Protein AF-A0A835GXU9-F1 (afdb_monomer_lite)

Foldseek 3Di:
DDPVVVVCVVCVVVVVVVVVVVVVVVVVVVVVVVVVVVVPDDQWADPDQFKIFGFQFPDDWDDDPLDIHTDGPLAIDTPPDDDDDDPPPPPDDDDQPPPDSVDPDTDDDDQNNVQRVLQSVLVVQPQKDKDPDDPDQCVQFVCVCCPVCVVSCVVAPRFGKIKIKGFPDRWRWDDDPPDIKIKTWIKIFIWTCDPNDTHGFWIWIDIDIPCPVVVVDDVVLCVVCVPDPDPVVSVVVCCVVPVCLQQLVVLLVLVCQLVVQDCVPHDPVVSVVSNVVSVVVNCSSVPDDPDPVSVVQVVQSVVVSVVLVPDDPVCVVVVVVQSPDSGRDGPVVSVVVVVVVVVVPDPDDPDPPPPPDPDDDDDDDDDDDDDDDDDDDDDDDDDDDDDDPTDIDDPD

Sequence (396 aa):
MTAASRLVDAFEGKIISAVESSINKKIKEGILKLDSLLQNLPEEVPVDDIASLNVTFVSNPFLGDSSIGFAINGLFTATDQPPVLNYGLKNSPPVVTCKDPSKMLGISLDEAVFHSGSVVYYNSGLMQWTVEKVPEQSLLNTAGWKYVVPQLYRKYPNDDMKLNISVSSPPVIRISSDKIDATVYSDMTINVLDANEIIPVACISVTIVMGWLWHSMEPHIATTVAFYDSSKKIWNSLSESFSHQSNVSRVYDLYEQIFATKKSGRTFSEYYGTLKNLWEQLLQHRPFTADLEQQKRHWEEFTIATLLRGLDQELKGFKDKILAIESLPTTANAYSRLLRSSLGQSSNPSLNLTESSAFVSSNAGRGGFRGGRSVRGGLLVEEVTESVIIVVEPII

Organism: NCBI:txid261450

Secondary structure (DSSP, 8-state):
--HHHHHHHHHHHHHHHHHHHHHHHHHHHHHHHHHHHHHTS-SEEE-SSSEEEE--B-SPPEE-SS-EE--B---EEETTSPPP-------PPP------TT-S------HHHHHHHHHHHHHTT--EEEE---SSGGGGBTTTTTTT-HHHHHHSTT-EEEEEEEESSPPEEEE-SS-EEEEEEEEEEEEEEETTEEEEEEEEEEEEETTHHHHTS-HHHHGGGTT-SSHHHHHHHHHHHH--TT-HHHHHHHHHHHHH---TTS-HHHHHHHHHHHHHHHHHHS---S-HHHHHHHHHHHHHHHHHHTS-GGGHHHHHHHHTSSSPPPHHHHHHHHHHHHHHH-SS---------S--------------------------------------

Structure (mmCIF, N/CA/C/O backbone):
data_AF-A0A835GXU9-F1
#
_entry.id   AF-A0A835GXU9-F1
#
loop_
_atom_site.group_PDB
_atom_site.id
_atom_site.type_symbol
_atom_site.label_atom_id
_atom_site.label_alt_id
_atom_site.label_comp_id
_atom_site.label_asym_id
_atom_site.label_entity_id
_atom_site.label_seq_id
_atom_site.pdbx_PDB_ins_code
_atom_site.Cartn_x
_atom_site.Cartn_y
_atom_site.Cartn_z
_atom_site.occupancy
_atom_site.B_iso_or_equiv
_atom_site.auth_seq_id
_atom_site.auth_comp_id
_atom_site.auth_asym_id
_atom_site.auth_atom_id
_atom_site.pdbx_PDB_model_num
ATOM 1 N N . MET A 1 1 ? -67.763 14.219 42.847 1.00 57.69 1 MET A N 1
ATOM 2 C CA . MET A 1 1 ? -66.745 13.145 42.873 1.00 57.69 1 MET A CA 1
ATOM 3 C C . MET A 1 1 ? -67.439 11.810 42.707 1.00 57.69 1 MET A C 1
ATOM 5 O O . MET A 1 1 ? -68.338 11.508 43.484 1.00 57.69 1 MET A O 1
ATOM 9 N N . THR A 1 2 ? -67.073 11.049 41.681 1.00 78.44 2 THR A N 1
ATOM 10 C CA . THR A 1 2 ? -67.545 9.674 41.469 1.00 78.44 2 THR A CA 1
ATOM 11 C C . THR A 1 2 ? -66.850 8.722 42.450 1.00 78.44 2 THR A C 1
ATOM 13 O O . THR A 1 2 ? -65.768 9.025 42.950 1.00 78.44 2 THR A O 1
ATOM 16 N N . ALA A 1 3 ? -67.445 7.559 42.737 1.00 76.38 3 ALA A N 1
ATOM 17 C CA . ALA A 1 3 ? -66.830 6.539 43.601 1.00 76.38 3 ALA A CA 1
ATOM 18 C C . ALA A 1 3 ? -65.423 6.128 43.120 1.00 76.38 3 ALA A C 1
ATOM 20 O O . ALA A 1 3 ? -64.541 5.868 43.933 1.00 76.38 3 ALA A O 1
ATOM 21 N N . ALA A 1 4 ? -65.205 6.167 41.803 1.00 72.19 4 ALA A N 1
ATOM 22 C CA . ALA A 1 4 ? -63.906 5.964 41.179 1.00 72.19 4 ALA A CA 1
ATOM 23 C C . ALA A 1 4 ? -62.857 7.006 41.611 1.00 72.19 4 ALA A C 1
ATOM 25 O O . ALA A 1 4 ? -61.735 6.620 41.916 1.00 72.19 4 ALA A O 1
ATOM 26 N N . SER A 1 5 ? -63.200 8.300 41.711 1.00 75.81 5 SER A N 1
ATOM 27 C CA . SER A 1 5 ? -62.210 9.328 42.077 1.00 75.81 5 SER A CA 1
ATOM 28 C C . SER A 1 5 ? -61.751 9.189 43.529 1.00 75.81 5 SER A C 1
ATOM 30 O O . SER A 1 5 ? -60.571 9.314 43.811 1.00 75.81 5 SER A O 1
ATOM 32 N N . ARG A 1 6 ? -62.658 8.824 44.445 1.00 79.12 6 ARG A N 1
ATOM 33 C CA . ARG A 1 6 ? -62.311 8.568 45.855 1.00 79.12 6 ARG A CA 1
ATOM 34 C C . ARG A 1 6 ? -61.388 7.363 46.031 1.00 79.12 6 ARG A C 1
ATOM 36 O O . ARG A 1 6 ? -60.570 7.350 46.942 1.00 79.12 6 ARG A O 1
ATOM 43 N N . LEU A 1 7 ? -61.552 6.346 45.186 1.00 79.19 7 LEU A N 1
ATOM 44 C CA . LEU A 1 7 ? -60.685 5.169 45.161 1.00 79.19 7 LEU A CA 1
ATOM 45 C C . LEU A 1 7 ? -59.291 5.516 44.636 1.00 79.19 7 LEU A C 1
ATOM 47 O O . LEU A 1 7 ? -58.309 5.047 45.198 1.00 79.19 7 LEU A O 1
ATOM 51 N N . VAL A 1 8 ? -59.204 6.358 43.606 1.00 81.19 8 VAL A N 1
ATOM 52 C CA . VAL A 1 8 ? -57.918 6.858 43.108 1.00 81.19 8 VAL A CA 1
ATOM 53 C C . VAL A 1 8 ? -57.217 7.671 44.197 1.00 81.19 8 VAL A C 1
ATOM 55 O O . VAL A 1 8 ? -56.133 7.270 44.599 1.00 81.19 8 VAL A O 1
ATOM 58 N N . ASP A 1 9 ? -57.861 8.686 44.778 1.00 84.25 9 ASP A N 1
ATOM 59 C CA . ASP A 1 9 ? -57.253 9.539 45.818 1.00 84.25 9 ASP A CA 1
ATOM 60 C C . ASP A 1 9 ? -56.793 8.738 47.057 1.00 84.25 9 ASP A C 1
ATOM 62 O O . ASP A 1 9 ? -55.770 9.037 47.671 1.00 84.25 9 ASP A O 1
ATOM 66 N N . ALA A 1 10 ? -57.527 7.682 47.434 1.00 86.38 10 ALA A N 1
ATOM 67 C CA . ALA A 1 10 ? -57.196 6.848 48.594 1.00 86.38 10 ALA A CA 1
ATOM 68 C C . ALA A 1 10 ? -55.969 5.940 48.383 1.00 86.38 10 ALA A C 1
ATOM 70 O O . ALA A 1 10 ? -55.323 5.540 49.357 1.00 86.38 10 ALA A O 1
ATOM 71 N N . PHE A 1 11 ? -55.662 5.580 47.135 1.00 89.44 11 PHE A N 1
ATOM 72 C CA . PHE A 1 11 ? -54.580 4.651 46.798 1.00 89.44 11 PHE A CA 1
ATOM 73 C C . PHE A 1 11 ? -53.461 5.279 45.967 1.00 89.44 11 PHE A C 1
ATOM 75 O O . PHE A 1 11 ? -52.413 4.650 45.844 1.00 89.44 11 PHE A O 1
ATOM 82 N N . GLU A 1 12 ? -53.631 6.500 45.460 1.00 89.25 12 GLU A N 1
ATOM 83 C CA . GLU A 1 12 ? -52.689 7.214 44.593 1.00 89.25 12 GLU A CA 1
ATOM 84 C C . GLU A 1 12 ? -51.262 7.168 45.144 1.00 89.25 12 GLU A C 1
ATOM 86 O O . GLU A 1 12 ? -50.372 6.632 44.489 1.00 89.25 12 GLU A O 1
ATOM 91 N N . GLY A 1 13 ? -51.052 7.594 46.394 1.00 90.75 13 GLY A N 1
ATOM 92 C CA . GLY A 1 13 ? -49.723 7.566 47.013 1.00 90.75 13 GLY A CA 1
ATOM 93 C C . GLY A 1 13 ? -49.124 6.157 47.119 1.00 90.75 13 GLY A C 1
ATOM 94 O O . GLY A 1 13 ? -47.938 5.965 46.862 1.00 90.75 13 GLY A O 1
ATOM 95 N N . LYS A 1 14 ? -49.942 5.138 47.429 1.00 90.75 14 LYS A N 1
ATOM 96 C CA . LYS A 1 14 ? -49.480 3.738 47.498 1.00 90.75 14 LYS A CA 1
ATOM 97 C C . LYS A 1 14 ? -49.127 3.187 46.119 1.00 90.75 14 LYS A C 1
ATOM 99 O O . LYS A 1 14 ? -48.159 2.439 46.003 1.00 90.75 14 LYS A O 1
ATOM 104 N N . ILE A 1 15 ? -49.903 3.543 45.097 1.00 88.50 15 ILE A N 1
ATOM 105 C CA . ILE A 1 15 ? -49.665 3.144 43.709 1.00 88.50 15 ILE A CA 1
ATOM 106 C C . ILE A 1 15 ? -48.379 3.800 43.205 1.00 88.50 15 ILE A C 1
ATOM 108 O O . ILE A 1 15 ? -47.515 3.088 42.701 1.00 88.50 15 ILE A O 1
ATOM 112 N N . ILE A 1 16 ? -48.208 5.111 43.411 1.00 91.88 16 ILE A N 1
ATOM 113 C CA . ILE A 1 16 ? -47.000 5.849 43.017 1.00 91.88 16 ILE A CA 1
ATOM 114 C C . ILE A 1 16 ? -45.761 5.226 43.665 1.00 91.88 16 ILE A C 1
ATOM 116 O O . ILE A 1 16 ? -44.858 4.799 42.950 1.00 91.88 16 ILE A O 1
ATOM 120 N N . SER A 1 17 ? -45.739 5.061 44.993 1.00 94.19 17 SER A N 1
ATOM 121 C CA . SER A 1 17 ? -44.575 4.481 45.677 1.00 94.19 17 SER A CA 1
ATOM 122 C C . SER A 1 17 ? -44.279 3.038 45.249 1.00 94.19 17 SER A C 1
ATOM 124 O O . SER A 1 17 ? -43.113 2.659 45.120 1.00 94.19 17 SER A O 1
ATOM 126 N N . ALA A 1 18 ? -45.308 2.215 45.008 1.00 92.50 18 ALA A N 1
ATOM 127 C CA . ALA A 1 18 ? -45.121 0.847 44.525 1.00 92.50 18 ALA A CA 1
ATOM 128 C C . ALA A 1 18 ? -44.538 0.814 43.100 1.00 92.50 18 ALA A C 1
ATOM 130 O O . ALA A 1 18 ? -43.632 0.022 42.825 1.00 92.50 18 ALA A O 1
ATOM 131 N N . VAL A 1 19 ? -45.018 1.692 42.213 1.00 92.88 19 VAL A N 1
ATOM 132 C CA . VAL A 1 19 ? -44.518 1.835 40.839 1.00 92.88 19 VAL A CA 1
ATOM 133 C C . VAL A 1 19 ? -43.078 2.344 40.843 1.00 92.88 19 VAL A C 1
ATOM 135 O O . VAL A 1 19 ? -42.220 1.708 40.234 1.00 92.88 19 VAL A O 1
ATOM 138 N N . GLU A 1 20 ? -42.775 3.413 41.581 1.00 94.31 20 GLU A N 1
ATOM 139 C CA . GLU A 1 20 ? -41.417 3.962 41.706 1.00 94.31 20 GLU A CA 1
ATOM 140 C C . GLU A 1 20 ? -40.425 2.927 42.244 1.00 94.31 20 GLU A C 1
ATOM 142 O O . GLU A 1 20 ? -39.330 2.762 41.702 1.00 94.31 20 GLU A O 1
ATOM 147 N N . SER A 1 21 ? -40.810 2.186 43.287 1.00 94.56 21 SER A N 1
ATOM 148 C CA . SER A 1 21 ? -39.975 1.130 43.864 1.00 94.56 21 SER A CA 1
ATOM 149 C C . SER A 1 21 ? -39.716 0.001 42.863 1.00 94.56 21 SER A C 1
ATOM 151 O O . SER A 1 21 ? -38.570 -0.421 42.674 1.00 94.56 21 SER A O 1
ATOM 153 N N . SER A 1 22 ? -40.765 -0.458 42.171 1.00 94.12 22 SER A N 1
ATOM 154 C CA . SER A 1 22 ? -40.662 -1.530 41.180 1.00 94.12 22 SER A CA 1
ATOM 155 C C . SER A 1 22 ? -39.820 -1.118 39.967 1.00 94.12 22 SER A C 1
ATOM 157 O O . SER A 1 22 ? -38.976 -1.897 39.518 1.00 94.12 22 SER A O 1
ATOM 159 N N . ILE A 1 23 ? -39.995 0.110 39.462 1.00 93.25 23 ILE A N 1
ATOM 160 C CA . ILE A 1 23 ? -39.201 0.665 38.356 1.00 93.25 23 ILE A CA 1
ATOM 161 C C . ILE A 1 23 ? -37.731 0.771 38.767 1.00 93.25 23 ILE A C 1
ATOM 163 O O . ILE A 1 23 ? -36.869 0.239 38.069 1.00 93.25 23 ILE A O 1
ATOM 167 N N . ASN A 1 24 ? -37.432 1.365 39.926 1.00 94.06 24 ASN A N 1
ATOM 168 C CA . ASN A 1 24 ? -36.056 1.493 40.416 1.00 94.06 24 ASN A CA 1
ATOM 169 C C . ASN A 1 24 ? -35.370 0.135 40.587 1.00 94.06 24 ASN A C 1
ATOM 171 O O . ASN A 1 24 ? -34.199 -0.019 40.238 1.00 94.06 24 ASN A O 1
ATOM 175 N N . LYS A 1 25 ? -36.095 -0.868 41.094 1.00 95.25 25 LYS A N 1
ATOM 176 C CA . LYS A 1 25 ? -35.578 -2.234 41.205 1.00 95.25 25 LYS A CA 1
ATOM 177 C C . LYS A 1 25 ? -35.234 -2.813 39.831 1.00 95.25 25 LYS A C 1
ATOM 179 O O . LYS A 1 25 ? -34.135 -3.331 39.656 1.00 95.25 25 LYS A O 1
ATOM 184 N N . LYS A 1 26 ? -36.133 -2.683 38.851 1.00 94.19 26 LYS A N 1
ATOM 185 C CA . LYS A 1 26 ? -35.918 -3.197 37.490 1.00 94.19 26 LYS A CA 1
ATOM 186 C C . LYS A 1 26 ? -34.786 -2.485 36.752 1.00 94.19 26 LYS A C 1
ATOM 188 O O . LYS A 1 26 ? -34.017 -3.151 36.068 1.00 94.19 26 LYS A O 1
ATOM 193 N N . ILE A 1 27 ? -34.635 -1.172 36.936 1.00 93.00 27 ILE A N 1
ATOM 194 C CA . ILE A 1 27 ? -33.507 -0.409 36.383 1.00 93.00 27 ILE A CA 1
ATOM 195 C C . ILE A 1 27 ? -32.186 -0.908 36.978 1.00 93.00 27 ILE A C 1
ATOM 197 O O . ILE A 1 27 ? -31.259 -1.194 36.227 1.00 93.00 27 ILE A O 1
ATOM 201 N N . LYS A 1 28 ? -32.106 -1.090 38.303 1.00 94.38 28 LYS A N 1
ATOM 202 C CA . LYS A 1 28 ? -30.900 -1.629 38.959 1.00 94.38 28 LYS A CA 1
ATOM 203 C C . LYS A 1 28 ? -30.551 -3.034 38.467 1.00 94.38 28 LYS A C 1
ATOM 205 O O . LYS A 1 28 ? -29.393 -3.289 38.156 1.00 94.38 28 LYS A O 1
ATOM 210 N N . GLU A 1 29 ? -31.540 -3.922 38.353 1.00 94.25 29 GLU A N 1
ATOM 211 C CA . GLU A 1 29 ? -31.355 -5.261 37.770 1.00 94.25 29 GLU A CA 1
ATOM 212 C C . GLU A 1 29 ? -30.829 -5.180 36.324 1.00 94.25 29 GLU A C 1
ATOM 214 O O . GLU A 1 29 ? -29.917 -5.918 35.954 1.00 94.25 29 GLU A O 1
ATOM 219 N N . GLY A 1 30 ? -31.366 -4.258 35.517 1.00 91.25 30 GLY A N 1
ATOM 220 C CA . GLY A 1 30 ? -30.917 -4.013 34.146 1.00 91.25 30 GLY A CA 1
ATOM 221 C C . GLY A 1 30 ? -29.476 -3.503 34.056 1.00 91.25 30 GLY A C 1
ATOM 222 O O . GLY A 1 30 ? -28.714 -4.009 33.237 1.00 91.25 30 GLY A O 1
ATOM 223 N N . ILE A 1 31 ? -29.085 -2.559 34.920 1.00 90.81 31 ILE A N 1
ATOM 224 C CA . ILE A 1 31 ? -27.715 -2.019 34.983 1.00 90.81 31 ILE A CA 1
ATOM 225 C C . ILE A 1 31 ? -26.719 -3.119 35.358 1.00 90.81 31 ILE A C 1
ATOM 227 O O . ILE A 1 31 ? -25.699 -3.250 34.694 1.00 90.81 31 ILE A O 1
ATOM 231 N N . LEU A 1 32 ? -27.032 -3.951 36.357 1.00 93.12 32 LEU A N 1
ATOM 232 C CA . LEU A 1 32 ? -26.170 -5.077 36.745 1.00 93.12 32 LEU A CA 1
ATOM 233 C C . LEU A 1 32 ? -26.001 -6.091 35.606 1.00 93.12 32 LEU A C 1
ATOM 235 O O . LEU A 1 32 ? -24.914 -6.624 35.395 1.00 93.12 32 LEU A O 1
ATOM 239 N N . LYS A 1 33 ? -27.070 -6.347 34.842 1.00 92.81 33 LYS A N 1
ATOM 240 C CA . LYS A 1 33 ? -26.999 -7.225 33.670 1.00 92.81 33 LYS A CA 1
ATOM 241 C C . LYS A 1 33 ? -26.139 -6.620 32.558 1.00 92.81 33 LYS A C 1
ATOM 243 O O . LYS A 1 33 ? -25.389 -7.352 31.921 1.00 92.81 33 LYS A O 1
ATOM 248 N N . LEU A 1 34 ? -26.254 -5.313 32.318 1.00 87.19 34 LEU A N 1
ATOM 249 C CA . LEU A 1 34 ? -25.433 -4.608 31.334 1.00 87.19 34 LEU A CA 1
ATOM 250 C C . LEU A 1 34 ? -23.954 -4.605 31.738 1.00 87.19 34 LEU A C 1
ATOM 252 O O . LEU A 1 34 ? -23.108 -4.904 30.906 1.00 87.19 34 LEU A O 1
ATOM 256 N N . ASP A 1 35 ? -23.655 -4.336 33.008 1.00 86.75 35 ASP A N 1
ATOM 257 C CA . ASP A 1 35 ? -22.297 -4.367 33.560 1.00 86.75 35 ASP A CA 1
ATOM 258 C C . ASP A 1 35 ? -21.649 -5.749 33.383 1.00 86.75 35 ASP A C 1
ATOM 260 O O . ASP A 1 35 ? -20.550 -5.857 32.847 1.00 86.75 35 ASP A O 1
ATOM 264 N N . SER A 1 36 ? -22.384 -6.824 33.687 1.00 91.31 36 SER A N 1
ATOM 265 C CA . SER A 1 36 ? -21.913 -8.191 33.436 1.00 91.31 36 SER A CA 1
ATOM 266 C C . SER A 1 36 ? -21.620 -8.467 31.955 1.00 91.31 36 SER A C 1
ATOM 268 O O . SER A 1 36 ? -20.681 -9.198 31.652 1.00 91.31 36 SER A O 1
ATOM 270 N N . LEU A 1 37 ? -22.391 -7.898 31.021 1.00 88.06 37 LEU A N 1
ATOM 271 C CA . LEU A 1 37 ? -22.114 -8.040 29.588 1.00 88.06 37 LEU A CA 1
ATOM 272 C C . LEU A 1 37 ? -20.859 -7.270 29.168 1.00 88.06 37 LEU A C 1
ATOM 274 O O . LEU A 1 37 ? -20.089 -7.784 28.363 1.00 88.06 37 LEU A O 1
ATOM 278 N N . LEU A 1 38 ? -20.648 -6.071 29.715 1.00 84.06 38 LEU A N 1
ATOM 279 C CA . LEU A 1 38 ? -19.467 -5.257 29.423 1.00 84.06 38 LEU A CA 1
ATOM 280 C C . LEU A 1 38 ? -18.187 -5.880 29.995 1.00 84.06 38 LEU A C 1
ATOM 282 O O . LEU A 1 38 ? -17.161 -5.848 29.328 1.00 84.06 38 LEU A O 1
ATOM 286 N N . GLN A 1 39 ? -18.256 -6.503 31.173 1.00 85.44 39 GLN A N 1
ATOM 287 C CA . GLN A 1 39 ? -17.127 -7.219 31.786 1.00 85.44 39 GLN A CA 1
ATOM 288 C C . GLN A 1 39 ? -16.741 -8.506 31.047 1.00 85.44 39 GLN A C 1
ATOM 290 O O . GLN A 1 39 ? -15.615 -8.969 31.178 1.00 85.44 39 GLN A O 1
ATOM 295 N N . ASN A 1 40 ? -17.659 -9.085 30.270 1.00 88.19 40 ASN A N 1
ATOM 296 C CA . ASN A 1 40 ? -17.382 -10.266 29.451 1.00 88.19 40 ASN A CA 1
ATOM 297 C C . ASN A 1 40 ? -16.757 -9.921 28.089 1.00 88.19 40 ASN A C 1
ATOM 299 O O . ASN A 1 40 ? -16.486 -10.832 27.304 1.00 88.19 40 ASN A O 1
ATOM 303 N N . LEU A 1 41 ? -16.583 -8.635 27.763 1.00 87.25 41 LEU A N 1
ATOM 304 C CA . LEU A 1 41 ? -15.893 -8.246 26.539 1.00 87.25 41 LEU A CA 1
ATOM 305 C C . LEU A 1 41 ? -14.404 -8.605 26.646 1.00 87.25 41 LEU A C 1
ATOM 307 O O . LEU A 1 41 ? -13.820 -8.461 27.720 1.00 87.25 41 LEU A O 1
ATOM 311 N N . PRO A 1 42 ? -13.787 -9.083 25.553 1.00 88.56 42 PRO A N 1
ATOM 312 C CA . PRO A 1 42 ? -12.366 -9.395 25.559 1.00 88.56 42 PRO A CA 1
ATOM 313 C C . PRO A 1 42 ? -11.547 -8.126 25.814 1.00 88.56 42 PRO A C 1
ATOM 315 O O . PRO A 1 42 ? -11.934 -7.047 25.375 1.00 88.56 42 PRO A O 1
ATOM 318 N N . GLU A 1 43 ? -10.410 -8.267 26.493 1.00 88.38 43 GLU A N 1
ATOM 319 C CA . GLU A 1 43 ? -9.424 -7.187 26.661 1.00 88.38 43 GLU A CA 1
ATOM 320 C C . GLU A 1 43 ? -8.464 -7.100 25.467 1.00 88.38 43 GLU A C 1
ATOM 322 O O . GLU A 1 43 ? -7.973 -6.022 25.129 1.00 88.38 43 GLU A O 1
ATOM 327 N N . GLU A 1 44 ? -8.254 -8.226 24.783 1.00 89.44 44 GLU A N 1
ATOM 328 C CA . GLU A 1 44 ? -7.427 -8.341 23.587 1.00 89.44 44 GLU A CA 1
ATOM 329 C C . GLU A 1 44 ? -8.125 -9.199 22.530 1.00 89.44 44 GLU A C 1
ATOM 331 O O . GLU A 1 44 ? -8.792 -10.190 22.839 1.00 89.44 44 GLU A O 1
ATOM 336 N N . VAL A 1 45 ? -7.975 -8.811 21.265 1.00 90.88 45 VAL A N 1
ATOM 337 C CA . VAL A 1 45 ? -8.488 -9.552 20.111 1.00 90.88 45 VAL A CA 1
ATOM 338 C C . VAL A 1 45 ? -7.297 -9.986 19.257 1.00 90.88 45 VAL A C 1
ATOM 340 O O . VAL A 1 45 ? -6.631 -9.111 18.700 1.00 90.88 45 VAL A O 1
ATOM 343 N N . PRO A 1 46 ? -7.010 -11.292 19.123 1.00 90.88 46 PRO A N 1
ATOM 344 C CA . PRO A 1 46 ? -5.918 -11.752 18.275 1.00 90.88 46 PRO A CA 1
ATOM 345 C C . PRO A 1 46 ? -6.221 -11.418 16.814 1.00 90.88 46 PRO A C 1
ATOM 347 O O . PRO A 1 46 ? -7.338 -11.635 16.333 1.00 90.88 46 PRO A O 1
ATOM 350 N N . VAL A 1 47 ? -5.227 -10.870 16.120 1.00 90.12 47 VAL A N 1
ATOM 351 C CA . VAL A 1 47 ? -5.315 -10.538 14.693 1.00 90.12 47 VAL A CA 1
ATOM 352 C C . VAL A 1 47 ? -4.681 -11.661 13.882 1.00 90.12 47 VAL A C 1
ATOM 354 O O . VAL A 1 47 ? -5.290 -12.145 12.928 1.00 90.12 47 VAL A O 1
ATOM 357 N N . ASP A 1 48 ? -3.499 -12.105 14.304 1.00 88.38 48 ASP A N 1
ATOM 358 C CA . ASP A 1 48 ? -2.781 -13.260 13.774 1.00 88.38 48 ASP A CA 1
ATOM 359 C C . ASP A 1 48 ? -1.825 -13.845 14.834 1.00 88.38 48 ASP A C 1
ATOM 361 O O . ASP A 1 48 ? -1.922 -13.530 16.022 1.00 88.38 48 ASP A O 1
ATOM 365 N N . ASP A 1 49 ? -0.905 -14.713 14.409 1.00 87.56 49 ASP A N 1
ATOM 366 C CA . ASP A 1 49 ? 0.068 -15.361 15.295 1.00 87.56 49 ASP A CA 1
ATOM 367 C C . ASP A 1 49 ? 1.107 -14.382 15.884 1.00 87.56 49 ASP A C 1
ATOM 369 O O . ASP A 1 49 ? 1.866 -14.752 16.777 1.00 87.56 49 ASP A O 1
ATOM 373 N N . ILE A 1 50 ? 1.166 -13.139 15.399 1.00 85.94 50 ILE A N 1
ATOM 374 C CA . ILE A 1 50 ? 2.202 -12.155 15.740 1.00 85.94 50 ILE A CA 1
ATOM 375 C C . ILE A 1 50 ? 1.611 -11.030 16.586 1.00 85.94 50 ILE A C 1
ATOM 377 O O . ILE A 1 50 ? 2.255 -10.566 17.530 1.00 85.94 50 ILE A O 1
ATOM 381 N N . ALA A 1 51 ? 0.410 -10.573 16.232 1.00 90.69 51 ALA A N 1
ATOM 382 C CA . ALA A 1 51 ? -0.180 -9.357 16.754 1.00 90.69 51 ALA A CA 1
ATOM 383 C C . ALA A 1 51 ? -1.583 -9.577 17.338 1.00 90.69 51 ALA A C 1
ATOM 385 O O . ALA A 1 51 ? -2.441 -10.259 16.773 1.00 90.69 51 ALA A O 1
ATOM 386 N N . SER A 1 52 ? -1.844 -8.885 18.443 1.00 92.56 52 SER A N 1
ATOM 387 C CA . SER A 1 52 ? -3.153 -8.773 19.084 1.00 92.56 52 SER A CA 1
ATOM 388 C C . SER A 1 52 ? -3.545 -7.303 19.222 1.00 92.56 52 SER A C 1
ATOM 390 O O . SER A 1 52 ? -2.696 -6.431 19.389 1.00 92.56 52 SER A O 1
ATOM 392 N N . LEU A 1 53 ? -4.837 -7.002 19.115 1.00 92.12 53 LEU A N 1
ATOM 393 C CA . LEU A 1 53 ? -5.379 -5.658 19.287 1.00 92.12 53 LEU A CA 1
ATOM 394 C C . LEU A 1 53 ? -5.878 -5.482 20.719 1.00 92.12 53 LEU A C 1
ATOM 396 O O . LEU A 1 53 ? -6.806 -6.177 21.138 1.00 92.12 53 LEU A O 1
ATOM 400 N N . ASN A 1 54 ? -5.325 -4.513 21.446 1.00 91.06 54 ASN A N 1
ATOM 401 C CA . ASN A 1 54 ? -5.803 -4.173 22.777 1.00 91.06 54 ASN A CA 1
ATOM 402 C C . ASN A 1 54 ? -7.113 -3.374 22.685 1.00 91.06 54 ASN A C 1
ATOM 404 O O . ASN A 1 54 ? -7.144 -2.248 22.184 1.00 91.06 54 ASN A O 1
ATOM 408 N N . VAL A 1 55 ? -8.204 -3.945 23.186 1.00 90.56 55 VAL A N 1
ATOM 409 C CA . VAL A 1 55 ? -9.555 -3.363 23.130 1.00 90.56 55 VAL A CA 1
ATOM 410 C C . VAL A 1 55 ? -10.073 -2.952 24.514 1.00 90.56 55 VAL A C 1
ATOM 412 O O . VAL A 1 55 ? -11.262 -2.685 24.679 1.00 90.56 55 VAL A O 1
ATOM 415 N N . THR A 1 56 ? -9.185 -2.852 25.509 1.00 89.62 56 THR A N 1
ATOM 416 C CA . THR A 1 56 ? -9.539 -2.400 26.863 1.00 89.62 56 THR A CA 1
ATOM 417 C C . THR A 1 56 ? -10.111 -0.985 26.856 1.00 89.62 56 THR A C 1
ATOM 419 O O . THR A 1 56 ? -9.609 -0.097 26.162 1.00 89.62 56 THR A O 1
ATOM 422 N N . PHE A 1 57 ? -11.160 -0.754 27.650 1.00 87.31 57 PHE A N 1
ATOM 423 C CA . PHE A 1 57 ? -11.727 0.580 27.823 1.00 87.31 57 PHE A CA 1
ATOM 424 C C . PHE A 1 57 ? -10.764 1.476 28.605 1.00 87.31 57 PHE A C 1
ATOM 426 O O . PHE A 1 57 ? -10.368 1.153 29.723 1.00 87.31 57 PHE A O 1
ATOM 433 N N . VAL A 1 58 ? -10.423 2.632 28.036 1.00 86.44 58 VAL A N 1
ATOM 434 C CA . VAL A 1 58 ? -9.485 3.592 28.653 1.00 86.44 58 VAL A CA 1
ATOM 435 C C . VAL A 1 58 ? -10.190 4.733 29.383 1.00 86.44 58 VAL A C 1
ATOM 437 O O . VAL A 1 58 ? -9.570 5.465 30.154 1.00 86.44 58 VAL A O 1
ATOM 440 N N . SER A 1 59 ? -11.491 4.902 29.154 1.00 83.19 59 SER A N 1
ATOM 441 C CA . SER A 1 59 ? -12.297 5.927 29.807 1.00 83.19 59 SER A CA 1
ATOM 442 C C . SER A 1 59 ? -13.743 5.484 29.980 1.00 83.19 59 SER A C 1
ATOM 444 O O . SER A 1 59 ? -14.215 4.543 29.343 1.00 83.19 59 SER A O 1
ATOM 446 N N . ASN A 1 60 ? -14.475 6.235 30.804 1.00 82.81 60 ASN A N 1
ATOM 447 C CA . ASN A 1 60 ? -15.929 6.134 30.867 1.00 82.81 60 ASN A CA 1
ATOM 448 C C . ASN A 1 60 ? -16.555 6.406 29.484 1.00 82.81 60 ASN A C 1
ATOM 450 O O . ASN A 1 60 ? -15.973 7.159 28.692 1.00 82.81 60 ASN A O 1
ATOM 454 N N . PRO A 1 61 ? -17.739 5.834 29.198 1.00 83.75 61 PRO A N 1
ATOM 455 C CA . PRO A 1 61 ? -18.449 6.100 27.958 1.00 83.75 61 PRO A CA 1
ATOM 456 C C . PRO A 1 61 ? -18.838 7.574 27.836 1.00 83.75 61 PRO A C 1
ATOM 458 O O . PRO A 1 61 ? -19.222 8.228 28.808 1.00 83.75 61 PRO A O 1
ATOM 461 N N . PHE A 1 62 ? -18.780 8.080 26.612 1.00 82.06 62 PHE A N 1
ATOM 462 C CA . PHE A 1 62 ? -19.206 9.421 26.243 1.00 82.06 62 PHE A CA 1
ATOM 463 C C . PHE A 1 62 ? -20.670 9.373 25.814 1.00 82.06 62 PHE A C 1
ATOM 465 O O . PHE A 1 62 ? -21.022 8.629 24.902 1.00 82.06 62 PHE A O 1
ATOM 472 N N . LEU A 1 63 ? -21.527 10.164 26.454 1.00 81.75 63 LEU A N 1
ATOM 473 C CA . LEU A 1 63 ? -22.931 10.295 26.066 1.00 81.75 63 LEU A CA 1
ATOM 474 C C . LEU A 1 63 ? -23.092 11.555 25.216 1.00 81.75 63 LEU A C 1
ATOM 476 O O . LEU A 1 63 ? -22.847 12.661 25.695 1.00 81.75 63 LEU A O 1
ATOM 480 N N . GLY A 1 64 ? -23.470 11.376 23.955 1.00 78.25 64 GLY A N 1
ATOM 481 C CA . GLY A 1 64 ? -23.904 12.447 23.067 1.00 78.25 64 GLY A CA 1
ATOM 482 C C . GLY A 1 64 ? -25.428 12.531 23.003 1.00 78.25 64 GLY A C 1
ATOM 483 O O . GLY A 1 64 ? -26.136 11.646 23.480 1.00 78.25 64 GLY A O 1
ATOM 484 N N . ASP A 1 65 ? -25.940 13.568 22.343 1.00 81.38 65 ASP A N 1
ATOM 485 C CA . ASP A 1 65 ? -27.387 13.816 22.220 1.00 81.38 65 ASP A CA 1
ATOM 486 C C . ASP A 1 65 ? -28.155 12.663 21.540 1.00 81.38 65 ASP A C 1
ATOM 488 O O . ASP A 1 65 ? -29.361 12.514 21.721 1.00 81.38 65 ASP A O 1
ATOM 492 N N . SER A 1 66 ? -27.461 11.849 20.738 1.00 80.50 66 SER A N 1
ATOM 493 C CA . SER A 1 66 ? -28.027 10.709 19.999 1.00 80.50 66 SER A CA 1
ATOM 494 C C . SER A 1 66 ? -27.075 9.512 19.887 1.00 80.50 66 SER A C 1
ATOM 496 O O . SER A 1 66 ? -27.312 8.602 19.094 1.00 80.50 66 SER A O 1
ATOM 498 N N . SER A 1 67 ? -25.989 9.494 20.662 1.00 81.44 67 SER A N 1
ATOM 499 C CA . SER A 1 67 ? -24.956 8.463 20.560 1.00 81.44 67 SER A CA 1
ATOM 500 C C . SER A 1 67 ? -24.343 8.123 21.914 1.00 81.44 67 SER A C 1
ATOM 502 O O . SER A 1 67 ? -24.324 8.935 22.837 1.00 81.44 67 SER A O 1
ATOM 504 N N . ILE A 1 68 ? -23.822 6.903 22.022 1.00 83.69 68 ILE A N 1
ATOM 505 C CA . ILE A 1 68 ? -22.938 6.482 23.106 1.00 83.69 68 ILE A CA 1
ATOM 506 C C . ILE A 1 68 ? -21.600 6.082 22.488 1.00 83.69 68 ILE A C 1
ATOM 508 O O . ILE A 1 68 ? -21.555 5.288 21.550 1.00 83.69 68 ILE A O 1
ATOM 512 N N . GLY A 1 69 ? -20.517 6.682 22.968 1.00 83.69 69 GLY A N 1
ATOM 513 C CA . GLY A 1 69 ? -19.157 6.429 22.513 1.00 83.69 69 GLY A CA 1
ATOM 514 C C . GLY A 1 69 ? -18.346 5.722 23.586 1.00 83.69 69 GLY A C 1
ATOM 515 O O . GLY A 1 69 ? -18.496 6.006 24.771 1.00 83.69 69 GLY A O 1
ATOM 516 N N . PHE A 1 70 ? -17.446 4.840 23.171 1.00 86.00 70 PHE A N 1
ATOM 517 C CA . PHE A 1 70 ? -16.488 4.180 24.051 1.00 86.00 70 PHE A CA 1
ATOM 518 C C . PHE A 1 70 ? -15.086 4.436 23.507 1.00 86.00 70 PHE A C 1
ATOM 520 O O . PHE A 1 70 ? -14.863 4.275 22.307 1.00 86.00 70 PHE A O 1
ATOM 527 N N . ALA A 1 71 ? -14.154 4.841 24.370 1.00 85.69 71 ALA A N 1
ATOM 528 C CA . ALA A 1 71 ? -12.743 4.868 24.011 1.00 85.69 71 ALA A CA 1
ATOM 529 C C . ALA A 1 71 ? -12.091 3.564 24.455 1.00 85.69 71 ALA A C 1
ATOM 531 O O . ALA A 1 71 ? -12.210 3.158 25.614 1.00 85.69 71 ALA A O 1
ATOM 532 N N . ILE A 1 72 ? -11.384 2.943 23.521 1.00 87.88 72 ILE A N 1
ATOM 533 C CA . ILE A 1 72 ? -10.552 1.770 23.758 1.00 87.88 72 ILE A CA 1
ATOM 534 C C . ILE A 1 72 ? -9.086 2.131 23.526 1.00 87.88 72 ILE A C 1
ATOM 536 O O . ILE A 1 72 ? -8.801 3.124 22.856 1.00 87.88 72 ILE A O 1
ATOM 540 N N . ASN A 1 73 ? -8.170 1.330 24.066 1.00 88.75 73 ASN A N 1
ATOM 541 C CA . ASN A 1 73 ? -6.729 1.503 23.872 1.00 88.75 73 ASN A CA 1
ATOM 542 C C . ASN A 1 73 ? -6.367 1.495 22.373 1.00 88.75 73 ASN A C 1
ATOM 544 O O . ASN A 1 73 ? -5.769 2.442 21.868 1.00 88.75 73 ASN A O 1
ATOM 548 N N . GLY A 1 74 ? -6.808 0.465 21.648 1.00 89.69 74 GLY A N 1
ATOM 549 C CA . GLY A 1 74 ? -6.707 0.371 20.193 1.00 89.69 74 GLY A CA 1
ATOM 550 C C . GLY A 1 74 ? -5.294 0.134 19.654 1.00 89.69 74 GLY A C 1
ATOM 551 O O . GLY A 1 74 ? -5.125 0.119 18.438 1.00 89.69 74 GLY A O 1
ATOM 552 N N . LEU A 1 75 ? -4.283 -0.040 20.509 1.00 92.25 75 LEU A N 1
ATOM 553 C CA . LEU A 1 75 ? -2.912 -0.319 20.082 1.00 92.25 75 LEU A CA 1
ATOM 554 C C . LEU A 1 75 ? -2.687 -1.818 19.859 1.00 92.25 75 LEU A C 1
ATOM 556 O O . LEU A 1 75 ? -3.242 -2.659 20.569 1.00 92.25 75 LEU A O 1
ATOM 560 N N . PHE A 1 76 ? -1.844 -2.142 18.882 1.00 91.94 76 PHE A N 1
ATOM 561 C CA . PHE A 1 76 ? -1.386 -3.505 18.644 1.00 91.94 76 PHE A CA 1
ATOM 562 C C . PHE A 1 76 ? -0.267 -3.872 19.623 1.00 91.94 76 PHE A C 1
ATOM 564 O O . PHE A 1 76 ? 0.660 -3.092 19.850 1.00 91.94 76 PHE A O 1
ATOM 571 N N . THR A 1 77 ? -0.337 -5.083 20.160 1.00 88.25 77 THR A N 1
ATOM 572 C CA . THR A 1 77 ? 0.670 -5.712 21.015 1.00 88.25 77 THR A CA 1
ATOM 573 C C . THR A 1 77 ? 1.170 -6.993 20.355 1.00 88.25 77 THR A C 1
ATOM 575 O O . THR A 1 77 ? 0.457 -7.619 19.572 1.00 88.25 77 THR A O 1
ATOM 578 N N . ALA A 1 78 ? 2.419 -7.371 20.626 1.00 86.19 78 ALA A N 1
ATOM 579 C CA . ALA A 1 78 ? 2.929 -8.666 20.192 1.00 86.19 78 ALA A CA 1
ATOM 580 C C . ALA A 1 78 ? 2.355 -9.762 21.099 1.00 86.19 78 ALA A C 1
ATOM 582 O O . ALA A 1 78 ? 2.365 -9.598 22.318 1.00 86.19 78 ALA A O 1
ATOM 583 N N . THR A 1 79 ? 1.908 -10.878 20.524 1.00 73.19 79 THR A N 1
ATOM 584 C CA . THR A 1 79 ? 1.242 -11.971 21.262 1.00 73.19 79 THR A CA 1
ATOM 585 C C . THR A 1 79 ? 2.123 -12.572 22.378 1.00 73.19 79 THR A C 1
ATOM 587 O O . THR A 1 79 ? 1.600 -13.058 23.377 1.00 73.19 79 THR A O 1
ATOM 590 N N . ASP A 1 80 ? 3.455 -12.443 22.265 1.00 66.19 80 ASP A N 1
ATOM 591 C CA . ASP A 1 80 ? 4.444 -13.053 23.170 1.00 66.19 80 ASP A CA 1
ATOM 592 C C . ASP A 1 80 ? 5.282 -12.058 24.008 1.00 66.19 80 ASP A C 1
ATOM 594 O O . ASP A 1 80 ? 6.209 -12.474 24.713 1.00 66.19 80 ASP A O 1
ATOM 598 N N . GLN A 1 81 ? 5.021 -10.743 23.954 1.00 53.84 81 GLN A N 1
ATOM 599 C CA . GLN A 1 81 ? 5.803 -9.751 24.713 1.00 53.84 81 GLN A CA 1
ATOM 600 C C . GLN A 1 81 ? 4.928 -8.790 25.526 1.00 53.84 81 GLN A C 1
ATOM 602 O O . GLN A 1 81 ? 3.873 -8.367 25.058 1.00 53.84 81 GLN A O 1
ATOM 607 N N . PRO A 1 82 ? 5.377 -8.382 26.734 1.00 51.69 82 PRO A N 1
ATOM 608 C CA . PRO A 1 82 ? 4.683 -7.355 27.494 1.00 51.69 82 PRO A CA 1
ATOM 609 C C . PRO A 1 82 ? 4.639 -6.051 26.681 1.00 51.69 82 PRO A C 1
ATOM 611 O O . PRO A 1 82 ? 5.611 -5.735 25.990 1.00 51.69 82 PRO A O 1
ATOM 614 N N . PRO A 1 83 ? 3.542 -5.281 26.763 1.00 50.72 83 PRO A N 1
ATOM 615 C CA . PRO A 1 83 ? 3.349 -4.088 25.950 1.00 50.72 83 PRO A CA 1
ATOM 616 C C . PRO A 1 83 ? 4.504 -3.102 26.151 1.00 50.72 83 PRO A C 1
ATOM 618 O O . PRO A 1 83 ? 4.723 -2.585 27.249 1.00 50.72 83 PRO A O 1
ATOM 621 N N . VAL A 1 84 ? 5.259 -2.841 25.082 1.00 44.25 84 VAL A N 1
ATOM 622 C CA . VAL A 1 84 ? 6.296 -1.808 25.062 1.00 44.25 84 VAL A CA 1
ATOM 623 C C . VAL A 1 84 ? 5.696 -0.524 24.490 1.00 44.25 84 VAL A C 1
ATOM 625 O O . VAL A 1 84 ? 5.123 -0.534 23.407 1.00 44.25 84 VAL A O 1
ATOM 628 N N . LEU A 1 85 ? 5.930 0.568 25.228 1.00 43.72 85 LEU A N 1
ATOM 629 C CA . LEU A 1 85 ? 5.661 1.991 24.960 1.00 43.72 85 LEU A CA 1
ATOM 630 C C . LEU A 1 85 ? 4.314 2.577 25.422 1.00 43.72 85 LEU A C 1
ATOM 632 O O . LEU A 1 85 ? 3.268 2.437 24.798 1.00 43.72 85 LEU A O 1
ATOM 636 N N . ASN A 1 86 ? 4.438 3.414 26.464 1.00 42.19 86 ASN A N 1
ATOM 637 C CA . ASN A 1 86 ? 3.584 4.568 26.744 1.00 42.19 86 ASN A CA 1
ATOM 638 C C . ASN A 1 86 ? 3.653 5.548 25.560 1.00 42.19 86 ASN A C 1
ATOM 640 O O . ASN A 1 86 ? 4.434 6.504 25.574 1.00 42.19 86 ASN A O 1
ATOM 644 N N . TYR A 1 87 ? 2.832 5.340 24.535 1.00 44.19 87 TYR A N 1
ATOM 645 C CA . TYR A 1 87 ? 2.475 6.441 23.653 1.00 44.19 87 TYR A CA 1
ATOM 646 C C . TYR A 1 87 ? 1.598 7.392 24.457 1.00 44.19 87 TYR A C 1
ATOM 648 O O . TYR A 1 87 ? 0.523 7.025 24.926 1.00 44.19 87 TYR A O 1
ATOM 656 N N . GLY A 1 88 ? 2.091 8.612 24.667 1.00 41.06 88 GLY A N 1
ATOM 657 C CA . GLY A 1 88 ? 1.285 9.692 25.211 1.00 41.06 88 GLY A CA 1
ATOM 658 C C . GLY A 1 88 ? 0.140 9.976 24.249 1.00 41.06 88 GLY A C 1
ATOM 659 O O . GLY A 1 88 ? 0.299 10.773 23.326 1.00 41.06 88 GLY A O 1
ATOM 660 N N . LEU A 1 89 ? -0.993 9.302 24.453 1.00 45.16 89 LEU A N 1
ATOM 661 C CA . LEU A 1 89 ? -2.256 9.632 23.816 1.00 45.16 89 LEU A CA 1
ATOM 662 C C . LEU A 1 89 ? -2.501 11.118 24.075 1.00 45.16 89 LEU A C 1
ATOM 664 O O . LEU A 1 89 ? -2.634 11.563 25.219 1.00 45.16 89 LEU A O 1
ATOM 668 N N . LYS A 1 90 ? -2.529 11.917 23.005 1.00 46.88 90 LYS A N 1
ATOM 669 C CA . LYS A 1 90 ? -3.154 13.230 23.098 1.00 46.88 90 LYS A CA 1
ATOM 670 C C . LYS A 1 90 ? -4.614 12.945 23.424 1.00 46.88 90 LYS A C 1
ATOM 672 O O . LYS A 1 90 ? -5.337 12.427 22.584 1.00 46.88 90 LYS A O 1
ATOM 677 N N . ASN A 1 91 ? -5.018 13.264 24.652 1.00 44.16 91 ASN A N 1
ATOM 678 C CA . ASN A 1 91 ? -6.392 13.161 25.147 1.00 44.16 91 ASN A CA 1
ATOM 679 C C . ASN A 1 91 ? -7.312 14.178 24.442 1.00 44.16 91 ASN A C 1
ATOM 681 O O . ASN A 1 91 ? -7.951 15.008 25.088 1.00 44.16 91 ASN A O 1
ATOM 685 N N . SER A 1 92 ? -7.348 14.179 23.112 1.00 48.25 92 SER A N 1
ATOM 686 C CA . SER A 1 92 ? -8.396 14.839 22.351 1.00 48.25 92 SER A CA 1
ATOM 687 C C . SER A 1 92 ? -9.554 13.853 22.211 1.00 48.25 92 SER A C 1
ATOM 689 O O . SER A 1 92 ? -9.326 12.740 21.733 1.00 48.25 92 SER A O 1
ATOM 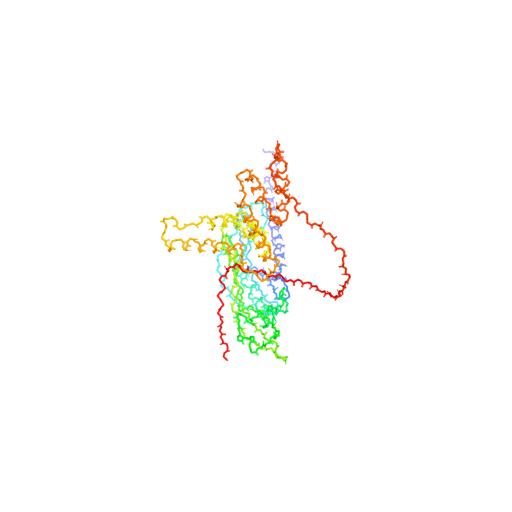691 N N . PRO A 1 93 ? -10.782 14.220 22.616 1.00 51.19 93 PRO A N 1
ATOM 692 C CA . PRO A 1 93 ? -11.934 13.360 22.401 1.00 51.19 93 PRO A CA 1
ATOM 693 C C . PRO A 1 93 ? -12.068 13.073 20.896 1.00 51.19 93 PRO A C 1
ATOM 695 O O . PRO A 1 93 ? -12.040 14.018 20.099 1.00 51.19 93 PRO A O 1
ATOM 698 N N . PRO A 1 94 ? -12.178 11.799 20.486 1.00 53.19 94 PRO A N 1
ATOM 699 C CA . PRO A 1 94 ? -12.295 11.449 19.080 1.00 53.19 94 PRO A CA 1
ATOM 700 C C . PRO A 1 94 ? -13.591 12.035 18.513 1.00 53.19 94 PRO A C 1
ATOM 702 O O . PRO A 1 94 ? -14.681 11.813 19.042 1.00 53.19 94 PRO A O 1
ATOM 705 N N . VAL A 1 95 ? -13.480 12.801 17.428 1.00 53.78 95 VAL A N 1
ATOM 706 C CA . VAL A 1 95 ? -14.633 13.401 16.750 1.00 53.78 95 VAL A CA 1
ATOM 707 C C . VAL A 1 95 ? -15.088 12.456 15.643 1.00 53.78 95 VAL A C 1
ATOM 709 O O . VAL A 1 95 ? -14.629 12.537 14.505 1.00 53.78 95 VAL A O 1
ATOM 712 N N . VAL A 1 96 ? -16.025 11.563 15.960 1.00 59.97 96 VAL A N 1
ATOM 713 C CA . VAL A 1 96 ? -16.723 10.779 14.932 1.00 59.97 96 VAL A CA 1
ATOM 714 C C . VAL A 1 96 ? -17.670 11.720 14.184 1.00 59.97 96 VAL A C 1
ATOM 716 O O . VAL A 1 96 ? -18.705 12.130 14.700 1.00 59.97 96 VAL A O 1
ATOM 719 N N . THR A 1 97 ? -17.312 12.093 12.956 1.00 57.84 97 THR A N 1
ATOM 720 C CA . THR A 1 97 ? -18.056 13.058 12.122 1.00 57.84 97 THR A CA 1
ATOM 721 C C . THR A 1 97 ? -19.135 12.405 11.251 1.00 57.84 97 THR A C 1
ATOM 723 O O . THR A 1 97 ? -19.596 13.006 10.280 1.00 57.84 97 THR A O 1
ATOM 726 N N . CYS A 1 98 ? -19.569 11.183 11.572 1.00 61.12 98 CYS A N 1
ATOM 727 C CA . CYS A 1 98 ? -20.653 10.507 10.860 1.00 61.12 98 CYS A CA 1
ATOM 728 C C . CYS A 1 98 ? -21.982 11.249 11.093 1.00 61.12 98 CYS A C 1
ATOM 730 O O . CYS A 1 98 ? -22.683 11.003 12.066 1.00 61.12 98 CYS A O 1
ATOM 732 N N . LYS A 1 99 ? -22.320 12.180 10.192 1.00 58.53 99 LYS A N 1
ATOM 733 C CA . LYS A 1 99 ? -23.540 13.009 10.249 1.00 58.53 99 LYS A CA 1
ATOM 734 C C . LYS A 1 99 ? -24.807 12.288 9.780 1.00 58.53 99 LYS A C 1
ATOM 736 O O . LYS A 1 99 ? -25.873 12.892 9.785 1.00 58.53 99 LYS A O 1
ATOM 741 N N . ASP A 1 100 ? -24.688 11.044 9.325 1.00 65.00 100 ASP A N 1
ATOM 742 C CA . ASP A 1 100 ? -25.813 10.261 8.823 1.00 65.00 100 ASP A CA 1
ATOM 743 C C . ASP A 1 100 ? -26.503 9.523 9.987 1.00 65.00 100 ASP A C 1
ATOM 745 O O . ASP A 1 100 ? -25.931 8.565 10.518 1.00 65.00 100 ASP A O 1
ATOM 749 N N . PRO A 1 101 ? -27.726 9.927 10.384 1.00 60.72 101 PRO A N 1
ATOM 750 C CA . PRO A 1 101 ? -28.441 9.334 11.512 1.00 60.72 101 PRO A CA 1
ATOM 751 C C . PRO A 1 101 ? -28.904 7.890 11.251 1.00 60.72 101 PRO A C 1
ATOM 753 O O . PRO A 1 101 ? -29.422 7.246 12.159 1.00 60.72 101 PRO A O 1
ATOM 756 N N . SER A 1 102 ? -28.738 7.359 10.032 1.00 67.81 102 SER A N 1
ATOM 757 C CA . SER A 1 102 ? -29.088 5.972 9.699 1.00 67.81 102 SER A CA 1
ATOM 758 C C . SER A 1 102 ? -28.011 4.943 10.072 1.00 67.81 102 SER A C 1
ATOM 760 O O . SER A 1 102 ? -28.248 3.736 9.969 1.00 67.81 102 SER A O 1
ATOM 762 N N . LYS A 1 103 ? -26.819 5.380 10.498 1.00 72.69 103 LYS A N 1
ATOM 763 C CA . LYS A 1 103 ? -25.705 4.481 10.826 1.00 72.69 103 LYS A CA 1
ATOM 764 C C . LYS A 1 103 ? -25.771 4.039 12.287 1.00 72.69 103 LYS A C 1
ATOM 766 O O . LYS A 1 103 ? -25.753 4.859 13.194 1.00 72.69 103 LYS A O 1
ATOM 771 N N . MET A 1 104 ? -25.792 2.723 12.505 1.00 79.56 104 MET A N 1
ATOM 772 C CA . MET A 1 104 ? -25.821 2.124 13.848 1.00 79.56 104 MET A CA 1
ATOM 773 C C . MET A 1 104 ? -24.471 2.188 14.583 1.00 79.56 104 MET A C 1
ATOM 775 O O . MET A 1 104 ? -24.444 2.044 15.801 1.00 79.56 104 MET A O 1
ATOM 779 N N . LEU A 1 105 ? -23.357 2.374 13.864 1.00 83.50 105 LEU A N 1
ATOM 780 C CA . LEU A 1 105 ? -22.003 2.345 14.420 1.00 83.50 105 LEU A CA 1
ATOM 781 C C . LEU A 1 105 ? -21.095 3.345 13.697 1.00 83.50 105 LEU A C 1
ATOM 783 O O . LEU A 1 105 ? -21.117 3.429 12.468 1.00 83.50 105 LEU A O 1
ATOM 787 N N . GLY A 1 106 ? -20.271 4.057 14.466 1.00 81.25 106 GLY A N 1
ATOM 788 C CA . GLY A 1 106 ? -19.184 4.893 13.967 1.00 81.25 106 GLY A CA 1
ATOM 789 C C . GLY A 1 106 ? -17.878 4.529 14.667 1.00 81.25 106 GLY A C 1
ATOM 790 O O . GLY A 1 106 ? -17.859 4.348 15.882 1.00 81.25 106 GLY A O 1
ATOM 791 N N . ILE A 1 107 ? -16.798 4.407 13.897 1.00 84.56 107 ILE A N 1
ATOM 792 C CA . ILE A 1 107 ? -15.459 4.070 14.391 1.00 84.56 107 ILE A CA 1
ATOM 793 C C . ILE A 1 107 ? -14.511 5.181 13.940 1.00 84.56 107 ILE A C 1
ATOM 795 O O . ILE A 1 107 ? -14.533 5.575 12.775 1.00 84.56 107 ILE A O 1
ATOM 799 N N . SER A 1 108 ? -13.694 5.684 14.863 1.00 83.31 108 SER A N 1
ATOM 800 C CA . SER A 1 108 ? -12.601 6.617 14.581 1.00 83.31 108 SER A CA 1
ATOM 801 C C . SER A 1 108 ? -11.287 5.946 14.952 1.00 83.31 108 SER A C 1
ATOM 803 O O . SER A 1 108 ? -11.197 5.342 16.018 1.00 83.31 108 SER A O 1
ATOM 805 N N . LEU A 1 109 ? -10.281 6.066 14.089 1.00 84.62 109 LEU A N 1
ATOM 806 C CA . LEU A 1 109 ? -8.952 5.492 14.291 1.00 84.62 109 LEU A CA 1
ATOM 807 C C . LEU A 1 109 ? -7.912 6.611 14.303 1.00 84.62 109 LEU A C 1
ATOM 809 O O . LEU A 1 109 ? -7.970 7.512 13.468 1.00 84.62 109 LEU A O 1
ATOM 813 N N . ASP A 1 110 ? -6.980 6.541 15.248 1.00 87.00 110 ASP A N 1
ATOM 814 C CA . ASP A 1 110 ? -5.829 7.443 15.326 1.00 87.00 110 ASP A CA 1
ATOM 815 C C . ASP A 1 110 ? -4.636 6.864 14.544 1.00 87.00 110 ASP A C 1
ATOM 817 O O . ASP A 1 110 ? -4.508 5.644 14.412 1.00 87.00 110 ASP A O 1
ATOM 821 N N . GLU A 1 111 ? -3.733 7.717 14.052 1.00 87.12 111 GLU A N 1
ATOM 822 C CA . GLU A 1 111 ? -2.488 7.284 13.396 1.00 87.12 111 GLU A CA 1
ATOM 823 C C . GLU A 1 111 ? -1.650 6.355 14.295 1.00 87.12 111 GLU A C 1
ATOM 825 O O . GLU A 1 111 ? -0.990 5.439 13.797 1.00 87.12 111 GLU A O 1
ATOM 830 N N . ALA A 1 112 ? -1.719 6.534 15.620 1.00 87.69 112 ALA A N 1
ATOM 831 C CA . ALA A 1 112 ? -1.039 5.692 16.602 1.00 87.69 112 ALA A CA 1
ATOM 832 C C . ALA A 1 112 ? -1.436 4.209 16.504 1.00 87.69 112 ALA A C 1
ATOM 834 O O . ALA A 1 112 ? -0.595 3.339 16.739 1.00 87.69 112 ALA A O 1
ATOM 835 N N . VAL A 1 113 ? -2.676 3.908 16.099 1.00 90.00 113 VAL A N 1
ATOM 836 C CA . VAL A 1 113 ? -3.142 2.529 15.875 1.00 90.00 113 VAL A CA 1
ATOM 837 C C . VAL A 1 113 ? -2.306 1.877 14.776 1.00 90.00 113 VAL A C 1
ATOM 839 O O . VAL A 1 113 ? -1.705 0.823 14.980 1.00 90.00 113 VAL A O 1
ATOM 842 N N . PHE A 1 114 ? -2.176 2.553 13.637 1.00 90.50 114 PHE A N 1
ATOM 843 C CA . PHE A 1 114 ? -1.393 2.076 12.499 1.00 90.50 114 PHE A CA 1
ATOM 844 C C . PHE A 1 114 ? 0.104 2.015 12.808 1.00 90.50 114 PHE A C 1
ATOM 846 O O . PHE A 1 114 ? 0.774 1.051 12.436 1.00 90.50 114 PHE A O 1
ATOM 853 N N . HIS A 1 115 ? 0.621 3.009 13.535 1.00 90.56 115 HIS A N 1
ATOM 854 C CA . HIS A 1 115 ? 2.010 3.025 13.982 1.00 90.56 115 HIS A CA 1
ATOM 855 C C . HIS A 1 115 ? 2.325 1.833 14.898 1.00 90.56 115 HIS A C 1
ATOM 857 O O . HIS A 1 115 ? 3.339 1.167 14.706 1.00 90.56 115 HIS A O 1
ATOM 863 N N . SER A 1 116 ? 1.461 1.528 15.872 1.00 91.38 116 SER A N 1
ATOM 864 C CA . SER A 1 116 ? 1.669 0.388 16.776 1.00 91.38 116 SER A CA 1
ATOM 865 C C . SER A 1 116 ? 1.691 -0.949 16.030 1.00 91.38 116 SER A C 1
ATOM 867 O O . SER A 1 116 ? 2.614 -1.734 16.234 1.00 91.38 116 SER A O 1
ATOM 869 N N . GLY A 1 117 ? 0.762 -1.170 15.090 1.00 90.62 117 GLY A N 1
ATOM 870 C CA . GLY A 1 117 ? 0.756 -2.373 14.252 1.00 90.62 117 GLY A CA 1
ATOM 871 C C . GLY A 1 117 ? 2.030 -2.494 13.418 1.00 90.62 117 GLY A C 1
ATOM 872 O O . GLY A 1 117 ? 2.690 -3.530 13.431 1.00 90.62 117 GLY A O 1
ATOM 873 N N . SER A 1 118 ? 2.430 -1.404 12.761 1.00 90.56 118 SER A N 1
ATOM 874 C CA . SER A 1 118 ? 3.671 -1.329 11.986 1.00 90.56 118 SER A CA 1
ATOM 875 C C . SER A 1 118 ? 4.907 -1.729 12.802 1.00 90.56 118 SER A C 1
ATOM 877 O O . SER A 1 118 ? 5.713 -2.542 12.347 1.00 90.56 118 SER A O 1
ATOM 879 N N . VAL A 1 119 ? 5.024 -1.231 14.037 1.00 91.25 119 VAL A N 1
ATOM 880 C CA . VAL A 1 119 ? 6.124 -1.573 14.951 1.00 91.25 119 VAL A CA 1
ATOM 881 C C . VAL A 1 119 ? 6.102 -3.052 15.339 1.00 91.25 119 VAL A C 1
ATOM 883 O O . VAL A 1 119 ? 7.158 -3.683 15.319 1.00 91.25 119 VAL A O 1
ATOM 886 N N . VAL A 1 120 ? 4.934 -3.621 15.660 1.00 91.25 120 VAL A N 1
ATOM 887 C CA . VAL A 1 120 ? 4.809 -5.048 16.019 1.00 91.25 120 VAL A CA 1
ATOM 888 C C . VAL A 1 120 ? 5.287 -5.938 14.870 1.00 91.25 120 VAL A C 1
ATOM 890 O O . VAL A 1 120 ? 6.159 -6.787 15.069 1.00 91.25 120 VAL A O 1
ATOM 893 N N . TYR A 1 121 ? 4.801 -5.700 13.650 1.00 89.62 121 TYR A N 1
ATOM 894 C CA . TYR A 1 121 ? 5.220 -6.486 12.488 1.00 89.62 121 TYR A CA 1
ATOM 895 C C . TYR A 1 121 ? 6.688 -6.255 12.118 1.00 89.62 121 TYR A C 1
ATOM 897 O O . TYR A 1 121 ? 7.373 -7.206 11.746 1.00 89.62 121 TYR A O 1
ATOM 905 N N . TYR A 1 122 ? 7.206 -5.032 12.244 1.00 90.12 122 TYR A N 1
ATOM 906 C CA . TYR A 1 122 ? 8.622 -4.757 11.994 1.00 90.12 122 TYR A CA 1
ATOM 907 C C . TYR A 1 122 ? 9.518 -5.513 12.987 1.00 90.12 122 TYR A C 1
ATOM 909 O O . TYR A 1 122 ? 10.447 -6.213 12.583 1.00 90.12 122 TYR A O 1
ATOM 917 N N . ASN A 1 123 ? 9.186 -5.453 14.280 1.00 89.00 123 ASN A N 1
ATOM 918 C CA . ASN A 1 123 ? 9.942 -6.117 15.342 1.00 89.00 123 ASN A CA 1
ATOM 919 C C . ASN A 1 123 ? 9.868 -7.651 15.269 1.00 89.00 123 ASN A C 1
ATOM 921 O O . ASN A 1 123 ? 10.757 -8.317 15.795 1.00 89.00 123 ASN A O 1
ATOM 925 N N . SER A 1 124 ? 8.857 -8.215 14.598 1.00 87.50 124 SER A N 1
ATOM 926 C CA . SER A 1 124 ? 8.772 -9.662 14.344 1.00 87.50 124 SER A CA 1
ATOM 927 C C . SER A 1 124 ? 9.858 -10.185 13.390 1.00 87.50 124 SER A C 1
ATOM 929 O O . SER A 1 124 ? 10.069 -11.392 13.297 1.00 87.50 124 SER A O 1
ATOM 931 N N . GLY A 1 125 ? 10.543 -9.296 12.657 1.00 83.94 125 GLY A N 1
ATOM 932 C CA . GLY A 1 125 ? 11.580 -9.661 11.689 1.00 83.94 125 GLY A CA 1
ATOM 933 C C . GLY A 1 125 ? 11.050 -10.232 10.368 1.00 83.94 125 GLY A C 1
ATOM 934 O O . GLY A 1 125 ? 11.844 -10.572 9.496 1.00 83.94 125 GLY A O 1
ATOM 935 N N . LEU A 1 126 ? 9.728 -10.304 10.178 1.00 79.31 126 LEU A N 1
ATOM 936 C CA . LEU A 1 126 ? 9.112 -10.863 8.967 1.00 79.31 126 LEU A CA 1
ATOM 937 C C . LEU A 1 126 ? 9.108 -9.912 7.761 1.00 79.31 126 LEU A C 1
ATOM 939 O O . LEU A 1 126 ? 8.741 -10.315 6.660 1.00 79.31 126 LEU A O 1
ATOM 943 N N . MET A 1 127 ? 9.527 -8.656 7.936 1.00 85.31 127 MET A N 1
ATOM 944 C CA . MET A 1 127 ? 9.623 -7.669 6.853 1.00 85.31 127 MET A CA 1
ATOM 945 C C . MET A 1 127 ? 10.944 -7.786 6.065 1.00 85.31 127 MET A C 1
ATOM 947 O O . MET A 1 127 ? 11.647 -6.795 5.844 1.00 85.31 127 MET A O 1
ATOM 951 N N . GLN A 1 128 ? 11.304 -9.013 5.680 1.00 85.12 128 GLN A N 1
ATOM 952 C CA . GLN A 1 128 ? 12.494 -9.337 4.892 1.00 85.12 128 GLN A CA 1
ATOM 953 C C . GLN A 1 128 ? 12.141 -10.354 3.804 1.00 85.12 128 GLN A C 1
ATOM 955 O O . GLN A 1 128 ? 11.504 -11.374 4.067 1.00 85.12 128 GLN A O 1
ATOM 960 N N . TRP A 1 129 ? 12.573 -10.092 2.575 1.00 85.12 129 TRP A N 1
ATOM 961 C CA . TRP A 1 129 ? 12.276 -10.911 1.407 1.00 85.12 129 TRP A CA 1
ATOM 962 C C . TRP A 1 129 ? 13.535 -11.141 0.587 1.00 85.12 129 TRP A C 1
ATOM 964 O O . TRP A 1 129 ? 14.169 -10.206 0.104 1.00 85.12 129 TRP A O 1
ATOM 974 N N . THR A 1 130 ? 13.861 -12.407 0.348 1.00 81.56 130 THR A N 1
ATOM 975 C CA . THR A 1 130 ? 14.873 -12.771 -0.646 1.00 81.56 130 THR A CA 1
ATOM 976 C C . THR A 1 130 ? 14.194 -13.001 -1.992 1.00 81.56 130 THR A C 1
ATOM 978 O O . THR A 1 130 ? 13.382 -13.914 -2.150 1.00 81.56 130 THR A O 1
ATOM 981 N N . VAL A 1 131 ? 14.522 -12.168 -2.978 1.00 80.75 131 VAL A N 1
ATOM 982 C CA . VAL A 1 131 ? 14.019 -12.288 -4.346 1.00 80.75 131 VAL A CA 1
ATOM 983 C C . VAL A 1 131 ? 14.963 -13.184 -5.136 1.00 80.75 131 VAL A C 1
ATOM 985 O O . VAL A 1 131 ? 16.038 -12.772 -5.565 1.00 80.75 131 VAL A O 1
ATOM 988 N N . GLU A 1 132 ? 14.535 -14.428 -5.333 1.00 75.44 132 GLU A N 1
ATOM 989 C CA . GLU A 1 132 ? 15.272 -15.420 -6.128 1.00 75.44 132 GLU A CA 1
ATOM 990 C C . GLU A 1 132 ? 14.728 -15.572 -7.552 1.00 75.44 132 GLU A C 1
ATOM 992 O O . GLU A 1 132 ? 15.355 -16.203 -8.398 1.00 75.44 132 GLU A O 1
ATOM 997 N N . LYS A 1 133 ? 13.528 -15.046 -7.826 1.00 74.94 133 LYS A N 1
ATOM 998 C CA . LYS A 1 133 ? 12.884 -15.149 -9.136 1.00 74.94 133 LYS A CA 1
ATOM 999 C C . LYS A 1 133 ? 12.258 -13.823 -9.522 1.00 74.94 133 LYS A C 1
ATOM 1001 O O . LYS A 1 133 ? 11.384 -13.321 -8.821 1.00 74.94 133 LYS A O 1
ATOM 1006 N N . VAL A 1 134 ? 12.645 -13.323 -10.688 1.00 77.75 134 VAL A N 1
ATOM 1007 C CA . VAL A 1 134 ? 12.054 -12.140 -11.322 1.00 77.75 134 VAL A CA 1
ATOM 1008 C C . VAL A 1 134 ? 11.516 -12.497 -12.716 1.00 77.75 134 VAL A C 1
ATOM 1010 O O . VAL A 1 134 ? 11.930 -13.510 -13.288 1.00 77.75 134 VAL A O 1
ATOM 1013 N N . PRO A 1 135 ? 10.586 -11.703 -13.285 1.00 71.19 135 PRO A N 1
ATOM 1014 C CA . PRO A 1 135 ? 10.065 -11.939 -14.633 1.00 71.19 135 PRO A CA 1
ATOM 1015 C C . PRO A 1 135 ? 11.161 -12.039 -15.701 1.00 71.19 135 PRO A C 1
ATOM 1017 O O . PRO A 1 135 ? 11.053 -12.862 -16.608 1.00 71.19 135 PRO A O 1
ATOM 1020 N N . GLU A 1 136 ? 12.226 -11.247 -15.557 1.00 77.69 136 GLU A N 1
ATOM 1021 C CA . GLU A 1 136 ? 13.380 -11.248 -16.449 1.00 77.69 136 GLU A CA 1
ATOM 1022 C C . GLU A 1 136 ? 14.639 -11.718 -15.709 1.00 77.69 136 GLU A C 1
ATOM 1024 O O . GLU A 1 136 ? 15.340 -10.947 -15.059 1.00 77.69 136 GLU A O 1
ATOM 1029 N N . GLN A 1 137 ? 14.904 -13.025 -15.755 1.00 81.75 137 GLN A N 1
ATOM 1030 C CA . GLN A 1 137 ? 15.956 -13.656 -14.939 1.00 81.75 137 GLN A CA 1
ATOM 1031 C C . GLN A 1 137 ? 17.375 -13.161 -15.265 1.00 81.75 137 GLN A C 1
ATOM 1033 O O . GLN A 1 137 ? 18.272 -13.294 -14.439 1.00 81.75 137 GLN A O 1
ATOM 1038 N N . SER A 1 138 ? 17.575 -12.543 -16.432 1.00 80.19 138 SER A N 1
ATOM 1039 C CA . SER A 1 138 ? 18.809 -11.840 -16.813 1.00 80.19 138 SER A CA 1
ATOM 1040 C C . SER A 1 138 ? 19.222 -10.764 -15.799 1.00 80.19 138 SER A C 1
ATOM 1042 O O . SER A 1 138 ? 20.415 -10.516 -15.636 1.00 80.19 138 SER A O 1
ATOM 1044 N N . LEU A 1 139 ? 18.262 -10.157 -15.090 1.00 80.50 139 LEU A N 1
ATOM 1045 C CA . LEU A 1 139 ? 18.512 -9.139 -14.065 1.00 80.50 139 LEU A CA 1
ATOM 1046 C C . LEU A 1 139 ? 19.147 -9.711 -12.791 1.00 80.50 139 LEU A C 1
ATOM 1048 O O . LEU A 1 139 ? 19.789 -8.967 -12.050 1.00 80.50 139 LEU A O 1
ATOM 1052 N N . LEU A 1 140 ? 19.000 -11.017 -12.548 1.00 86.94 140 LEU A N 1
ATOM 1053 C CA . LEU A 1 140 ? 19.632 -11.739 -11.440 1.00 86.94 140 LEU A CA 1
ATOM 1054 C C . LEU A 1 140 ? 20.939 -12.420 -11.862 1.00 86.94 140 LEU A C 1
ATOM 1056 O O . LEU A 1 140 ? 21.380 -13.361 -11.215 1.00 86.94 140 LEU A O 1
ATOM 1060 N N . ASN A 1 141 ? 21.580 -11.944 -12.928 1.00 91.00 141 ASN A N 1
ATOM 1061 C CA . ASN A 1 141 ? 22.913 -12.384 -13.318 1.00 91.00 141 ASN A CA 1
ATOM 1062 C C . ASN A 1 141 ? 23.808 -11.169 -13.590 1.00 91.00 141 ASN A C 1
ATOM 1064 O O . ASN A 1 141 ? 23.372 -10.174 -14.182 1.00 91.00 141 ASN A O 1
ATOM 1068 N N . THR A 1 142 ? 25.074 -11.230 -13.181 1.00 89.94 142 THR A N 1
ATOM 1069 C CA . THR A 1 142 ? 26.013 -10.110 -13.348 1.00 89.94 142 THR A CA 1
ATOM 1070 C C . THR A 1 142 ? 26.234 -9.730 -14.817 1.00 89.94 142 THR A C 1
ATOM 1072 O O . THR A 1 142 ? 26.594 -8.586 -15.106 1.00 89.94 142 THR A O 1
ATOM 1075 N N . ALA A 1 143 ? 25.974 -10.637 -15.769 1.00 89.00 143 ALA A N 1
ATOM 1076 C CA . ALA A 1 143 ? 26.023 -10.354 -17.203 1.00 89.00 143 ALA A CA 1
ATOM 1077 C C . ALA A 1 143 ? 25.023 -9.270 -17.628 1.00 89.00 143 ALA A C 1
ATOM 1079 O O . ALA A 1 143 ? 25.373 -8.411 -18.442 1.00 89.00 143 ALA A O 1
ATOM 1080 N N . GLY A 1 144 ? 23.818 -9.259 -17.042 1.00 84.69 144 GLY A N 1
ATOM 1081 C CA . GLY A 1 144 ? 22.804 -8.228 -17.294 1.00 84.69 144 GLY A CA 1
ATOM 1082 C C . GLY A 1 144 ? 23.250 -6.835 -16.837 1.00 84.69 144 GLY A C 1
ATOM 1083 O O . GLY A 1 144 ? 22.870 -5.825 -17.421 1.00 84.69 144 GLY A O 1
ATOM 1084 N N . TRP A 1 145 ? 24.149 -6.775 -15.853 1.00 84.75 145 TRP A N 1
ATOM 1085 C CA . TRP A 1 145 ? 24.636 -5.537 -15.244 1.00 84.75 145 TRP A CA 1
ATOM 1086 C C . TRP A 1 145 ? 25.924 -5.008 -15.871 1.00 84.75 145 TRP A C 1
ATOM 1088 O O . TRP A 1 145 ? 26.421 -3.959 -15.466 1.00 84.75 145 TRP A O 1
ATOM 1098 N N . LYS A 1 146 ? 26.462 -5.681 -16.893 1.00 82.88 146 LYS A N 1
ATOM 1099 C CA . LYS A 1 146 ? 27.728 -5.323 -17.548 1.00 82.88 146 LYS A CA 1
ATOM 1100 C C . LYS A 1 146 ? 27.799 -3.864 -18.016 1.00 82.88 146 LYS A C 1
ATOM 1102 O O . LYS A 1 146 ? 28.883 -3.284 -18.009 1.00 82.88 146 LYS A O 1
ATOM 1107 N N . TYR A 1 147 ? 26.672 -3.290 -18.434 1.00 79.69 147 TYR A N 1
ATOM 1108 C CA . TYR A 1 147 ? 26.590 -1.908 -18.917 1.00 79.69 147 TYR A CA 1
ATOM 1109 C C . TYR A 1 147 ? 26.248 -0.896 -17.818 1.00 79.69 147 TYR A C 1
ATOM 1111 O O . TYR A 1 147 ? 26.596 0.272 -17.953 1.00 79.69 147 TYR A O 1
ATOM 1119 N N . VAL A 1 148 ? 25.623 -1.350 -16.728 1.00 75.69 148 VAL A N 1
ATOM 1120 C CA . VAL A 1 148 ? 25.213 -0.507 -15.593 1.00 75.69 148 VAL A CA 1
ATOM 1121 C C . VAL A 1 148 ? 26.354 -0.387 -14.582 1.00 75.69 148 VAL A C 1
ATOM 1123 O O . VAL A 1 148 ? 26.763 0.710 -14.216 1.00 75.69 148 VAL A O 1
ATOM 1126 N N . VAL A 1 149 ? 26.929 -1.525 -14.180 1.00 80.69 149 VAL A N 1
ATOM 1127 C CA . VAL A 1 149 ? 28.040 -1.621 -13.226 1.00 80.69 149 VAL A CA 1
ATOM 1128 C C . VAL A 1 149 ? 29.144 -2.508 -13.820 1.00 80.69 149 VAL A C 1
ATOM 1130 O O . VAL A 1 149 ? 29.287 -3.679 -13.460 1.00 80.69 149 VAL A O 1
ATOM 1133 N N . PRO A 1 150 ? 29.987 -1.974 -14.726 1.00 82.88 150 PRO A N 1
ATOM 1134 C CA . PRO A 1 150 ? 30.996 -2.773 -15.425 1.00 82.88 150 PRO A CA 1
ATOM 1135 C C . PRO A 1 150 ? 32.005 -3.469 -14.501 1.00 82.88 150 PRO A C 1
ATOM 1137 O O . PRO A 1 150 ? 32.522 -4.532 -14.840 1.00 82.88 150 PRO A O 1
ATOM 1140 N N . GLN A 1 151 ? 32.307 -2.879 -13.339 1.00 84.31 151 GLN A N 1
ATOM 1141 C CA . GLN A 1 151 ? 33.246 -3.454 -12.369 1.00 84.31 151 GLN A CA 1
ATOM 1142 C C . GLN A 1 151 ? 32.692 -4.709 -11.687 1.00 84.31 151 GLN A C 1
ATOM 1144 O O . GLN A 1 151 ? 33.460 -5.631 -11.418 1.00 84.31 151 GLN A O 1
ATOM 1149 N N . LEU A 1 152 ? 31.373 -4.774 -11.477 1.00 86.25 152 LEU A N 1
ATOM 1150 C CA . LEU A 1 152 ? 30.707 -5.944 -10.911 1.00 86.25 152 LEU A CA 1
ATOM 1151 C C . LEU A 1 152 ? 30.898 -7.151 -11.834 1.00 86.25 152 LEU A C 1
ATOM 1153 O O . LEU A 1 152 ? 31.437 -8.168 -11.412 1.00 86.25 152 LEU A O 1
ATOM 1157 N N . TYR A 1 153 ? 30.575 -6.988 -13.121 1.00 87.88 153 TYR A N 1
ATOM 1158 C CA . TYR A 1 153 ? 30.762 -8.037 -14.127 1.00 87.88 153 TYR A CA 1
ATOM 1159 C C . TYR A 1 153 ? 32.233 -8.442 -14.310 1.00 87.88 153 TYR A C 1
ATOM 1161 O O . TYR A 1 153 ? 32.533 -9.606 -14.552 1.00 87.88 153 TYR A O 1
ATOM 1169 N N . ARG A 1 154 ? 33.177 -7.495 -14.214 1.00 89.50 154 ARG A N 1
ATOM 1170 C CA . ARG A 1 154 ? 34.613 -7.810 -14.331 1.00 89.50 154 ARG A CA 1
ATOM 1171 C C . ARG A 1 154 ? 35.124 -8.673 -13.182 1.00 89.50 154 ARG A C 1
ATOM 1173 O O . ARG A 1 154 ? 36.005 -9.493 -13.416 1.00 89.50 154 ARG A O 1
ATOM 1180 N N . LYS A 1 155 ? 34.621 -8.444 -11.968 1.00 90.56 155 LYS A N 1
ATOM 1181 C CA . LYS A 1 155 ? 35.030 -9.179 -10.768 1.00 90.56 155 LYS A CA 1
ATOM 1182 C C . LYS A 1 155 ? 34.304 -10.524 -10.645 1.00 90.56 155 LYS A C 1
ATOM 1184 O O . LYS A 1 155 ? 34.933 -11.484 -10.226 1.00 90.56 155 LYS A O 1
ATOM 1189 N N . TYR A 1 156 ? 33.044 -10.579 -11.076 1.00 91.38 156 TYR A N 1
ATOM 1190 C CA . TYR A 1 156 ? 32.148 -11.735 -10.971 1.00 91.38 156 TYR A CA 1
ATOM 1191 C C . TYR A 1 156 ? 31.473 -12.016 -12.324 1.00 91.38 156 TYR A C 1
ATOM 1193 O O . TYR A 1 156 ? 30.350 -11.564 -12.561 1.00 91.38 156 TYR A O 1
ATOM 1201 N N . PRO A 1 157 ? 32.161 -12.634 -13.297 1.00 91.62 157 PRO A N 1
ATOM 1202 C CA . PRO A 1 157 ? 31.665 -12.739 -14.668 1.00 91.62 157 PRO A CA 1
ATOM 1203 C C . PRO A 1 157 ? 30.630 -13.860 -14.858 1.00 91.62 157 PRO A C 1
ATOM 1205 O O . PRO A 1 157 ? 30.977 -15.036 -14.881 1.00 91.62 157 PRO A O 1
ATOM 1208 N N . ASN A 1 158 ? 29.390 -13.477 -15.182 1.00 91.44 158 ASN A N 1
ATOM 1209 C CA . ASN A 1 158 ? 28.233 -14.368 -15.386 1.00 91.44 158 ASN A CA 1
ATOM 1210 C C . ASN A 1 158 ? 27.767 -15.119 -14.128 1.00 91.44 158 ASN A C 1
ATOM 1212 O O . ASN A 1 158 ? 27.080 -16.133 -14.256 1.00 91.44 158 ASN A O 1
ATOM 1216 N N . ASP A 1 159 ? 28.099 -14.616 -12.943 1.00 92.00 159 ASP A N 1
ATOM 1217 C CA . ASP A 1 159 ? 27.623 -15.185 -11.688 1.00 92.00 159 ASP A CA 1
ATOM 1218 C C . ASP A 1 159 ? 26.163 -14.808 -11.426 1.00 92.00 159 ASP A C 1
ATOM 1220 O O . ASP A 1 159 ? 25.685 -13.725 -11.791 1.00 92.00 159 ASP A O 1
ATOM 1224 N N . ASP A 1 160 ? 25.454 -15.723 -10.773 1.00 91.44 160 ASP A N 1
ATOM 1225 C CA . ASP A 1 160 ? 24.079 -15.504 -10.349 1.00 91.44 160 ASP A CA 1
ATOM 1226 C C . ASP A 1 160 ? 24.031 -14.576 -9.132 1.00 91.44 160 ASP A C 1
ATOM 1228 O O . ASP A 1 160 ? 24.958 -14.500 -8.323 1.00 91.44 160 ASP A O 1
ATOM 1232 N N . MET A 1 161 ? 22.922 -13.858 -8.991 1.00 89.56 161 MET A N 1
ATOM 1233 C CA . MET A 1 161 ? 22.706 -12.891 -7.926 1.00 89.56 161 MET A CA 1
ATOM 1234 C C . MET A 1 161 ? 21.412 -13.169 -7.168 1.00 89.56 161 MET A C 1
ATOM 1236 O O . MET A 1 161 ? 20.412 -13.615 -7.730 1.00 89.56 161 MET A O 1
ATOM 1240 N N . LYS A 1 162 ? 21.415 -12.836 -5.876 1.00 88.81 162 LYS A N 1
ATOM 1241 C CA . LYS A 1 162 ? 20.224 -12.790 -5.023 1.00 88.81 162 LYS A CA 1
ATOM 1242 C C . LYS A 1 162 ? 20.036 -11.388 -4.475 1.00 88.81 162 LYS A C 1
ATOM 1244 O O . LYS A 1 162 ? 20.963 -10.808 -3.909 1.00 88.81 162 LYS A O 1
ATOM 1249 N N . LEU A 1 163 ? 18.819 -10.871 -4.589 1.00 88.12 163 LEU A N 1
ATOM 1250 C CA . LEU A 1 163 ? 18.454 -9.588 -4.000 1.00 88.12 163 LEU A CA 1
ATOM 1251 C C . LEU A 1 163 ? 17.792 -9.857 -2.652 1.00 88.12 163 LEU A C 1
ATOM 1253 O O . LEU A 1 163 ? 16.774 -10.545 -2.591 1.00 88.12 163 LEU A O 1
ATOM 1257 N N . ASN A 1 164 ? 18.370 -9.336 -1.577 1.00 88.38 164 ASN A N 1
ATOM 1258 C CA . ASN A 1 164 ? 17.744 -9.361 -0.263 1.00 88.38 164 ASN A CA 1
ATOM 1259 C C . ASN A 1 164 ? 17.133 -7.989 0.013 1.00 88.38 164 ASN A C 1
ATOM 1261 O O . ASN A 1 164 ? 17.860 -7.003 0.052 1.00 88.38 164 ASN A O 1
ATOM 1265 N N . ILE A 1 165 ? 15.817 -7.928 0.167 1.00 89.31 165 ILE A N 1
ATOM 1266 C CA . ILE A 1 165 ? 15.070 -6.704 0.445 1.00 89.31 165 ILE A CA 1
ATOM 1267 C C . ILE A 1 165 ? 14.616 -6.774 1.895 1.00 89.31 165 ILE A C 1
ATOM 1269 O O . ILE A 1 165 ? 13.851 -7.661 2.261 1.00 89.31 165 ILE A O 1
ATOM 1273 N N . SER A 1 166 ? 15.048 -5.832 2.718 1.00 90.19 166 SER A N 1
ATOM 1274 C CA . SER A 1 166 ? 14.625 -5.725 4.113 1.00 90.19 166 SER A CA 1
ATOM 1275 C C . SER A 1 166 ? 14.071 -4.342 4.390 1.00 90.19 166 SER A C 1
ATOM 1277 O O . SER A 1 166 ? 14.590 -3.352 3.880 1.00 90.19 166 SER A O 1
ATOM 1279 N N . VAL A 1 167 ? 13.028 -4.246 5.203 1.00 91.38 167 VAL A N 1
ATOM 1280 C CA . VAL A 1 167 ? 12.576 -2.957 5.738 1.00 91.38 167 VAL A CA 1
ATOM 1281 C C . VAL A 1 167 ? 13.583 -2.484 6.792 1.00 91.38 167 VAL A C 1
ATOM 1283 O O . VAL A 1 167 ? 13.980 -3.269 7.650 1.00 91.38 167 VAL A O 1
ATOM 1286 N N . SER A 1 168 ? 14.016 -1.223 6.719 1.00 90.44 168 SER A N 1
ATOM 1287 C CA . SER A 1 168 ? 15.066 -0.657 7.584 1.00 90.44 168 SER A CA 1
ATOM 1288 C C . SER A 1 168 ? 14.523 0.078 8.812 1.00 90.44 168 SER A C 1
ATOM 1290 O O . SER A 1 168 ? 15.256 0.333 9.766 1.00 90.44 168 SER A O 1
ATOM 1292 N N . SER A 1 169 ? 13.232 0.419 8.811 1.00 91.62 169 SER A N 1
ATOM 1293 C CA . SER A 1 169 ? 12.517 0.987 9.961 1.00 91.62 169 SER A CA 1
ATOM 1294 C C . SER A 1 169 ? 11.005 0.747 9.850 1.00 91.62 169 SER A C 1
ATOM 1296 O O . SER A 1 169 ? 10.520 0.527 8.738 1.00 91.62 169 SER A O 1
ATOM 1298 N N . PRO A 1 170 ? 10.237 0.799 10.959 1.00 90.69 170 PRO A N 1
ATOM 1299 C CA . PRO A 1 170 ? 8.791 0.600 10.918 1.00 90.69 170 PRO A CA 1
ATOM 1300 C C . PRO A 1 170 ? 8.111 1.502 9.872 1.00 90.69 170 PRO A C 1
ATOM 1302 O O . PRO A 1 170 ? 8.320 2.720 9.901 1.00 90.69 170 PRO A O 1
ATOM 1305 N N . PRO A 1 171 ? 7.285 0.945 8.965 1.00 91.12 171 PRO A N 1
ATOM 1306 C CA . PRO A 1 171 ? 6.473 1.728 8.039 1.00 91.12 171 PRO A CA 1
ATOM 1307 C C . PRO A 1 171 ? 5.698 2.858 8.728 1.00 91.12 171 PRO A C 1
ATOM 1309 O O . PRO A 1 171 ? 5.055 2.653 9.761 1.00 91.12 171 PRO A O 1
ATOM 1312 N N . VAL A 1 172 ? 5.714 4.051 8.138 1.00 89.12 172 VAL A N 1
ATOM 1313 C CA . VAL A 1 172 ? 5.022 5.225 8.682 1.00 89.12 172 VAL A CA 1
ATOM 1314 C C . VAL A 1 172 ? 3.736 5.453 7.902 1.00 89.12 172 VAL A C 1
ATOM 1316 O O . VAL A 1 172 ? 3.780 5.691 6.698 1.00 89.12 172 VAL A O 1
ATOM 1319 N N . ILE A 1 173 ? 2.598 5.412 8.593 1.00 87.56 173 ILE A N 1
ATOM 1320 C CA . ILE A 1 173 ? 1.274 5.668 8.015 1.00 87.56 173 ILE A CA 1
ATOM 1321 C C . ILE A 1 173 ? 0.780 7.025 8.511 1.00 87.56 173 ILE A C 1
ATOM 1323 O O . ILE A 1 173 ? 0.827 7.303 9.709 1.00 87.56 173 ILE A O 1
ATOM 1327 N N . ARG A 1 174 ? 0.315 7.870 7.589 1.00 84.50 174 ARG A N 1
ATOM 1328 C CA . ARG A 1 174 ? -0.243 9.195 7.882 1.00 84.50 174 ARG A CA 1
ATOM 1329 C C . ARG A 1 174 ? -1.656 9.309 7.338 1.00 84.50 174 ARG A C 1
ATOM 1331 O O . ARG A 1 174 ? -1.917 8.923 6.199 1.00 84.50 174 ARG A O 1
ATOM 1338 N N . ILE A 1 175 ? -2.551 9.874 8.137 1.00 80.69 175 ILE A N 1
ATOM 1339 C CA . ILE A 1 175 ? -3.952 10.106 7.803 1.00 80.69 175 ILE A CA 1
ATOM 1340 C C . ILE A 1 175 ? -4.168 11.613 7.722 1.00 80.69 175 ILE A C 1
ATOM 1342 O O . ILE A 1 175 ? -3.899 12.374 8.647 1.00 80.69 175 ILE A O 1
ATOM 1346 N N . SER A 1 176 ? -4.697 12.054 6.593 1.00 77.69 176 SER A N 1
ATOM 1347 C CA . SER A 1 176 ? -5.097 13.439 6.361 1.00 77.69 176 SER A CA 1
ATOM 1348 C C . SER A 1 176 ? -6.541 13.477 5.868 1.00 77.69 176 SER A C 1
ATOM 1350 O O . SER A 1 176 ? -7.149 12.436 5.627 1.00 77.69 176 SER A O 1
ATOM 1352 N N . SER A 1 177 ? -7.123 14.672 5.760 1.00 70.19 177 SER A N 1
ATOM 1353 C CA . SER A 1 177 ? -8.551 14.850 5.452 1.00 70.19 177 SER A CA 1
ATOM 1354 C C . SER A 1 177 ? -9.010 14.201 4.143 1.00 70.19 177 SER A C 1
ATOM 1356 O O . SER A 1 177 ? -10.197 13.938 3.980 1.00 70.19 177 SER A O 1
ATOM 1358 N N . ASP A 1 178 ? -8.090 13.975 3.211 1.00 66.31 178 ASP A N 1
ATOM 1359 C CA . ASP A 1 178 ? -8.347 13.502 1.856 1.00 66.31 178 ASP A CA 1
ATOM 1360 C C . ASP A 1 178 ? -7.616 12.197 1.505 1.00 66.31 178 ASP A C 1
ATOM 1362 O O . ASP A 1 178 ? -7.908 11.613 0.462 1.00 66.31 178 ASP A O 1
ATOM 1366 N N . LYS A 1 179 ? -6.683 11.713 2.342 1.00 70.19 179 LYS A N 1
ATOM 1367 C CA . LYS A 1 179 ? -5.838 10.558 1.995 1.00 70.19 179 LYS A CA 1
ATOM 1368 C C . LYS A 1 179 ? -5.197 9.856 3.190 1.00 70.19 179 LYS A C 1
ATOM 1370 O O . LYS A 1 179 ? -4.948 10.456 4.238 1.00 70.19 179 LYS A O 1
ATOM 1375 N N . ILE A 1 180 ? -4.860 8.590 2.952 1.00 76.50 180 ILE A N 1
ATOM 1376 C CA . ILE A 1 180 ? -3.977 7.771 3.783 1.00 76.50 180 ILE A CA 1
ATOM 1377 C C . ILE A 1 180 ? -2.702 7.542 2.970 1.00 76.50 180 ILE A C 1
ATOM 1379 O O . ILE A 1 180 ? -2.774 7.008 1.863 1.00 76.50 180 ILE A O 1
ATOM 1383 N N . ASP A 1 181 ? -1.559 7.972 3.495 1.00 78.62 181 ASP A N 1
ATOM 1384 C CA . ASP A 1 181 ? -0.251 7.777 2.864 1.00 78.62 181 ASP A CA 1
ATOM 1385 C C . ASP A 1 181 ? 0.607 6.835 3.708 1.00 78.62 181 ASP A C 1
ATOM 1387 O O . ASP A 1 181 ? 0.501 6.811 4.937 1.00 78.62 181 ASP A O 1
ATOM 1391 N N . ALA A 1 182 ? 1.451 6.058 3.040 1.00 83.00 182 ALA A N 1
ATOM 1392 C CA . ALA A 1 182 ? 2.343 5.099 3.670 1.00 83.00 182 ALA A CA 1
ATOM 1393 C C . ALA A 1 182 ? 3.753 5.253 3.100 1.00 83.00 182 ALA A C 1
ATOM 1395 O O . ALA A 1 182 ? 3.957 5.158 1.885 1.00 83.00 182 ALA A O 1
ATOM 1396 N N . THR A 1 183 ? 4.714 5.445 3.999 1.00 83.62 183 THR A N 1
ATOM 1397 C CA . THR A 1 183 ? 6.140 5.526 3.688 1.00 83.62 183 THR A CA 1
ATOM 1398 C C . THR A 1 183 ? 6.849 4.305 4.253 1.00 83.62 183 THR A C 1
ATOM 1400 O O . THR A 1 183 ? 6.804 4.056 5.459 1.00 83.62 183 THR A O 1
ATOM 1403 N N . VAL A 1 184 ? 7.529 3.559 3.386 1.00 86.19 184 VAL A N 1
ATOM 1404 C CA . VAL A 1 184 ? 8.336 2.392 3.749 1.00 86.19 184 VAL A CA 1
ATOM 1405 C C . VAL A 1 184 ? 9.786 2.674 3.388 1.00 86.19 184 VAL A C 1
ATOM 1407 O O . VAL A 1 184 ? 10.101 2.958 2.233 1.00 86.19 184 VAL A O 1
ATOM 1410 N N . TYR A 1 185 ? 10.669 2.575 4.376 1.00 89.50 185 TYR A N 1
ATOM 1411 C CA . TYR A 1 185 ? 12.111 2.622 4.167 1.00 89.50 185 TYR A CA 1
ATOM 1412 C C . TYR A 1 185 ? 12.629 1.191 4.082 1.00 89.50 185 TYR A C 1
ATOM 1414 O O . TYR A 1 185 ? 12.390 0.387 4.983 1.00 89.50 185 TYR A O 1
ATOM 1422 N N . SER A 1 186 ? 13.296 0.852 2.988 1.00 89.81 186 SER A N 1
ATOM 1423 C CA . SER A 1 186 ? 13.811 -0.488 2.744 1.00 89.81 186 SER A CA 1
ATOM 1424 C C . SER A 1 186 ? 15.225 -0.422 2.203 1.00 89.81 186 SER A C 1
ATOM 1426 O O . SER A 1 186 ? 15.549 0.466 1.428 1.00 89.81 186 SER A O 1
ATOM 1428 N N . ASP A 1 187 ? 16.049 -1.386 2.580 1.00 90.38 187 ASP A N 1
ATOM 1429 C CA . ASP A 1 187 ? 17.367 -1.595 2.010 1.00 90.38 187 ASP A CA 1
ATOM 1430 C C . ASP A 1 187 ? 17.350 -2.860 1.154 1.00 90.38 187 ASP A C 1
ATOM 1432 O O . ASP A 1 187 ? 16.870 -3.918 1.569 1.00 90.38 187 ASP A O 1
ATOM 1436 N N . MET A 1 188 ? 17.880 -2.747 -0.059 1.00 88.75 188 MET A N 1
ATOM 1437 C CA . MET A 1 188 ? 18.111 -3.856 -0.967 1.00 88.75 188 MET A CA 1
ATOM 1438 C C . MET A 1 188 ? 19.605 -4.152 -1.019 1.00 88.75 188 MET A C 1
ATOM 1440 O O . MET A 1 188 ? 20.389 -3.356 -1.527 1.00 88.75 188 MET A O 1
ATOM 1444 N N . THR A 1 189 ? 19.997 -5.329 -0.548 1.00 89.38 189 THR A N 1
ATOM 1445 C CA . THR A 1 189 ? 21.360 -5.839 -0.699 1.00 89.38 189 THR A CA 1
ATOM 1446 C C . THR A 1 189 ? 21.442 -6.749 -1.918 1.00 89.38 189 THR A C 1
ATOM 1448 O O . THR A 1 189 ? 20.711 -7.738 -2.020 1.00 89.38 189 THR A O 1
ATOM 1451 N N . ILE A 1 190 ? 22.354 -6.434 -2.834 1.00 89.00 190 ILE A N 1
ATOM 1452 C CA . ILE A 1 190 ? 22.692 -7.279 -3.978 1.00 89.00 190 ILE A CA 1
ATOM 1453 C C . ILE A 1 190 ? 23.793 -8.234 -3.535 1.00 89.00 190 ILE A C 1
ATOM 1455 O O . ILE A 1 190 ? 24.881 -7.794 -3.161 1.00 89.00 190 ILE A O 1
ATOM 1459 N N . ASN A 1 191 ? 23.517 -9.533 -3.591 1.00 90.56 191 ASN A N 1
ATOM 1460 C CA . ASN A 1 191 ? 24.485 -10.575 -3.282 1.00 90.56 191 ASN A CA 1
ATOM 1461 C C . ASN A 1 191 ? 24.853 -11.345 -4.547 1.00 90.56 191 ASN A C 1
ATOM 1463 O O . ASN A 1 191 ? 23.960 -11.782 -5.269 1.00 90.56 191 ASN A O 1
ATOM 1467 N N . VAL A 1 192 ? 26.144 -11.555 -4.781 1.00 92.19 192 VAL A N 1
ATOM 1468 C CA . VAL A 1 192 ? 26.659 -12.448 -5.824 1.00 92.19 192 VAL A CA 1
ATOM 1469 C C . VAL A 1 192 ? 26.885 -13.838 -5.234 1.00 92.19 192 VAL A C 1
ATOM 1471 O O . VAL A 1 192 ? 27.339 -13.964 -4.097 1.00 92.19 192 VAL A O 1
ATOM 1474 N N . LEU A 1 193 ? 26.555 -14.870 -6.006 1.00 91.19 193 LEU A N 1
ATOM 1475 C CA . LEU A 1 193 ? 26.794 -16.271 -5.681 1.00 91.19 193 LEU A CA 1
ATOM 1476 C C . LEU A 1 193 ? 28.067 -16.748 -6.398 1.00 91.19 193 LEU A C 1
ATOM 1478 O O . LEU A 1 193 ? 27.993 -17.216 -7.531 1.00 91.19 193 LEU A O 1
ATOM 1482 N N . ASP A 1 194 ? 29.221 -16.640 -5.740 1.00 87.88 194 ASP A N 1
ATOM 1483 C CA . ASP A 1 194 ? 30.517 -17.070 -6.289 1.00 87.88 194 ASP A CA 1
ATOM 1484 C C . ASP A 1 194 ? 31.006 -18.323 -5.554 1.00 87.88 194 ASP A C 1
ATOM 1486 O O . ASP A 1 194 ? 31.168 -18.312 -4.338 1.00 87.88 194 ASP A O 1
ATOM 1490 N N . ALA A 1 195 ? 31.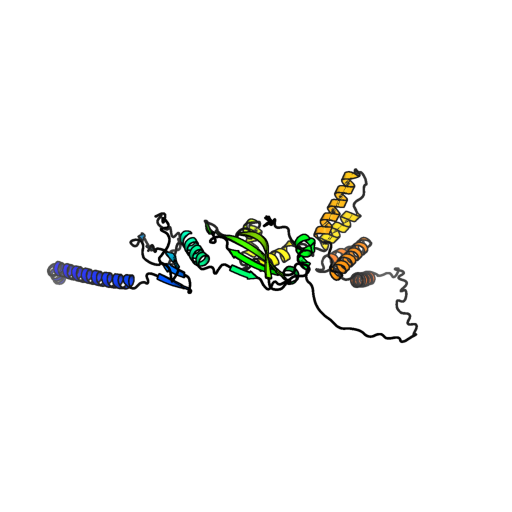203 -19.430 -6.274 1.00 79.56 195 ALA A N 1
ATOM 1491 C CA . ALA A 1 195 ? 31.792 -20.674 -5.756 1.00 79.56 195 ALA A CA 1
ATOM 1492 C C . ALA A 1 195 ? 31.255 -21.170 -4.382 1.00 79.56 195 ALA A C 1
ATOM 1494 O O . ALA A 1 195 ? 32.008 -21.733 -3.587 1.00 79.56 195 ALA A O 1
ATOM 1495 N N . ASN A 1 196 ? 29.941 -21.033 -4.144 1.00 78.31 196 ASN A N 1
ATOM 1496 C CA . ASN A 1 196 ? 29.199 -21.331 -2.897 1.00 78.31 196 ASN A CA 1
ATOM 1497 C C . ASN A 1 196 ? 29.330 -20.310 -1.751 1.00 78.31 196 ASN A C 1
ATOM 1499 O O . ASN A 1 196 ? 28.782 -20.544 -0.671 1.00 78.31 196 ASN A O 1
ATOM 1503 N N . GLU A 1 197 ? 29.979 -19.173 -1.972 1.00 87.75 197 GLU A N 1
ATOM 1504 C CA . GLU A 1 197 ? 29.953 -18.026 -1.067 1.00 87.75 197 GLU A CA 1
ATOM 1505 C C . GLU A 1 197 ? 28.908 -16.998 -1.526 1.00 87.75 197 GLU A C 1
ATOM 1507 O O . GLU A 1 197 ? 28.707 -16.758 -2.718 1.00 87.75 197 GLU A O 1
ATOM 1512 N N . ILE A 1 198 ? 28.210 -16.398 -0.558 1.00 88.56 198 ILE A N 1
ATOM 1513 C CA . ILE A 1 198 ? 27.262 -15.304 -0.794 1.00 88.56 198 ILE A CA 1
ATOM 1514 C C . ILE A 1 198 ? 27.990 -14.005 -0.462 1.00 88.56 198 ILE A C 1
ATOM 1516 O O . ILE A 1 198 ? 28.256 -13.727 0.708 1.00 88.56 198 ILE A O 1
ATOM 1520 N N . ILE A 1 199 ? 28.316 -13.220 -1.487 1.00 90.12 199 ILE A N 1
ATOM 1521 C CA . ILE A 1 199 ? 29.119 -12.004 -1.346 1.00 90.12 199 ILE A CA 1
ATOM 1522 C C . ILE A 1 199 ? 28.218 -10.777 -1.543 1.00 90.12 199 ILE A C 1
ATOM 1524 O O . ILE A 1 199 ? 27.740 -10.563 -2.661 1.00 90.12 199 ILE A O 1
ATOM 1528 N N . PRO A 1 200 ? 27.985 -9.942 -0.514 1.00 89.31 200 PRO A N 1
ATOM 1529 C CA . PRO A 1 200 ? 27.266 -8.684 -0.681 1.00 89.31 200 PRO A CA 1
ATOM 1530 C C . PRO A 1 200 ? 28.136 -7.699 -1.469 1.00 89.31 200 PRO A C 1
ATOM 1532 O O . PRO A 1 200 ? 29.259 -7.390 -1.074 1.00 89.31 200 PRO A O 1
ATOM 1535 N N . VAL A 1 201 ? 27.628 -7.208 -2.598 1.00 88.81 201 VAL A N 1
ATOM 1536 C CA . VAL A 1 201 ? 28.382 -6.341 -3.524 1.00 88.81 201 VAL A CA 1
ATOM 1537 C C . VAL A 1 201 ? 27.845 -4.915 -3.601 1.00 88.81 201 VAL A C 1
ATOM 1539 O O . VAL A 1 201 ? 28.567 -4.019 -4.032 1.00 88.81 201 VAL A O 1
ATOM 1542 N N . ALA A 1 202 ? 26.591 -4.696 -3.206 1.00 85.00 202 ALA A N 1
ATOM 1543 C CA . ALA A 1 202 ? 25.972 -3.378 -3.167 1.00 85.00 202 ALA A CA 1
ATOM 1544 C C . ALA A 1 202 ? 24.807 -3.358 -2.175 1.00 85.00 202 ALA A C 1
ATOM 1546 O O . ALA A 1 202 ? 24.122 -4.366 -1.997 1.00 85.00 202 ALA A O 1
ATOM 1547 N N . CYS A 1 203 ? 24.558 -2.191 -1.587 1.00 84.75 203 CYS A N 1
ATOM 1548 C CA . CYS A 1 203 ? 23.352 -1.893 -0.826 1.00 84.75 203 CYS A CA 1
ATOM 1549 C C . CYS A 1 203 ? 22.675 -0.669 -1.451 1.00 84.75 203 CYS A C 1
ATOM 1551 O O . CYS A 1 203 ? 23.349 0.304 -1.789 1.00 84.75 203 CYS A O 1
ATOM 1553 N N . ILE A 1 204 ? 21.362 -0.738 -1.644 1.00 84.81 204 ILE A N 1
ATOM 1554 C CA . ILE A 1 204 ? 20.542 0.332 -2.205 1.00 84.81 204 ILE A CA 1
ATOM 1555 C C . ILE A 1 204 ? 19.443 0.641 -1.198 1.00 84.81 204 ILE A C 1
ATOM 1557 O O . ILE A 1 204 ? 18.575 -0.197 -0.959 1.00 84.81 204 ILE A O 1
ATOM 1561 N N . SER A 1 205 ? 19.445 1.853 -0.653 1.00 85.31 205 SER A N 1
ATOM 1562 C CA . SER A 1 205 ? 18.335 2.331 0.170 1.00 85.31 205 SER A CA 1
ATOM 1563 C C . SER A 1 205 ? 17.202 2.844 -0.719 1.00 85.31 205 SER A C 1
ATOM 1565 O O . SER A 1 205 ? 17.374 3.749 -1.536 1.00 85.31 205 SER A O 1
ATOM 1567 N N . VAL A 1 206 ? 16.026 2.253 -0.550 1.00 82.81 206 VAL A N 1
ATOM 1568 C CA . VAL A 1 206 ? 14.795 2.515 -1.291 1.00 82.81 206 VAL A CA 1
ATOM 1569 C C . VAL A 1 206 ? 13.770 3.120 -0.338 1.00 82.81 206 VAL A C 1
ATOM 1571 O O . VAL A 1 206 ? 13.412 2.536 0.682 1.00 82.81 206 VAL A O 1
ATOM 1574 N N . THR A 1 207 ? 13.258 4.297 -0.690 1.00 81.50 207 THR A N 1
ATOM 1575 C CA . THR A 1 207 ? 12.094 4.880 -0.012 1.00 81.50 207 THR A CA 1
ATOM 1576 C C . THR A 1 207 ? 10.872 4.689 -0.895 1.00 81.50 207 THR A C 1
ATOM 1578 O O . THR A 1 207 ? 10.797 5.253 -1.984 1.00 81.50 207 THR A O 1
ATOM 1581 N N . ILE A 1 208 ? 9.919 3.887 -0.431 1.00 77.19 208 ILE A N 1
ATOM 1582 C CA . ILE A 1 208 ? 8.656 3.637 -1.122 1.00 77.19 208 ILE A CA 1
ATOM 1583 C C . ILE A 1 208 ? 7.606 4.547 -0.497 1.00 77.19 208 ILE A C 1
ATOM 1585 O O . ILE A 1 208 ? 7.317 4.438 0.694 1.00 77.19 208 ILE A O 1
ATOM 1589 N N . VAL A 1 209 ? 7.023 5.431 -1.302 1.00 72.00 209 VAL A N 1
ATOM 1590 C CA . VAL A 1 209 ? 5.909 6.283 -0.882 1.00 72.00 209 VAL A CA 1
ATOM 1591 C C . VAL A 1 209 ? 4.704 5.936 -1.739 1.00 72.00 209 VAL A C 1
ATOM 1593 O O . VAL A 1 209 ? 4.676 6.220 -2.937 1.00 72.00 209 VAL A O 1
ATOM 1596 N N . MET A 1 210 ? 3.700 5.308 -1.129 1.00 65.06 210 MET A N 1
ATOM 1597 C CA . MET A 1 210 ? 2.521 4.819 -1.854 1.00 65.06 210 MET A CA 1
ATOM 1598 C C . MET A 1 210 ? 1.724 5.962 -2.497 1.00 65.06 210 MET A C 1
ATOM 1600 O O . MET A 1 210 ? 1.116 5.780 -3.552 1.00 65.06 210 MET A O 1
ATOM 1604 N N . GLY A 1 211 ? 1.774 7.164 -1.920 1.00 62.53 211 GLY A N 1
ATOM 1605 C CA . GLY A 1 211 ? 1.152 8.346 -2.493 1.00 62.53 211 GLY A CA 1
ATOM 1606 C C . GLY A 1 211 ? 1.803 8.871 -3.778 1.00 62.53 211 GLY A C 1
ATOM 1607 O O . GLY A 1 211 ? 1.138 9.610 -4.495 1.00 62.53 211 GLY A O 1
ATOM 1608 N N . TRP A 1 212 ? 3.060 8.568 -4.114 1.00 63.72 212 TRP A N 1
ATOM 1609 C CA . TRP A 1 212 ? 3.771 9.317 -5.170 1.00 63.72 212 TRP A CA 1
ATOM 1610 C C . TRP A 1 212 ? 3.135 9.227 -6.552 1.00 63.72 212 TRP A C 1
ATOM 1612 O O . TRP A 1 212 ? 2.994 10.252 -7.214 1.00 63.72 212 TRP A O 1
ATOM 1622 N N . LEU A 1 213 ? 2.674 8.038 -6.940 1.00 61.50 213 LEU A N 1
ATOM 1623 C CA . LEU A 1 213 ? 1.981 7.844 -8.211 1.00 61.50 213 LEU A CA 1
ATOM 1624 C C . LEU A 1 213 ? 0.716 8.719 -8.296 1.00 61.50 213 LEU A C 1
ATOM 1626 O O . LEU A 1 213 ? 0.397 9.263 -9.343 1.00 61.50 213 LEU A O 1
ATOM 1630 N N . TRP A 1 214 ? 0.015 8.908 -7.177 1.00 63.53 214 TRP A N 1
ATOM 1631 C CA . TRP A 1 214 ? -1.155 9.784 -7.106 1.00 63.53 214 TRP A CA 1
ATOM 1632 C C . TRP A 1 214 ? -0.789 11.265 -7.145 1.00 63.53 214 TRP A C 1
ATOM 1634 O O . TRP A 1 214 ? -1.502 12.054 -7.758 1.00 63.53 214 TRP A O 1
ATOM 1644 N N . HIS A 1 215 ? 0.321 11.643 -6.504 1.00 58.88 215 HIS A N 1
ATOM 1645 C CA . HIS A 1 215 ? 0.793 13.028 -6.459 1.00 58.88 215 HIS A CA 1
ATOM 1646 C C . HIS A 1 215 ? 1.433 13.488 -7.777 1.00 58.88 215 HIS A C 1
ATOM 1648 O O . HIS A 1 215 ? 1.518 14.694 -8.003 1.00 58.88 215 HIS A O 1
ATOM 1654 N N . SER A 1 216 ? 1.881 12.571 -8.641 1.00 61.31 216 SER A N 1
ATOM 1655 C CA . SER A 1 216 ? 2.431 12.909 -9.960 1.00 61.31 216 SER A CA 1
ATOM 1656 C C . SER A 1 216 ? 1.358 13.095 -11.040 1.00 61.31 216 SER A C 1
ATOM 1658 O O . SER A 1 216 ? 1.654 13.642 -12.103 1.00 61.31 216 SER A O 1
ATOM 1660 N N . MET A 1 217 ? 0.110 12.689 -10.778 1.00 69.69 217 MET A N 1
ATOM 1661 C CA . MET A 1 217 ? -0.992 12.796 -11.733 1.00 69.69 217 MET A CA 1
ATOM 1662 C C . MET A 1 217 ? -1.786 14.087 -11.576 1.00 69.69 217 MET A C 1
ATOM 1664 O O . MET A 1 217 ? -2.061 14.561 -10.474 1.00 69.69 217 MET A O 1
ATOM 1668 N N . GLU A 1 218 ? -2.257 14.616 -12.703 1.00 73.06 218 GLU A N 1
ATOM 1669 C CA . GLU A 1 218 ? -3.275 15.656 -12.669 1.00 73.06 218 GLU A CA 1
ATOM 1670 C C . GLU A 1 218 ? -4.585 15.081 -12.086 1.00 73.06 218 GLU A C 1
ATOM 1672 O O . GLU A 1 218 ? -4.947 13.945 -12.419 1.00 73.06 218 GLU A O 1
ATOM 1677 N N . PRO A 1 219 ? -5.336 15.820 -11.240 1.00 73.75 219 PRO A N 1
ATOM 1678 C CA . PRO A 1 219 ? -6.492 15.269 -10.525 1.00 73.75 219 PRO A CA 1
ATOM 1679 C C . PRO A 1 219 ? -7.540 14.597 -11.419 1.00 73.75 219 PRO A C 1
ATOM 1681 O O . PRO A 1 219 ? -8.154 13.611 -11.023 1.00 73.75 219 PRO A O 1
ATOM 1684 N N . HIS A 1 220 ? -7.730 15.099 -12.641 1.00 76.31 220 HIS A N 1
ATOM 1685 C CA . HIS A 1 220 ? -8.684 14.537 -13.596 1.00 76.31 220 HIS A CA 1
ATOM 1686 C C . HIS A 1 220 ? -8.211 13.220 -14.239 1.00 76.31 220 HIS A C 1
ATOM 1688 O O . HIS A 1 220 ? -9.035 12.476 -14.761 1.00 76.31 220 HIS A O 1
ATOM 1694 N N . ILE A 1 221 ? -6.906 12.930 -14.210 1.00 77.44 221 ILE A N 1
ATOM 1695 C CA . ILE A 1 221 ? -6.317 11.658 -14.652 1.00 77.44 221 ILE A CA 1
ATOM 1696 C C . ILE A 1 221 ? -6.379 10.657 -13.498 1.00 77.44 221 ILE A C 1
ATOM 1698 O O . ILE A 1 221 ? -6.819 9.525 -13.693 1.00 77.44 221 ILE A O 1
ATOM 1702 N N . ALA A 1 222 ? -6.034 11.095 -12.283 1.00 72.50 222 ALA A N 1
ATOM 1703 C CA . ALA A 1 222 ? -6.082 10.271 -11.077 1.00 72.50 222 ALA A CA 1
ATOM 1704 C C . ALA A 1 222 ? -7.469 9.639 -10.849 1.00 72.50 222 ALA A C 1
ATOM 1706 O O . ALA A 1 222 ? -7.567 8.458 -10.520 1.00 72.50 222 ALA A O 1
ATOM 1707 N N . THR A 1 223 ? -8.558 10.377 -11.096 1.00 79.44 223 THR A N 1
ATOM 1708 C CA . THR A 1 223 ? -9.930 9.850 -10.968 1.00 79.44 223 THR A CA 1
ATOM 1709 C C . THR A 1 223 ? -10.236 8.699 -11.928 1.00 79.44 223 THR A C 1
ATOM 1711 O O . THR A 1 223 ? -11.027 7.823 -11.581 1.00 79.44 223 THR A O 1
ATOM 1714 N N . THR A 1 224 ? -9.608 8.654 -13.108 1.00 78.38 224 THR A N 1
ATOM 1715 C CA . THR A 1 224 ? -9.841 7.588 -14.103 1.00 78.38 224 THR A CA 1
ATOM 1716 C C . THR A 1 224 ? -9.249 6.248 -13.682 1.00 78.38 224 THR A C 1
ATOM 1718 O O . THR A 1 224 ? -9.766 5.196 -14.052 1.00 78.38 224 THR A O 1
ATOM 1721 N N . VAL A 1 225 ? -8.194 6.282 -12.866 1.00 75.12 225 VAL A N 1
ATOM 1722 C CA . VAL A 1 225 ? -7.479 5.093 -12.395 1.00 75.12 225 VAL A CA 1
ATOM 1723 C C . VAL A 1 225 ? -7.790 4.754 -10.943 1.00 75.12 225 VAL A C 1
ATOM 1725 O O . VAL A 1 225 ? -7.215 3.816 -10.390 1.00 75.12 225 VAL A O 1
ATOM 1728 N N . ALA A 1 226 ? -8.725 5.481 -10.326 1.00 74.50 226 ALA A N 1
ATOM 1729 C CA . ALA A 1 226 ? -8.858 5.458 -8.882 1.00 74.50 226 ALA A CA 1
ATOM 1730 C C . ALA A 1 226 ? -9.370 4.141 -8.291 1.00 74.50 226 ALA A C 1
ATOM 1732 O O . ALA A 1 226 ? -9.208 3.879 -7.102 1.00 74.50 226 ALA A O 1
ATOM 1733 N N . PHE A 1 227 ? -9.977 3.309 -9.133 1.00 76.44 227 PHE A N 1
ATOM 1734 C CA . PHE A 1 227 ? -10.565 2.030 -8.749 1.00 76.44 227 PHE A CA 1
ATOM 1735 C C . PHE A 1 227 ? -9.666 0.827 -9.060 1.00 76.44 227 PHE A C 1
ATOM 1737 O O . PHE A 1 227 ? -10.097 -0.314 -8.894 1.00 76.44 227 PHE A O 1
ATOM 1744 N N . TYR A 1 228 ? -8.432 1.050 -9.520 1.00 69.00 228 TYR A N 1
ATOM 1745 C CA . TYR A 1 228 ? -7.480 -0.037 -9.719 1.00 69.00 228 TYR A CA 1
ATOM 1746 C C . TYR A 1 228 ? -6.799 -0.429 -8.402 1.00 69.00 228 TYR A C 1
ATOM 1748 O O . TYR A 1 228 ? -6.359 0.404 -7.620 1.00 69.00 228 TYR A O 1
ATOM 1756 N N . ASP A 1 229 ? -6.672 -1.736 -8.195 1.00 64.06 229 ASP A N 1
ATOM 1757 C CA . ASP A 1 229 ? -6.113 -2.391 -7.003 1.00 64.06 229 ASP A CA 1
ATOM 1758 C C . ASP A 1 229 ? -4.593 -2.644 -7.092 1.00 64.06 229 ASP A C 1
ATOM 1760 O O . ASP A 1 229 ? -4.001 -3.238 -6.194 1.00 64.06 229 ASP A O 1
ATOM 1764 N N . SER A 1 230 ? -3.946 -2.244 -8.190 1.00 54.75 230 SER A N 1
ATOM 1765 C CA . SER A 1 230 ? -2.527 -2.502 -8.434 1.00 54.75 230 SER A CA 1
ATOM 1766 C C . SER A 1 230 ? -1.892 -1.397 -9.265 1.00 54.75 230 SER A C 1
ATOM 1768 O O . SER A 1 230 ? -2.397 -1.058 -10.339 1.00 54.75 230 SER A O 1
ATOM 1770 N N . SER A 1 231 ? -0.711 -0.934 -8.844 1.00 62.34 231 SER A N 1
ATOM 1771 C CA . SER A 1 231 ? 0.111 0.024 -9.594 1.00 62.34 231 SER A CA 1
ATOM 1772 C C . SER A 1 231 ? 0.401 -0.447 -11.020 1.00 62.34 231 SER A C 1
ATOM 1774 O O . SER A 1 231 ? 0.438 0.363 -11.937 1.00 62.34 231 SER A O 1
ATOM 1776 N N . LYS A 1 232 ? 0.511 -1.765 -11.249 1.00 61.97 232 LYS A N 1
ATOM 1777 C CA . LYS A 1 232 ? 0.673 -2.328 -12.597 1.00 61.97 232 LYS A CA 1
ATOM 1778 C C . LYS A 1 232 ? -0.565 -2.112 -13.471 1.00 61.97 232 LYS A C 1
ATOM 1780 O O . LYS A 1 232 ? -0.428 -1.827 -14.655 1.00 61.97 232 LYS A O 1
ATOM 1785 N N . LYS A 1 233 ? -1.773 -2.259 -12.913 1.00 68.94 233 LYS A N 1
ATOM 1786 C CA . LYS A 1 233 ? -3.021 -2.011 -13.655 1.00 68.94 233 LYS A CA 1
ATOM 1787 C C . LYS A 1 233 ? -3.194 -0.523 -13.948 1.00 68.94 233 LYS A C 1
ATOM 1789 O O . LYS A 1 233 ? -3.542 -0.185 -15.074 1.00 68.94 233 LYS A O 1
ATOM 1794 N N . ILE A 1 234 ? -2.871 0.334 -12.974 1.00 69.62 234 ILE A N 1
ATOM 1795 C CA . ILE A 1 234 ? -2.823 1.790 -13.158 1.00 69.62 234 ILE A CA 1
ATOM 1796 C C . ILE A 1 234 ? -1.872 2.128 -14.311 1.00 69.62 234 ILE A C 1
ATOM 1798 O O . ILE A 1 234 ? -2.290 2.751 -15.282 1.00 69.62 234 ILE A O 1
ATOM 1802 N N . TRP A 1 235 ? -0.630 1.637 -14.255 1.00 71.25 235 TRP A N 1
ATOM 1803 C CA . TRP A 1 235 ? 0.376 1.860 -15.292 1.00 71.25 235 TRP A CA 1
ATOM 1804 C C . TRP A 1 235 ? -0.084 1.399 -16.674 1.00 71.25 235 TRP A C 1
ATOM 1806 O O . TRP A 1 235 ? -0.000 2.156 -17.634 1.00 71.25 235 TRP A O 1
ATOM 1816 N N . ASN A 1 236 ? -0.606 0.177 -16.782 1.00 68.62 236 ASN A N 1
ATOM 1817 C CA . ASN A 1 236 ? -1.084 -0.357 -18.054 1.00 68.62 236 ASN A CA 1
ATOM 1818 C C . ASN A 1 236 ? -2.230 0.485 -18.629 1.00 68.62 236 ASN A C 1
ATOM 1820 O O . ASN A 1 236 ? -2.193 0.812 -19.809 1.00 68.62 236 ASN A O 1
ATOM 1824 N N . SER A 1 237 ? -3.205 0.873 -17.800 1.00 74.56 237 SER A N 1
ATOM 1825 C CA . SER A 1 237 ? -4.341 1.700 -18.226 1.00 74.56 237 SER A CA 1
ATOM 1826 C C . SER A 1 237 ? -3.892 3.087 -18.692 1.00 74.56 237 SER A C 1
ATOM 1828 O O . SER A 1 237 ? -4.390 3.589 -19.701 1.00 74.56 237 SER A O 1
ATOM 1830 N N . LEU A 1 238 ? -2.952 3.709 -17.972 1.00 74.00 238 LEU A N 1
ATOM 1831 C CA . LEU A 1 238 ? -2.384 5.002 -18.354 1.00 74.00 238 LEU A CA 1
ATOM 1832 C C . LEU A 1 238 ? -1.545 4.887 -19.623 1.00 74.00 238 LEU A C 1
ATOM 1834 O O . LEU A 1 238 ? -1.667 5.720 -20.510 1.00 74.00 238 LEU A O 1
ATOM 1838 N N . SER A 1 239 ? -0.730 3.842 -19.740 1.00 68.94 239 SER A N 1
ATOM 1839 C CA . SER A 1 239 ? 0.067 3.577 -20.934 1.00 68.94 239 SER A CA 1
ATOM 1840 C C . SER A 1 239 ? -0.829 3.348 -22.154 1.00 68.94 239 SER A C 1
ATOM 1842 O O . SER A 1 239 ? -0.621 3.951 -23.201 1.00 68.94 239 SER A O 1
ATOM 1844 N N . GLU A 1 240 ? -1.895 2.565 -22.029 1.00 69.31 240 GLU A N 1
ATOM 1845 C CA . GLU A 1 240 ? -2.845 2.351 -23.123 1.00 69.31 240 GLU A CA 1
ATOM 1846 C C . GLU A 1 240 ? -3.548 3.652 -23.542 1.00 69.31 240 GLU A C 1
ATOM 1848 O O . GLU A 1 240 ? -3.677 3.936 -24.731 1.00 69.31 240 GLU A O 1
ATOM 1853 N N . SER A 1 241 ? -3.934 4.483 -22.572 1.00 69.75 241 SER A N 1
ATOM 1854 C CA . SER A 1 241 ? -4.686 5.718 -22.833 1.00 69.75 241 SER A CA 1
ATOM 1855 C C . SER A 1 241 ? -3.806 6.893 -23.286 1.00 69.75 241 SER A C 1
ATOM 1857 O O . SER A 1 241 ? -4.265 7.741 -24.051 1.00 69.75 241 SER A O 1
ATOM 1859 N N . PHE A 1 242 ? -2.548 6.959 -22.831 1.00 68.50 242 PHE A N 1
ATOM 1860 C CA . PHE A 1 242 ? -1.686 8.145 -22.949 1.00 68.50 242 PHE A CA 1
ATOM 1861 C C . PHE A 1 242 ? -0.279 7.881 -23.504 1.00 68.50 242 PHE A C 1
ATOM 1863 O O . PHE A 1 242 ? 0.429 8.846 -23.781 1.00 68.50 242 PHE A O 1
ATOM 1870 N N . SER A 1 243 ? 0.172 6.632 -23.700 1.00 61.53 243 SER A N 1
ATOM 1871 C CA . SER A 1 243 ? 1.570 6.384 -24.115 1.00 61.53 243 SER A CA 1
ATOM 1872 C C . SER A 1 243 ? 1.911 6.971 -25.483 1.00 61.53 243 SER A C 1
ATOM 1874 O O . SER A 1 243 ? 3.085 7.171 -25.772 1.00 61.53 243 SER A O 1
ATOM 1876 N N . HIS A 1 244 ? 0.923 7.262 -26.339 1.00 59.72 244 HIS A N 1
ATOM 1877 C CA . HIS A 1 244 ? 1.096 7.813 -27.693 1.00 59.72 244 HIS A CA 1
ATOM 1878 C C . HIS A 1 244 ? 2.131 7.071 -28.580 1.00 59.72 244 HIS A C 1
ATOM 1880 O O . HIS A 1 244 ? 2.449 7.540 -29.678 1.00 59.72 244 HIS A O 1
ATOM 1886 N N . GLN A 1 245 ? 2.637 5.904 -28.160 1.00 54.25 245 GLN A N 1
ATOM 1887 C CA . GLN A 1 245 ? 3.706 5.155 -28.832 1.00 54.25 245 GLN A CA 1
ATOM 1888 C C . GLN A 1 245 ? 3.234 4.603 -30.188 1.00 54.25 245 GLN A C 1
ATOM 1890 O O . GLN A 1 245 ? 4.005 4.511 -31.144 1.00 54.25 245 GLN A O 1
ATOM 1895 N N . SER A 1 246 ? 1.938 4.321 -30.320 1.00 57.94 246 SER A N 1
ATOM 1896 C CA . SER A 1 246 ? 1.302 3.816 -31.540 1.00 57.94 246 SER A CA 1
ATOM 1897 C C . SER A 1 246 ? 0.649 4.896 -32.411 1.00 57.94 246 SER A C 1
ATOM 1899 O O . SER A 1 246 ? -0.017 4.550 -33.384 1.00 57.94 246 SER A O 1
ATOM 1901 N N . ASN A 1 247 ? 0.820 6.197 -32.124 1.00 68.31 247 ASN A N 1
ATOM 1902 C CA . ASN A 1 247 ? 0.143 7.248 -32.896 1.00 68.31 247 ASN A CA 1
ATOM 1903 C C . ASN A 1 247 ? 0.783 7.448 -34.286 1.00 68.31 247 ASN A C 1
ATOM 1905 O O . ASN A 1 247 ? 1.586 8.354 -34.519 1.00 68.31 247 ASN A O 1
ATOM 1909 N N . VAL A 1 248 ? 0.381 6.588 -35.222 1.00 69.38 248 VAL A N 1
ATOM 1910 C CA . VAL A 1 248 ? 0.753 6.585 -36.642 1.00 69.38 248 VAL A CA 1
ATOM 1911 C C . VAL A 1 248 ? 0.559 7.958 -37.292 1.00 69.38 248 VAL A C 1
ATOM 1913 O O . VAL A 1 248 ? 1.409 8.394 -38.069 1.00 69.38 248 VAL A O 1
ATOM 1916 N N . SER A 1 249 ? -0.527 8.663 -36.958 1.00 72.06 249 SER A N 1
ATOM 1917 C CA . SER A 1 249 ? -0.818 9.982 -37.529 1.00 72.06 249 SER A CA 1
ATOM 1918 C C . SER A 1 249 ? 0.215 11.017 -37.090 1.00 72.06 249 SER A C 1
ATOM 1920 O O . SER A 1 249 ? 0.725 11.770 -37.916 1.00 72.06 249 SER A O 1
ATOM 1922 N N . ARG A 1 250 ? 0.600 11.007 -35.807 1.00 77.88 250 ARG A N 1
ATOM 1923 C CA . ARG A 1 250 ? 1.628 11.912 -35.277 1.00 77.88 250 ARG A CA 1
ATOM 1924 C C . ARG A 1 250 ? 2.998 11.650 -35.902 1.00 77.88 250 ARG A C 1
ATOM 1926 O O . ARG A 1 250 ? 3.700 12.597 -36.248 1.00 77.88 250 ARG A O 1
ATOM 1933 N N . VAL A 1 251 ? 3.359 10.380 -36.077 1.00 79.62 251 VAL A N 1
ATOM 1934 C CA . VAL A 1 251 ? 4.601 9.971 -36.752 1.00 79.62 251 VAL A CA 1
ATOM 1935 C C . VAL A 1 251 ? 4.619 10.460 -38.202 1.00 79.62 251 VAL A C 1
ATOM 1937 O O . VAL A 1 251 ? 5.613 11.028 -38.654 1.00 79.62 251 VAL A O 1
ATOM 1940 N N . TYR A 1 252 ? 3.504 10.316 -38.918 1.00 76.38 252 TYR A N 1
ATOM 1941 C CA . TYR A 1 252 ? 3.379 10.804 -40.287 1.00 76.38 252 TYR A CA 1
ATOM 1942 C C . TYR A 1 252 ? 3.474 12.340 -40.378 1.00 76.38 252 TYR A C 1
ATOM 1944 O O . TYR A 1 252 ? 4.199 12.864 -41.226 1.00 76.38 252 TYR A O 1
ATOM 1952 N N . ASP A 1 253 ? 2.813 13.071 -39.477 1.00 81.62 253 ASP A N 1
ATOM 1953 C CA . ASP A 1 253 ? 2.894 14.536 -39.411 1.00 81.62 253 ASP A CA 1
ATOM 1954 C C . ASP A 1 253 ? 4.319 15.028 -39.131 1.00 81.62 253 ASP A C 1
ATOM 1956 O O . ASP A 1 253 ? 4.743 16.057 -39.666 1.00 81.62 253 ASP A O 1
ATOM 1960 N N . LEU A 1 254 ? 5.069 14.305 -38.293 1.00 84.38 254 LEU A N 1
ATOM 1961 C CA . LEU A 1 254 ? 6.481 14.583 -38.035 1.00 84.38 254 LEU A CA 1
ATOM 1962 C C . LEU A 1 254 ? 7.325 14.344 -39.291 1.00 84.38 254 LEU A C 1
ATOM 1964 O O . LEU A 1 254 ? 8.139 15.202 -39.630 1.00 84.38 254 LEU A O 1
ATOM 1968 N N . TYR A 1 255 ? 7.095 13.254 -40.032 1.00 82.94 255 TYR A N 1
ATOM 1969 C CA . TYR A 1 255 ? 7.770 13.025 -41.313 1.00 82.94 255 TYR A CA 1
ATOM 1970 C C . TYR A 1 255 ? 7.496 14.142 -42.325 1.00 82.94 255 TYR A C 1
ATOM 1972 O O . TYR A 1 255 ? 8.438 14.670 -42.916 1.00 82.94 255 TYR A O 1
ATOM 1980 N N . GLU A 1 256 ? 6.241 14.564 -42.502 1.00 82.19 256 GLU A N 1
ATOM 1981 C CA . GLU A 1 256 ? 5.901 15.685 -43.392 1.00 82.19 256 GLU A CA 1
ATOM 1982 C C . GLU A 1 256 ? 6.615 16.977 -42.980 1.00 82.19 256 GLU A C 1
ATOM 1984 O O . GLU A 1 256 ? 7.190 17.657 -43.831 1.00 82.19 256 GLU A O 1
ATOM 1989 N N . GLN A 1 257 ? 6.643 17.299 -41.683 1.00 87.12 257 GLN A N 1
ATOM 1990 C CA . GLN A 1 257 ? 7.339 18.482 -41.171 1.00 87.12 257 GLN A CA 1
ATOM 1991 C C . GLN A 1 257 ? 8.852 18.404 -41.389 1.00 87.12 257 GLN A C 1
ATOM 1993 O O . GLN A 1 257 ? 9.448 19.373 -41.868 1.00 87.12 257 GLN A O 1
ATOM 1998 N N . ILE A 1 258 ? 9.475 17.256 -41.099 1.00 87.50 258 ILE A N 1
ATOM 1999 C CA . ILE A 1 258 ? 10.903 17.012 -41.349 1.00 87.50 258 ILE A CA 1
ATOM 2000 C C .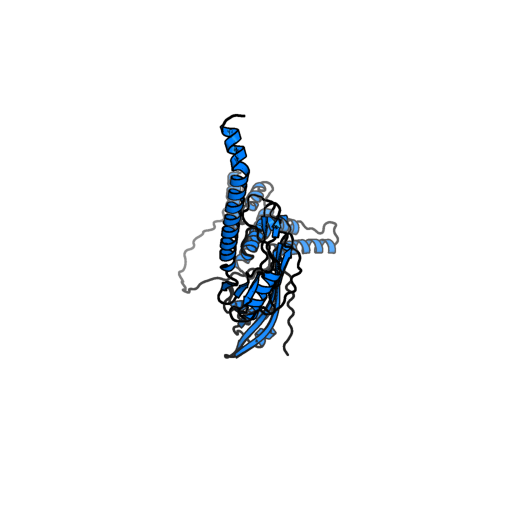 ILE A 1 258 ? 11.202 17.238 -42.827 1.00 87.50 258 ILE A C 1
ATOM 2002 O O . ILE A 1 258 ? 12.104 18.000 -43.176 1.00 87.50 258 ILE A O 1
ATOM 2006 N N . PHE A 1 259 ? 10.413 16.634 -43.711 1.00 83.31 259 PHE A N 1
ATOM 2007 C CA . PHE A 1 259 ? 10.674 16.719 -45.135 1.00 83.31 259 PHE A CA 1
ATOM 2008 C C . PHE A 1 259 ? 10.274 18.053 -45.788 1.00 83.31 259 PHE A C 1
ATOM 2010 O O . PHE A 1 259 ? 10.750 18.366 -46.886 1.00 83.31 259 PHE A O 1
ATOM 2017 N N . ALA A 1 260 ? 9.366 18.815 -45.178 1.00 85.25 260 ALA A N 1
ATOM 2018 C CA . ALA A 1 260 ? 8.985 20.156 -45.616 1.00 85.25 260 ALA A CA 1
ATOM 2019 C C . ALA A 1 260 ? 9.962 21.232 -45.113 1.00 85.25 260 ALA A C 1
ATOM 2021 O O . ALA A 1 260 ? 10.005 22.331 -45.674 1.00 85.25 260 ALA A O 1
ATOM 2022 N N . THR A 1 261 ? 10.761 20.927 -44.085 1.00 86.62 261 THR A N 1
ATOM 2023 C CA . THR A 1 261 ? 11.721 21.864 -43.498 1.00 86.62 261 THR A CA 1
ATOM 2024 C C . THR A 1 261 ? 12.812 22.214 -44.510 1.00 86.62 261 THR A C 1
ATOM 2026 O O . THR A 1 261 ? 13.642 21.394 -44.893 1.00 86.62 261 THR A O 1
ATOM 2029 N N . LYS A 1 262 ? 12.826 23.479 -44.942 1.00 83.50 262 LYS A N 1
ATOM 2030 C CA . LYS A 1 262 ? 13.825 24.054 -45.850 1.00 83.50 262 LYS A CA 1
ATOM 2031 C C . LYS A 1 262 ? 14.485 25.260 -45.189 1.00 83.50 262 LYS A C 1
ATOM 2033 O O . LYS A 1 262 ? 13.873 25.962 -44.391 1.00 83.50 262 LYS A O 1
ATOM 2038 N N . LYS A 1 263 ? 15.729 25.552 -45.574 1.00 81.88 263 LYS A N 1
ATOM 2039 C CA . LYS A 1 263 ? 16.483 26.719 -45.081 1.00 81.88 263 LYS A CA 1
ATOM 2040 C C . LYS A 1 263 ? 15.875 28.074 -45.499 1.00 81.88 263 LYS A C 1
ATOM 2042 O O . LYS A 1 263 ? 16.275 29.097 -44.960 1.00 81.88 263 LYS A O 1
ATOM 2047 N N . SER A 1 264 ? 14.953 28.108 -46.466 1.00 71.44 264 SER A N 1
ATOM 2048 C CA . SER A 1 264 ? 14.418 29.320 -47.115 1.00 71.44 264 SER A CA 1
ATOM 2049 C C . SER A 1 264 ? 14.119 30.465 -46.132 1.00 71.44 264 SER A C 1
ATOM 2051 O O . SER A 1 264 ? 13.129 30.418 -45.409 1.00 71.44 264 SER A O 1
ATOM 2053 N N . GLY A 1 265 ? 14.990 31.482 -46.113 1.00 73.50 265 GLY A N 1
ATOM 2054 C CA . GLY A 1 265 ? 14.859 32.694 -45.292 1.00 73.50 265 GLY A CA 1
ATOM 2055 C C . GLY A 1 265 ? 15.356 32.615 -43.838 1.00 73.50 265 GLY A C 1
ATOM 2056 O O . GLY A 1 265 ? 15.412 33.653 -43.192 1.00 73.50 265 GLY A O 1
ATOM 2057 N N . ARG A 1 266 ? 15.745 31.437 -43.323 1.00 82.00 266 ARG A N 1
ATOM 2058 C CA . ARG A 1 266 ? 16.204 31.234 -41.930 1.00 82.00 266 ARG A CA 1
ATOM 2059 C C . ARG A 1 266 ? 17.731 31.207 -41.816 1.00 82.00 266 ARG A C 1
ATOM 2061 O O . ARG A 1 266 ? 18.436 30.870 -42.780 1.00 82.00 266 ARG A O 1
ATOM 2068 N N . THR A 1 267 ? 18.255 31.503 -40.625 1.00 87.50 267 THR A N 1
ATOM 2069 C CA . THR A 1 267 ? 19.677 31.276 -40.327 1.00 87.50 267 THR A CA 1
ATOM 2070 C C . THR A 1 267 ? 19.984 29.773 -40.271 1.00 87.50 267 THR A C 1
ATOM 2072 O O . THR A 1 267 ? 19.097 28.936 -40.092 1.00 87.50 267 THR A O 1
ATOM 2075 N N . PHE A 1 268 ? 21.255 29.397 -40.440 1.00 85.50 268 PHE A N 1
ATOM 2076 C CA . PHE A 1 268 ? 21.658 27.986 -40.379 1.00 85.50 268 PHE A CA 1
ATOM 2077 C C . PHE A 1 268 ? 21.393 27.360 -38.999 1.00 85.50 268 PHE A C 1
ATOM 2079 O O . PHE A 1 268 ? 20.942 26.220 -38.927 1.00 85.50 268 PHE A O 1
ATOM 2086 N N . SER A 1 269 ? 21.616 28.125 -37.923 1.00 83.31 269 SER A N 1
ATOM 2087 C CA . SER A 1 269 ? 21.386 27.682 -36.541 1.00 83.31 269 SER A CA 1
ATOM 2088 C C . SER A 1 269 ? 19.909 27.373 -36.280 1.00 83.31 269 SER A C 1
ATOM 2090 O O . SER A 1 269 ? 19.576 26.299 -35.784 1.00 83.31 269 SER A O 1
ATOM 2092 N N . GLU A 1 270 ? 19.004 28.258 -36.709 1.00 78.94 270 GLU A N 1
ATOM 2093 C CA . GLU A 1 270 ? 17.554 28.055 -36.570 1.00 78.94 270 GLU A CA 1
ATOM 2094 C C . GLU A 1 270 ? 17.055 26.863 -37.393 1.00 78.94 270 GLU A C 1
ATOM 2096 O O . GLU A 1 270 ? 16.217 26.088 -36.928 1.00 78.94 270 GLU A O 1
ATOM 2101 N N . TYR A 1 271 ? 17.579 26.689 -38.610 1.00 86.81 271 TYR A N 1
ATOM 2102 C CA . TYR A 1 271 ? 17.265 25.535 -39.451 1.00 86.81 271 TYR A CA 1
ATOM 2103 C C . TYR A 1 271 ? 17.706 24.222 -38.792 1.00 86.81 271 TYR A C 1
ATOM 2105 O O . TYR A 1 271 ? 16.888 23.315 -38.643 1.00 86.81 271 TYR A O 1
ATOM 2113 N N . TYR A 1 272 ? 18.969 24.132 -38.364 1.00 84.69 272 TYR A N 1
ATOM 2114 C CA . TYR A 1 272 ? 19.504 22.935 -37.716 1.00 84.69 272 TYR A CA 1
ATOM 2115 C C . TYR A 1 272 ? 18.775 22.629 -36.405 1.00 84.69 272 TYR A C 1
ATOM 2117 O O . TYR A 1 272 ? 18.398 21.483 -36.180 1.00 84.69 272 TYR A O 1
ATOM 2125 N N . GLY A 1 273 ? 18.512 23.643 -35.575 1.00 84.81 273 GLY A N 1
ATOM 2126 C CA . GLY A 1 273 ? 17.775 23.480 -34.321 1.00 84.81 273 GLY A CA 1
ATOM 2127 C C . GLY A 1 273 ? 16.350 22.969 -34.538 1.00 84.81 273 GLY A C 1
ATOM 2128 O O . GLY A 1 273 ? 15.926 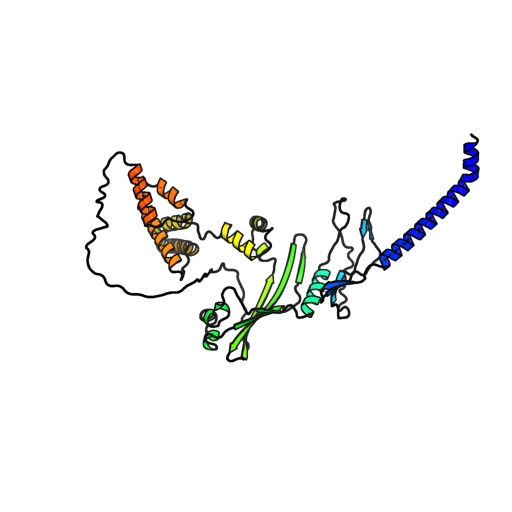22.036 -33.860 1.00 84.81 273 GLY A O 1
ATOM 2129 N N . THR A 1 274 ? 15.637 23.513 -35.532 1.00 86.12 274 THR A N 1
ATOM 2130 C CA . THR A 1 274 ? 14.286 23.044 -35.894 1.00 86.12 274 THR A CA 1
ATOM 2131 C C . THR A 1 274 ? 14.321 21.597 -36.379 1.00 86.12 274 THR A C 1
ATOM 2133 O O . THR A 1 274 ? 13.531 20.775 -35.924 1.00 86.12 274 THR A O 1
ATOM 2136 N N . LEU A 1 275 ? 15.253 21.275 -37.280 1.00 85.50 275 LEU A N 1
ATOM 2137 C CA . LEU A 1 275 ? 15.388 19.933 -37.834 1.00 85.50 275 LEU A CA 1
ATOM 2138 C C . LEU A 1 275 ? 15.746 18.917 -36.744 1.00 85.50 275 LEU A C 1
ATOM 2140 O O . LEU A 1 275 ? 15.107 17.874 -36.660 1.00 85.50 275 LEU A O 1
ATOM 2144 N N . LYS A 1 276 ? 16.721 19.235 -35.884 1.00 84.00 276 LYS A N 1
ATOM 2145 C CA . LYS A 1 276 ? 17.114 18.386 -34.756 1.00 84.00 276 LYS A CA 1
ATOM 2146 C C . LYS A 1 276 ? 15.930 18.133 -33.826 1.00 84.00 276 LYS A C 1
ATOM 2148 O O . LYS A 1 276 ? 15.642 16.984 -33.538 1.00 84.00 276 LYS A O 1
ATOM 2153 N N . ASN A 1 277 ? 15.201 19.176 -33.429 1.00 86.44 277 ASN A N 1
ATOM 2154 C CA . ASN A 1 277 ? 14.029 19.039 -32.563 1.00 86.44 277 ASN A CA 1
ATOM 2155 C C . ASN A 1 277 ? 12.949 18.118 -33.168 1.00 86.44 277 ASN A C 1
ATOM 2157 O O . ASN A 1 277 ? 12.400 17.270 -32.474 1.00 86.44 277 ASN A O 1
ATOM 2161 N N . LEU A 1 278 ? 12.670 18.242 -34.469 1.00 86.81 278 LEU A N 1
ATOM 2162 C CA . LEU A 1 278 ? 11.711 17.362 -35.145 1.00 86.81 278 LEU A CA 1
ATOM 2163 C C . LEU A 1 278 ? 12.171 15.893 -35.159 1.00 86.81 278 LEU A C 1
ATOM 2165 O O . LEU A 1 278 ? 11.344 15.001 -34.982 1.00 86.81 278 LEU A O 1
ATOM 2169 N N . TRP A 1 279 ? 13.472 15.639 -35.332 1.00 84.50 279 TRP A N 1
ATOM 2170 C CA . TRP A 1 279 ? 14.037 14.289 -35.241 1.00 84.50 279 TRP A CA 1
ATOM 2171 C C . TRP A 1 279 ? 13.992 13.721 -33.818 1.00 84.50 279 TRP A C 1
ATOM 2173 O O . TRP A 1 279 ? 13.639 12.558 -33.661 1.00 84.50 279 TRP A O 1
ATOM 2183 N N . GLU A 1 280 ? 14.277 14.523 -32.790 1.00 84.44 280 GLU A N 1
ATOM 2184 C CA . GLU A 1 280 ? 14.158 14.105 -31.381 1.00 84.44 280 GLU A CA 1
ATOM 2185 C C . GLU A 1 280 ? 12.701 13.760 -31.020 1.00 84.44 280 GLU A C 1
ATOM 2187 O O . GLU A 1 280 ? 12.430 12.733 -30.402 1.00 84.44 280 GLU A O 1
ATOM 2192 N N . GLN A 1 281 ? 11.732 14.556 -31.485 1.00 82.12 281 GLN A N 1
ATOM 2193 C CA . GLN A 1 281 ? 10.306 14.243 -31.311 1.00 82.12 281 GLN A CA 1
ATOM 2194 C C . GLN A 1 281 ? 9.900 12.951 -32.027 1.00 82.12 281 GLN A C 1
ATOM 2196 O O . GLN A 1 281 ? 9.089 12.188 -31.511 1.00 82.12 281 GLN A O 1
ATOM 2201 N N . LEU A 1 282 ? 10.457 12.680 -33.210 1.00 82.19 282 LEU A N 1
ATOM 2202 C CA . LEU A 1 282 ? 10.219 11.418 -33.907 1.00 82.19 282 LEU A CA 1
ATOM 2203 C C . LEU A 1 282 ? 10.819 10.232 -33.138 1.00 82.19 282 LEU A C 1
ATOM 2205 O O . LEU A 1 282 ? 10.165 9.196 -33.025 1.00 82.19 282 LEU A O 1
ATOM 2209 N N . LEU A 1 283 ? 12.018 10.398 -32.573 1.00 81.50 283 LEU A N 1
ATOM 2210 C CA . LEU A 1 283 ? 12.686 9.385 -31.753 1.00 81.50 283 LEU A CA 1
ATOM 2211 C C . LEU A 1 283 ? 11.883 9.028 -30.495 1.00 81.50 283 LEU A C 1
ATOM 2213 O O . LEU A 1 283 ? 11.889 7.869 -30.098 1.00 81.50 283 LEU A O 1
ATOM 2217 N N . GLN A 1 284 ? 11.115 9.963 -29.929 1.00 77.94 284 GLN A N 1
ATOM 2218 C CA . GLN A 1 284 ? 10.207 9.675 -28.811 1.00 77.94 284 GLN A CA 1
ATOM 2219 C C . GLN A 1 284 ? 9.095 8.676 -29.182 1.00 77.94 284 GLN A C 1
ATOM 2221 O O . GLN A 1 284 ? 8.690 7.860 -28.359 1.00 77.94 284 GLN A O 1
ATOM 2226 N N . HIS A 1 285 ? 8.606 8.713 -30.425 1.00 74.56 285 HIS A N 1
ATOM 2227 C CA . HIS A 1 285 ? 7.611 7.754 -30.918 1.00 74.56 285 HIS A CA 1
ATOM 2228 C C . HIS A 1 285 ? 8.246 6.492 -31.518 1.00 74.56 285 HIS A C 1
ATOM 2230 O O . HIS A 1 285 ? 7.585 5.458 -31.626 1.00 74.56 285 HIS A O 1
ATOM 2236 N N . ARG A 1 286 ? 9.500 6.575 -31.973 1.00 74.75 286 ARG A N 1
ATOM 2237 C CA . ARG A 1 286 ? 10.234 5.505 -32.663 1.00 74.75 286 ARG A CA 1
ATOM 2238 C C . ARG A 1 286 ? 11.657 5.414 -32.103 1.00 74.75 286 ARG A C 1
ATOM 2240 O O . ARG A 1 286 ? 12.602 5.800 -32.797 1.00 74.75 286 ARG A O 1
ATOM 2247 N N . PRO A 1 287 ? 11.817 4.924 -30.862 1.00 75.12 287 PRO A N 1
ATOM 2248 C CA . PRO A 1 287 ? 13.130 4.800 -30.252 1.00 75.12 287 PRO A CA 1
ATOM 2249 C C . PRO A 1 287 ? 13.982 3.784 -31.014 1.00 75.12 287 PRO A C 1
ATOM 2251 O O . PRO A 1 287 ? 13.475 2.906 -31.727 1.00 75.12 287 PRO A O 1
ATOM 2254 N N . PHE A 1 288 ? 15.298 3.905 -30.861 1.00 71.19 288 PHE A N 1
ATOM 2255 C CA . PHE A 1 288 ? 16.206 2.871 -31.334 1.00 71.19 288 PHE A CA 1
ATOM 2256 C C . PHE A 1 288 ? 15.928 1.582 -30.564 1.00 71.19 288 PHE A C 1
ATOM 2258 O O . PHE A 1 288 ? 15.865 1.584 -29.343 1.00 71.19 288 PHE A O 1
ATOM 2265 N N . THR A 1 289 ? 15.748 0.485 -31.289 1.00 71.50 289 THR A N 1
ATOM 2266 C CA . THR A 1 289 ? 15.408 -0.818 -30.716 1.00 71.50 289 THR A CA 1
ATOM 2267 C C . THR A 1 289 ? 16.359 -1.874 -31.257 1.00 71.50 289 THR A C 1
ATOM 2269 O O . THR A 1 289 ? 16.776 -1.810 -32.417 1.00 71.50 289 THR A O 1
ATOM 2272 N N . ALA A 1 290 ? 16.714 -2.839 -30.409 1.00 70.56 290 ALA A N 1
ATOM 2273 C CA . ALA A 1 290 ? 17.468 -4.024 -30.806 1.00 70.56 290 ALA A CA 1
ATOM 2274 C C . ALA A 1 290 ? 16.565 -5.117 -31.416 1.00 70.56 290 ALA A C 1
ATOM 2276 O O . ALA A 1 290 ? 17.077 -6.096 -31.962 1.00 70.56 290 ALA A O 1
ATOM 2277 N N . ASP A 1 291 ? 15.236 -4.964 -31.342 1.00 75.50 291 ASP A N 1
ATOM 2278 C CA . ASP A 1 291 ? 14.283 -5.889 -31.952 1.00 75.50 291 ASP A CA 1
ATOM 2279 C C . ASP A 1 291 ? 14.206 -5.674 -33.471 1.00 75.50 291 ASP A C 1
ATOM 2281 O O . ASP A 1 291 ? 13.700 -4.662 -33.967 1.00 75.50 291 ASP A O 1
ATOM 2285 N N . LEU A 1 292 ? 14.672 -6.676 -34.221 1.00 74.50 292 LEU A N 1
ATOM 2286 C CA . LEU A 1 292 ? 14.667 -6.679 -35.680 1.00 74.50 292 LEU A CA 1
ATOM 2287 C C . LEU A 1 292 ? 13.248 -6.561 -36.260 1.00 74.50 292 LEU A C 1
ATOM 2289 O O . LEU A 1 292 ? 13.071 -5.947 -37.311 1.00 74.50 292 LEU A O 1
ATOM 2293 N N . GLU A 1 293 ? 12.233 -7.138 -35.614 1.00 74.44 293 GLU A N 1
ATOM 2294 C CA . GLU A 1 293 ? 10.855 -7.086 -36.113 1.00 74.44 293 GLU A CA 1
ATOM 2295 C C . GLU A 1 293 ? 10.235 -5.706 -35.899 1.00 74.44 293 GLU A C 1
ATOM 2297 O O . GLU A 1 293 ? 9.536 -5.199 -36.778 1.00 74.44 293 GLU A O 1
ATOM 2302 N N . GLN A 1 294 ? 10.529 -5.059 -34.774 1.00 75.19 294 GLN A N 1
ATOM 2303 C CA . GLN A 1 294 ? 10.136 -3.674 -34.532 1.00 75.19 294 GLN A CA 1
ATOM 2304 C C . GLN A 1 294 ? 10.893 -2.707 -35.458 1.00 75.19 294 GLN A C 1
ATOM 2306 O O . GLN A 1 294 ? 10.284 -1.811 -36.041 1.00 75.19 294 GLN A O 1
ATOM 2311 N N . GLN A 1 295 ? 12.186 -2.941 -35.698 1.00 73.44 295 GLN A N 1
ATOM 2312 C CA . GLN A 1 295 ? 12.982 -2.161 -36.647 1.00 73.44 295 GLN A CA 1
ATOM 2313 C C . GLN A 1 295 ? 12.466 -2.301 -38.088 1.00 73.44 295 GLN A C 1
ATOM 2315 O O . GLN A 1 295 ? 12.329 -1.299 -38.792 1.00 73.44 295 GLN A O 1
ATOM 2320 N N . LYS A 1 296 ? 12.134 -3.525 -38.526 1.00 76.25 296 LYS A N 1
ATOM 2321 C CA . LYS A 1 296 ? 11.493 -3.770 -39.828 1.00 76.25 296 LYS A CA 1
ATOM 2322 C C . LYS A 1 296 ? 10.168 -3.030 -39.937 1.00 76.25 296 LYS A C 1
ATOM 2324 O O . LYS A 1 296 ? 9.936 -2.389 -40.955 1.00 76.25 296 LYS A O 1
ATOM 2329 N N . ARG A 1 297 ? 9.334 -3.059 -38.891 1.00 74.19 297 ARG A N 1
ATOM 2330 C CA . ARG A 1 297 ? 8.080 -2.293 -38.865 1.00 74.19 297 ARG A CA 1
ATOM 2331 C C . ARG A 1 297 ? 8.340 -0.802 -39.011 1.00 74.19 297 ARG A C 1
ATOM 2333 O O . ARG A 1 297 ? 7.790 -0.205 -39.922 1.00 74.19 297 ARG A O 1
ATOM 2340 N N . HIS A 1 298 ? 9.226 -0.211 -38.208 1.00 77.31 298 HIS A N 1
ATOM 2341 C CA . HIS A 1 298 ? 9.567 1.213 -38.323 1.00 77.31 298 HIS A CA 1
ATOM 2342 C C . HIS A 1 298 ? 10.051 1.575 -39.740 1.00 77.31 298 HIS A C 1
ATOM 2344 O O . HIS A 1 298 ? 9.694 2.622 -40.281 1.00 77.31 298 HIS A O 1
ATOM 2350 N N . TRP A 1 299 ? 10.830 0.691 -40.370 1.00 74.06 299 TRP A N 1
ATOM 2351 C CA . TRP A 1 299 ? 11.287 0.866 -41.747 1.00 74.06 299 TRP A CA 1
ATOM 2352 C C . TRP A 1 299 ? 10.151 0.772 -42.777 1.00 74.06 299 TRP A C 1
ATOM 2354 O O . TRP A 1 299 ? 10.085 1.572 -43.715 1.00 74.06 299 TRP A O 1
ATOM 2364 N N . GLU A 1 300 ? 9.234 -0.179 -42.612 1.00 74.00 300 GLU A N 1
ATOM 2365 C CA . GLU A 1 300 ? 8.038 -0.297 -43.448 1.00 74.00 300 GLU A CA 1
ATOM 2366 C C . GLU A 1 300 ? 7.137 0.931 -43.305 1.00 74.00 300 GLU A C 1
ATOM 2368 O O . GLU A 1 300 ? 6.696 1.478 -44.314 1.00 74.00 300 GLU A O 1
ATOM 2373 N N . GLU A 1 301 ? 6.932 1.426 -42.086 1.00 75.12 301 GLU A N 1
ATOM 2374 C CA . GLU A 1 301 ? 6.169 2.644 -41.807 1.00 75.12 301 GLU A CA 1
ATOM 2375 C C . GLU A 1 301 ? 6.796 3.876 -42.469 1.00 75.12 301 GLU A C 1
ATOM 2377 O O . GLU A 1 301 ? 6.092 4.648 -43.121 1.00 75.12 301 GLU A O 1
ATOM 2382 N N . PHE A 1 302 ? 8.121 4.029 -42.389 1.00 78.06 302 PHE A N 1
ATOM 2383 C CA . PHE A 1 302 ? 8.853 5.077 -43.104 1.00 78.06 302 PHE A CA 1
ATOM 2384 C C . PHE A 1 302 ? 8.687 4.964 -44.628 1.00 78.06 302 PHE A C 1
ATOM 2386 O O . PHE A 1 302 ? 8.488 5.962 -45.331 1.00 78.06 302 PHE A O 1
ATOM 2393 N N . THR A 1 303 ? 8.726 3.736 -45.148 1.00 75.38 303 THR A N 1
ATOM 2394 C CA . THR A 1 303 ? 8.529 3.454 -46.576 1.00 75.38 303 THR A CA 1
ATOM 2395 C C . THR A 1 303 ? 7.112 3.826 -47.017 1.00 75.38 303 THR A C 1
ATOM 2397 O O . THR A 1 303 ? 6.933 4.451 -48.062 1.00 75.38 303 THR A O 1
ATOM 2400 N N . ILE A 1 304 ? 6.102 3.514 -46.201 1.00 75.56 304 ILE A N 1
ATOM 2401 C CA . ILE A 1 304 ? 4.705 3.894 -46.442 1.00 75.56 304 ILE A CA 1
ATOM 2402 C C . ILE A 1 304 ? 4.546 5.408 -46.364 1.00 75.56 304 ILE A C 1
ATOM 2404 O O . ILE A 1 304 ? 3.912 5.986 -47.241 1.00 75.56 304 ILE A O 1
ATOM 2408 N N . ALA A 1 305 ? 5.152 6.069 -45.377 1.00 73.44 305 ALA A N 1
ATOM 2409 C CA . ALA A 1 305 ? 5.091 7.520 -45.254 1.00 73.44 305 ALA A CA 1
ATOM 2410 C C . ALA A 1 305 ? 5.671 8.215 -46.500 1.00 73.44 305 ALA A C 1
ATOM 2412 O O . ALA A 1 305 ? 5.086 9.158 -47.033 1.00 73.44 305 ALA A O 1
ATOM 2413 N N . THR A 1 306 ? 6.780 7.684 -47.019 1.00 75.50 306 THR A N 1
ATOM 2414 C CA . THR A 1 306 ? 7.416 8.155 -48.256 1.00 75.50 306 THR A CA 1
ATOM 2415 C C . THR A 1 306 ? 6.530 7.917 -49.483 1.00 75.50 306 THR A C 1
ATOM 2417 O O . THR A 1 306 ? 6.375 8.818 -50.307 1.00 75.50 306 THR A O 1
ATOM 2420 N N . LEU A 1 307 ? 5.905 6.738 -49.586 1.00 75.00 307 LEU A N 1
ATOM 2421 C CA . LEU A 1 307 ? 4.963 6.401 -50.657 1.00 75.00 307 LEU A CA 1
ATOM 2422 C C . LEU A 1 307 ? 3.738 7.324 -50.645 1.00 75.00 307 LEU A C 1
ATOM 2424 O O . LEU A 1 307 ? 3.389 7.880 -51.681 1.00 75.00 307 LEU A O 1
ATOM 2428 N N . LEU A 1 308 ? 3.111 7.509 -49.479 1.00 71.56 308 LEU A N 1
ATOM 2429 C CA . LEU A 1 308 ? 1.919 8.342 -49.299 1.00 71.56 308 LEU A CA 1
ATOM 2430 C C . LEU A 1 308 ? 2.181 9.816 -49.620 1.00 71.56 308 LEU A C 1
ATOM 2432 O O . LEU A 1 308 ? 1.303 10.492 -50.154 1.00 71.56 308 LEU A O 1
ATOM 2436 N N . ARG A 1 309 ? 3.385 10.313 -49.327 1.00 72.62 309 ARG A N 1
ATOM 2437 C CA . ARG A 1 309 ? 3.794 11.677 -49.673 1.00 72.62 309 ARG A CA 1
ATOM 2438 C C . ARG A 1 309 ? 3.945 11.890 -51.179 1.00 72.62 309 ARG A C 1
ATOM 2440 O O . ARG A 1 309 ? 3.725 12.998 -51.657 1.00 72.62 309 ARG A O 1
ATOM 2447 N N . GLY A 1 310 ? 4.335 10.849 -51.911 1.00 71.06 310 GLY A N 1
ATOM 2448 C CA . GLY A 1 310 ? 4.498 10.885 -53.364 1.00 71.06 310 GLY A CA 1
ATOM 2449 C C . GLY A 1 310 ? 3.193 10.769 -54.159 1.00 71.06 310 GLY A C 1
ATOM 2450 O O . GLY A 1 310 ? 3.255 10.769 -55.383 1.00 71.06 310 GLY A O 1
ATOM 2451 N N . LEU A 1 311 ? 2.036 10.637 -53.498 1.00 70.69 311 LEU A N 1
ATOM 2452 C CA . LEU A 1 311 ? 0.736 10.526 -54.163 1.00 70.69 311 LEU A CA 1
ATOM 2453 C C . LEU A 1 311 ? 0.209 11.899 -54.608 1.00 70.69 311 LEU A C 1
ATOM 2455 O O . LEU A 1 311 ? 0.256 12.870 -53.850 1.00 70.69 311 LEU A O 1
ATOM 2459 N N . ASP A 1 312 ? -0.360 11.954 -55.813 1.00 67.25 312 ASP A N 1
ATOM 2460 C CA . ASP A 1 312 ? -1.013 13.150 -56.353 1.00 67.25 312 ASP A CA 1
ATOM 2461 C C . ASP A 1 312 ? -2.269 13.552 -55.552 1.00 67.25 312 ASP A C 1
ATOM 2463 O O . ASP A 1 312 ? -2.864 12.748 -54.826 1.00 67.25 312 ASP A O 1
ATOM 2467 N N . GLN A 1 313 ? -2.711 14.811 -55.703 1.00 60.69 313 GLN A N 1
ATOM 2468 C CA . GLN A 1 313 ? -3.853 15.379 -54.961 1.00 60.69 313 GLN A CA 1
ATOM 2469 C C . GLN A 1 313 ? -5.153 14.563 -55.093 1.00 60.69 313 GLN A C 1
ATOM 2471 O O . GLN A 1 313 ? -5.975 14.581 -54.176 1.00 60.69 313 GLN A O 1
ATOM 2476 N N . GLU A 1 314 ? -5.322 13.817 -56.186 1.00 56.28 314 GLU A N 1
ATOM 2477 C CA . GLU A 1 314 ? -6.493 12.973 -56.465 1.00 56.28 314 GLU A CA 1
ATOM 2478 C C . GLU A 1 314 ? -6.624 11.776 -55.500 1.00 56.28 314 GLU A C 1
ATOM 2480 O O . GLU A 1 314 ? -7.726 11.293 -55.243 1.00 56.28 314 GLU A O 1
ATOM 2485 N N . LEU A 1 315 ? -5.521 11.342 -54.877 1.00 57.41 315 LEU A N 1
ATOM 2486 C CA . LEU A 1 315 ? -5.468 10.201 -53.950 1.00 57.41 315 LEU A CA 1
ATOM 2487 C C . LEU A 1 315 ? -5.450 10.623 -52.469 1.00 57.41 315 LEU A C 1
ATOM 2489 O O . LEU A 1 315 ? -5.295 9.787 -51.575 1.00 57.41 315 LEU A O 1
ATOM 2493 N N . LYS A 1 316 ? -5.669 11.910 -52.172 1.00 62.00 316 LYS A N 1
ATOM 2494 C CA . LYS A 1 316 ? -5.630 12.454 -50.803 1.00 62.00 316 LYS A CA 1
ATOM 2495 C C . LYS A 1 316 ? -6.657 11.800 -49.864 1.00 62.00 316 LYS A C 1
ATOM 2497 O O . LYS A 1 316 ? -6.339 11.536 -48.713 1.00 62.00 316 LYS A O 1
ATOM 2502 N N . GLY A 1 317 ? -7.835 11.418 -50.367 1.00 61.69 317 GLY A N 1
ATOM 2503 C CA . GLY A 1 317 ? -8.848 10.698 -49.576 1.00 61.69 317 GLY A CA 1
ATOM 2504 C C . GLY A 1 317 ? -8.452 9.267 -49.174 1.00 61.69 317 GLY A C 1
ATOM 2505 O O . GLY A 1 317 ? -9.077 8.670 -48.300 1.00 61.69 317 GLY A O 1
ATOM 2506 N N . PHE A 1 318 ? -7.418 8.699 -49.798 1.00 64.00 318 PHE A N 1
ATOM 2507 C CA . PHE A 1 318 ? -6.848 7.406 -49.422 1.00 64.00 318 PHE A CA 1
ATOM 2508 C C . PHE A 1 318 ? -5.792 7.544 -48.313 1.00 64.00 318 PHE A C 1
ATOM 2510 O O . PHE A 1 318 ? -5.687 6.662 -47.462 1.00 64.00 318 PHE A O 1
ATOM 2517 N N . LYS A 1 319 ? -5.082 8.681 -48.270 1.00 65.06 319 LYS A N 1
ATOM 2518 C CA . LYS A 1 319 ? -4.162 9.052 -47.183 1.00 65.06 319 LYS A CA 1
ATOM 2519 C C . LYS A 1 319 ? -4.891 9.060 -45.838 1.00 65.06 319 LYS A C 1
ATOM 2521 O O . LYS A 1 319 ? -4.484 8.344 -44.931 1.00 65.06 319 LYS A O 1
ATOM 2526 N N . ASP A 1 320 ? -6.031 9.745 -45.760 1.00 69.00 320 ASP A N 1
ATOM 2527 C CA . ASP A 1 320 ? -6.827 9.839 -44.527 1.00 69.00 320 ASP A CA 1
ATOM 2528 C C . ASP A 1 320 ? -7.397 8.473 -44.102 1.00 69.00 320 ASP A C 1
ATOM 2530 O O . ASP A 1 320 ? -7.432 8.144 -42.919 1.00 69.00 320 ASP A O 1
ATOM 2534 N N . LYS A 1 321 ? -7.772 7.621 -45.069 1.00 67.75 321 LYS A N 1
ATOM 2535 C CA . LYS A 1 321 ? -8.258 6.256 -44.803 1.00 67.75 321 LYS A CA 1
ATOM 2536 C C . LYS A 1 321 ? -7.171 5.299 -44.32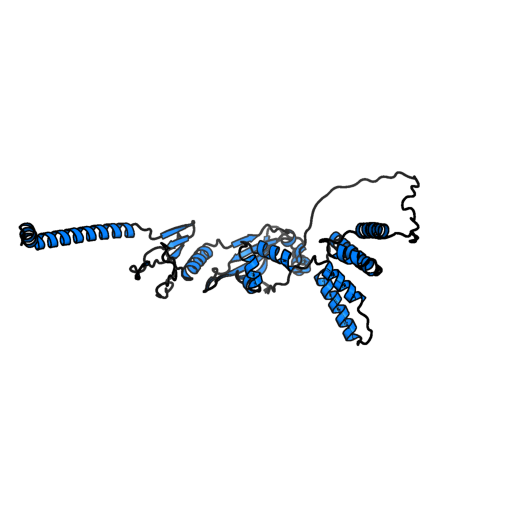1 1.00 67.75 321 LYS A C 1
ATOM 2538 O O . LYS A 1 321 ? -7.507 4.367 -43.602 1.00 67.75 321 LYS A O 1
ATOM 2543 N N . ILE A 1 322 ? -5.912 5.476 -44.728 1.00 65.88 322 ILE A N 1
ATOM 2544 C CA . ILE A 1 322 ? -4.789 4.675 -44.215 1.00 65.88 322 ILE A CA 1
ATOM 2545 C C . ILE A 1 322 ? -4.348 5.170 -42.840 1.00 65.88 322 ILE A C 1
ATOM 2547 O O . ILE A 1 322 ? -4.084 4.345 -41.970 1.00 65.88 322 ILE A O 1
ATOM 2551 N N . LEU A 1 323 ? -4.304 6.488 -42.633 1.00 64.19 323 LEU A N 1
ATOM 2552 C CA . LEU A 1 323 ? -3.929 7.085 -41.349 1.00 64.19 323 LEU A CA 1
ATOM 2553 C C . LEU A 1 323 ? -4.972 6.831 -40.245 1.00 64.19 323 LEU A C 1
ATOM 2555 O O . LEU A 1 323 ? -4.626 6.878 -39.071 1.00 64.19 323 LEU A O 1
ATOM 2559 N N . ALA A 1 324 ? -6.218 6.511 -40.613 1.00 63.34 324 ALA A N 1
ATOM 2560 C CA . ALA A 1 324 ? -7.285 6.121 -39.688 1.00 63.34 324 ALA A CA 1
ATOM 2561 C C . ALA A 1 324 ? -7.257 4.637 -39.254 1.00 63.34 324 ALA A C 1
ATOM 2563 O O . ALA A 1 324 ? -8.117 4.217 -38.482 1.00 63.34 324 ALA A O 1
ATOM 2564 N N . ILE A 1 325 ? -6.324 3.820 -39.762 1.00 63.94 325 ILE A N 1
ATOM 2565 C CA . ILE A 1 325 ? -6.198 2.402 -39.386 1.00 63.94 325 ILE A CA 1
ATOM 2566 C C . ILE A 1 325 ? -5.256 2.285 -38.183 1.00 63.94 325 ILE A C 1
ATOM 2568 O O . ILE A 1 325 ? -4.161 2.836 -38.194 1.00 63.94 325 ILE A O 1
ATOM 2572 N N . GLU A 1 326 ? -5.669 1.509 -37.180 1.00 52.94 326 GLU A N 1
ATOM 2573 C CA . GLU A 1 326 ? -4.968 1.298 -35.900 1.00 52.94 326 GLU A CA 1
ATOM 2574 C C . GLU A 1 326 ? -3.529 0.754 -36.047 1.00 52.94 326 GLU A C 1
ATOM 2576 O O . GLU A 1 326 ? -2.671 1.007 -35.207 1.00 52.94 326 GLU A O 1
ATOM 2581 N N . SER A 1 327 ? -3.234 0.062 -37.152 1.00 56.09 327 SER A N 1
ATOM 2582 C CA . SER A 1 327 ? -1.888 -0.384 -37.524 1.00 56.09 327 SER A CA 1
ATOM 2583 C C . SER A 1 327 ? -1.624 -0.140 -39.011 1.00 56.09 327 SER A C 1
ATOM 2585 O O . SER A 1 327 ? -2.431 -0.556 -39.853 1.00 56.09 327 SER A O 1
ATOM 2587 N N . LEU A 1 328 ? -0.482 0.468 -39.353 1.00 57.91 328 LEU A N 1
ATOM 2588 C CA . LEU A 1 328 ? -0.084 0.679 -40.748 1.00 57.91 328 LEU A CA 1
ATOM 2589 C C . LEU A 1 328 ? -0.016 -0.671 -41.498 1.00 57.91 328 LEU A C 1
ATOM 2591 O O . LEU A 1 328 ? 0.628 -1.609 -41.025 1.00 57.91 328 LEU A O 1
ATOM 2595 N N . PRO A 1 329 ? -0.689 -0.813 -42.657 1.00 61.38 329 PRO A N 1
ATOM 2596 C CA . PRO A 1 329 ? -0.622 -2.034 -43.457 1.00 61.38 329 PRO A CA 1
ATOM 2597 C C . PRO A 1 329 ? 0.774 -2.191 -44.069 1.00 61.38 329 PRO A C 1
ATOM 2599 O O . PRO A 1 329 ? 1.401 -1.191 -44.382 1.00 61.38 329 PRO A O 1
ATOM 2602 N N . THR A 1 330 ? 1.232 -3.415 -44.344 1.00 63.72 330 THR A N 1
ATOM 2603 C CA . THR A 1 330 ? 2.504 -3.634 -45.064 1.00 63.72 330 THR A CA 1
ATOM 2604 C C . THR A 1 330 ? 2.549 -2.871 -46.394 1.00 63.72 330 THR A C 1
ATOM 2606 O O . THR A 1 330 ? 1.513 -2.644 -47.026 1.00 63.72 330 THR A O 1
ATOM 2609 N N . THR A 1 331 ? 3.744 -2.519 -46.873 1.00 64.50 331 THR A N 1
ATOM 2610 C CA . THR A 1 331 ? 3.946 -1.796 -48.149 1.00 64.50 331 THR A CA 1
ATOM 2611 C C . THR A 1 331 ? 3.220 -2.457 -49.327 1.00 64.50 331 THR A C 1
ATOM 2613 O O . THR A 1 331 ? 2.560 -1.778 -50.113 1.00 64.50 331 THR A O 1
ATOM 2616 N N . ALA A 1 332 ? 3.250 -3.790 -49.406 1.00 64.75 332 ALA A N 1
ATOM 2617 C CA . ALA A 1 332 ? 2.526 -4.571 -50.409 1.00 64.75 332 ALA A CA 1
ATOM 2618 C C . ALA A 1 332 ? 0.995 -4.454 -50.273 1.00 64.75 332 ALA A C 1
ATOM 2620 O O . ALA A 1 332 ? 0.270 -4.367 -51.268 1.00 64.75 332 ALA A O 1
ATOM 2621 N N . ASN A 1 333 ? 0.481 -4.414 -49.042 1.00 67.44 333 ASN A N 1
ATOM 2622 C CA . ASN A 1 333 ? -0.942 -4.228 -48.771 1.00 67.44 333 ASN A CA 1
ATOM 2623 C C . ASN A 1 333 ? -1.375 -2.781 -49.080 1.00 67.44 333 ASN A C 1
ATOM 2625 O O . ASN A 1 333 ? -2.386 -2.584 -49.749 1.00 67.44 333 ASN A O 1
ATOM 2629 N N . ALA A 1 334 ? -0.575 -1.775 -48.712 1.00 66.81 334 ALA A N 1
ATOM 2630 C CA . ALA A 1 334 ? -0.794 -0.380 -49.100 1.00 66.81 334 ALA A CA 1
ATOM 2631 C C . ALA A 1 334 ? -0.815 -0.212 -50.633 1.00 66.81 334 ALA A C 1
ATOM 2633 O O . ALA A 1 334 ? -1.752 0.376 -51.169 1.00 66.81 334 ALA A O 1
ATOM 2634 N N . TYR A 1 335 ? 0.147 -0.815 -51.342 1.00 66.75 335 TYR A N 1
ATOM 2635 C CA . TYR A 1 335 ? 0.208 -0.826 -52.806 1.00 66.75 335 TYR A CA 1
ATOM 2636 C C . TYR A 1 335 ? -1.010 -1.509 -53.445 1.00 66.75 335 TYR A C 1
ATOM 2638 O O . TYR A 1 335 ? -1.653 -0.933 -54.316 1.00 66.75 335 TYR A O 1
ATOM 2646 N N . SER A 1 336 ? -1.388 -2.708 -52.988 1.00 66.19 336 SER A N 1
ATOM 2647 C CA . SER A 1 336 ? -2.555 -3.419 -53.538 1.00 66.19 336 SER A CA 1
ATOM 2648 C C . SER A 1 336 ? -3.875 -2.674 -53.295 1.00 66.19 336 SER A C 1
ATOM 2650 O O . SER A 1 336 ? -4.771 -2.706 -54.140 1.00 66.19 336 SER A O 1
ATOM 2652 N N . ARG A 1 337 ? -3.996 -1.960 -52.170 1.00 68.12 337 ARG A N 1
ATOM 2653 C CA . ARG A 1 337 ? -5.144 -1.096 -51.871 1.00 68.12 337 ARG A CA 1
ATOM 2654 C C . ARG A 1 337 ? -5.154 0.166 -52.739 1.00 68.12 337 ARG A C 1
ATOM 2656 O O . ARG A 1 337 ? -6.223 0.524 -53.229 1.00 68.12 337 ARG A O 1
ATOM 2663 N N . LEU A 1 338 ? -3.994 0.782 -52.984 1.00 67.69 338 LEU A N 1
ATOM 2664 C CA . LEU A 1 338 ? -3.845 1.899 -53.928 1.00 67.69 338 LEU A CA 1
ATOM 2665 C C . LEU A 1 338 ? -4.237 1.484 -55.345 1.00 67.69 338 LEU A C 1
ATOM 2667 O O . LEU A 1 338 ? -5.041 2.165 -55.972 1.00 67.69 338 LEU A O 1
ATOM 2671 N N . LEU A 1 339 ? -3.735 0.337 -55.807 1.00 66.62 339 LEU A N 1
ATOM 2672 C CA . LEU A 1 339 ? -4.019 -0.204 -57.135 1.00 66.62 339 LEU A CA 1
ATOM 2673 C C . LEU A 1 339 ? -5.518 -0.482 -57.327 1.00 66.62 339 LEU A C 1
ATOM 2675 O O . LEU A 1 339 ? -6.092 -0.141 -58.353 1.00 66.62 339 LEU A O 1
ATOM 2679 N N . ARG A 1 340 ? -6.192 -1.051 -56.321 1.00 64.25 340 ARG A N 1
ATOM 2680 C CA . ARG A 1 340 ? -7.651 -1.254 -56.372 1.00 64.25 340 ARG A CA 1
ATOM 2681 C C . ARG A 1 340 ? -8.425 0.065 -56.374 1.00 64.25 340 ARG A C 1
ATOM 2683 O O . ARG A 1 340 ? -9.433 0.173 -57.066 1.00 64.25 340 ARG A O 1
ATOM 2690 N N . SER A 1 341 ? -7.968 1.057 -55.607 1.00 60.56 341 SER A N 1
ATOM 2691 C CA . SER A 1 341 ? -8.614 2.371 -55.532 1.00 60.56 341 SER A CA 1
ATOM 2692 C C . SER A 1 341 ? -8.456 3.176 -56.826 1.00 60.56 341 SER A C 1
ATOM 2694 O O . SER A 1 341 ? -9.404 3.849 -57.222 1.00 60.56 341 SER A O 1
ATOM 2696 N N . SER A 1 342 ? -7.301 3.095 -57.497 1.00 57.31 342 SER A N 1
ATOM 2697 C CA . SER A 1 342 ? -7.066 3.767 -58.782 1.00 57.31 342 SER A CA 1
ATOM 2698 C C . SER A 1 342 ? -7.836 3.109 -59.932 1.00 57.31 342 SER A C 1
ATOM 2700 O O . SER A 1 342 ? -8.370 3.807 -60.790 1.00 57.31 342 SER A O 1
ATOM 2702 N N . LEU A 1 343 ? -7.987 1.779 -59.910 1.00 56.62 343 LEU A N 1
ATOM 2703 C CA . LEU A 1 343 ? -8.818 1.042 -60.870 1.00 56.62 343 LEU A CA 1
ATOM 2704 C C . LEU A 1 343 ? -10.320 1.349 -60.718 1.00 56.62 343 LEU A C 1
ATOM 2706 O O . LEU A 1 343 ? -11.034 1.393 -61.714 1.00 56.62 343 LEU A O 1
ATOM 2710 N N . GLY A 1 344 ? -10.805 1.593 -59.496 1.00 53.22 344 GLY A N 1
ATOM 2711 C CA . GLY A 1 344 ? -12.213 1.923 -59.232 1.00 53.22 344 GLY A CA 1
ATOM 2712 C C . GLY A 1 344 ? -12.632 3.356 -59.595 1.00 53.22 344 GLY A C 1
ATOM 2713 O O . GLY A 1 344 ? -13.828 3.621 -59.687 1.00 53.22 344 GLY A O 1
ATOM 2714 N N . GLN A 1 345 ? -11.679 4.275 -59.799 1.00 52.50 345 GLN A N 1
ATOM 2715 C CA . GLN A 1 345 ? -11.935 5.675 -60.184 1.00 52.50 345 GLN A CA 1
ATOM 2716 C C . GLN A 1 345 ? -11.770 5.946 -61.692 1.00 52.50 345 GLN A C 1
ATOM 2718 O O . GLN A 1 345 ? -12.111 7.033 -62.153 1.00 52.50 345 GLN A O 1
ATOM 2723 N N . SER A 1 346 ? -11.289 4.979 -62.481 1.00 43.41 346 SER A N 1
ATOM 2724 C CA . SER A 1 346 ? -11.072 5.157 -63.919 1.00 43.41 346 SER A CA 1
ATOM 2725 C C . SER A 1 346 ? -12.338 4.866 -64.736 1.00 43.41 346 SER A C 1
ATOM 2727 O O . SER A 1 346 ? -12.724 3.718 -64.940 1.00 43.41 346 SER A O 1
ATOM 2729 N N . SER A 1 347 ? -12.946 5.920 -65.281 1.00 43.69 347 SER A N 1
ATOM 2730 C CA . SER A 1 347 ? -13.803 5.868 -66.474 1.00 43.69 347 SER A CA 1
ATOM 2731 C C . SER A 1 347 ? -13.047 6.298 -67.744 1.00 43.69 347 SER A C 1
ATOM 2733 O O . SER A 1 347 ? -13.666 6.774 -68.688 1.00 43.69 347 SER A O 1
ATOM 2735 N N . ASN A 1 348 ? -11.714 6.137 -67.779 1.00 38.91 348 ASN A N 1
ATOM 2736 C CA . ASN A 1 348 ? -10.860 6.311 -68.965 1.00 38.91 348 ASN A CA 1
ATOM 2737 C C . ASN A 1 348 ? -9.502 5.593 -68.771 1.00 38.91 348 ASN A C 1
ATOM 2739 O O . ASN A 1 348 ? -8.781 5.914 -67.819 1.00 38.91 348 ASN A O 1
ATOM 2743 N N . PRO A 1 349 ? -9.107 4.649 -69.649 1.00 47.50 349 PRO A N 1
ATOM 2744 C CA . PRO A 1 349 ? -7.898 3.857 -69.472 1.00 47.50 349 PRO A CA 1
ATOM 2745 C C . PRO A 1 349 ? -6.698 4.586 -70.085 1.00 47.50 349 PRO A C 1
ATOM 2747 O O . PRO A 1 349 ? -6.405 4.451 -71.269 1.00 47.50 349 PRO A O 1
ATOM 2750 N N . SER A 1 350 ? -5.974 5.357 -69.282 1.00 42.75 350 SER A N 1
ATOM 2751 C CA . SER A 1 350 ? -4.634 5.816 -69.662 1.00 42.75 350 SER A CA 1
ATOM 2752 C C . SER A 1 350 ? -3.730 5.953 -68.442 1.00 42.75 350 SER A C 1
ATOM 2754 O O . SER A 1 350 ? -3.187 7.015 -68.157 1.00 42.75 350 SER A O 1
ATOM 2756 N N . LEU A 1 351 ? -3.558 4.851 -67.719 1.00 39.22 351 LEU A N 1
ATOM 2757 C CA . LEU A 1 351 ? -2.346 4.620 -66.946 1.00 39.22 351 LEU A CA 1
ATOM 2758 C C . LEU A 1 351 ? -1.634 3.465 -67.644 1.00 39.22 351 LEU A C 1
ATOM 2760 O O . LEU A 1 351 ? -2.079 2.323 -67.558 1.00 39.22 351 LEU A O 1
ATOM 2764 N N . ASN A 1 352 ? -0.565 3.772 -68.382 1.00 42.94 352 ASN A N 1
ATOM 2765 C CA . ASN A 1 352 ? 0.356 2.770 -68.915 1.00 42.94 352 ASN A CA 1
ATOM 2766 C C . ASN A 1 352 ? 1.082 2.097 -67.741 1.00 42.94 352 ASN A C 1
ATOM 2768 O O . ASN A 1 352 ? 2.229 2.404 -67.429 1.00 42.94 352 ASN A O 1
ATOM 2772 N N . LEU A 1 353 ? 0.391 1.179 -67.075 1.00 40.06 353 LEU A N 1
ATOM 2773 C CA . LEU A 1 353 ? 0.996 0.142 -66.263 1.00 40.06 353 LEU A CA 1
ATOM 2774 C C . LEU A 1 353 ? 1.365 -0.978 -67.231 1.00 40.06 353 LEU A C 1
ATOM 2776 O O . LEU A 1 353 ? 0.563 -1.861 -67.518 1.00 40.06 353 LEU A O 1
ATOM 2780 N N . THR A 1 354 ? 2.580 -0.936 -67.777 1.00 40.84 354 THR A N 1
ATOM 2781 C CA . THR A 1 354 ? 3.208 -2.164 -68.265 1.00 40.84 354 THR A CA 1
ATOM 2782 C C . THR A 1 354 ? 3.304 -3.113 -67.076 1.00 40.84 354 THR A C 1
ATOM 2784 O O . THR A 1 354 ? 4.180 -2.961 -66.225 1.00 40.84 354 THR A O 1
ATOM 2787 N N . GLU A 1 355 ? 2.365 -4.055 -66.992 1.00 43.56 355 GLU A N 1
ATOM 2788 C CA . GLU A 1 355 ? 2.432 -5.210 -66.104 1.00 43.56 355 GLU A CA 1
ATOM 2789 C C . GLU A 1 355 ? 3.650 -6.050 -66.504 1.00 43.56 355 GLU A C 1
ATOM 2791 O O . GLU A 1 355 ? 3.578 -6.999 -67.285 1.00 43.56 355 GLU A O 1
ATOM 2796 N N . SER A 1 356 ? 4.818 -5.685 -65.981 1.00 41.81 356 SER A N 1
ATOM 2797 C CA . SER A 1 356 ? 6.014 -6.513 -66.074 1.00 41.81 356 SER A CA 1
ATOM 2798 C C . SER A 1 356 ? 5.862 -7.702 -65.126 1.00 41.81 356 SER A C 1
ATOM 2800 O O . SER A 1 356 ? 6.364 -7.701 -64.008 1.00 41.81 356 SER A O 1
ATOM 2802 N N . SER A 1 357 ? 5.098 -8.697 -65.581 1.00 46.44 357 SER A N 1
ATOM 2803 C CA . SER A 1 357 ? 5.410 -10.130 -65.514 1.00 46.44 357 SER A CA 1
ATOM 2804 C C . SER A 1 357 ? 6.309 -10.545 -64.339 1.00 46.44 357 SER A C 1
ATOM 2806 O O . SER A 1 357 ? 7.499 -10.790 -64.514 1.00 46.44 357 SER A O 1
ATOM 2808 N N . ALA A 1 358 ? 5.740 -10.674 -63.138 1.00 44.62 358 ALA A N 1
ATOM 2809 C CA . ALA A 1 358 ? 6.484 -11.116 -61.952 1.00 44.62 358 ALA A CA 1
ATOM 2810 C C . ALA A 1 358 ? 6.704 -12.644 -61.884 1.00 44.62 358 ALA A C 1
ATOM 2812 O O . ALA A 1 358 ? 7.280 -13.138 -60.917 1.00 44.62 358 ALA A O 1
ATOM 2813 N N . PHE A 1 359 ? 6.264 -13.411 -62.890 1.00 35.72 359 PHE A N 1
ATOM 2814 C CA . PHE A 1 359 ? 6.464 -14.860 -62.926 1.00 35.72 359 PHE A CA 1
ATOM 2815 C C . PHE A 1 359 ? 6.826 -15.351 -64.333 1.00 35.72 359 PHE A C 1
ATOM 2817 O O . PHE A 1 359 ? 5.962 -15.589 -65.171 1.00 35.72 359 PHE A O 1
ATOM 2824 N N . VAL A 1 360 ? 8.123 -15.556 -64.571 1.00 34.34 360 VAL A N 1
ATOM 2825 C CA . VAL A 1 360 ? 8.624 -16.444 -65.628 1.00 34.34 360 VAL A CA 1
ATOM 2826 C C . VAL A 1 360 ? 9.321 -17.604 -64.927 1.00 34.34 360 VAL A C 1
ATOM 2828 O O . VAL A 1 360 ? 10.426 -17.465 -64.407 1.00 34.34 360 VAL A O 1
ATOM 2831 N N . SER A 1 361 ? 8.646 -18.752 -64.865 1.00 30.12 361 SER A N 1
ATOM 2832 C CA . SER A 1 361 ? 9.242 -19.991 -64.366 1.00 30.12 361 SER A CA 1
ATOM 2833 C C . SER A 1 361 ? 10.163 -20.559 -65.444 1.00 30.12 361 SER A C 1
ATOM 2835 O O . SER A 1 361 ? 9.698 -21.097 -66.447 1.00 30.12 361 SER A O 1
ATOM 2837 N N . SER A 1 362 ? 11.476 -20.434 -65.241 1.00 31.73 362 SER A N 1
ATOM 2838 C CA . SER A 1 362 ? 12.452 -21.298 -65.903 1.00 31.73 362 SER A CA 1
ATOM 2839 C C . SER A 1 362 ? 12.802 -22.430 -64.942 1.00 31.73 362 SER A C 1
ATOM 2841 O O . SER A 1 362 ? 13.272 -22.234 -63.824 1.00 31.73 362 SER A O 1
ATOM 2843 N N . ASN A 1 363 ? 12.440 -23.635 -65.360 1.00 32.62 363 ASN A N 1
ATOM 2844 C CA . ASN A 1 363 ? 12.511 -24.844 -64.565 1.00 32.62 363 ASN A CA 1
ATOM 2845 C C . ASN A 1 363 ? 13.940 -25.407 -64.641 1.00 32.62 363 ASN A C 1
ATOM 2847 O O . ASN A 1 363 ? 14.321 -25.955 -65.674 1.00 32.62 363 ASN A O 1
ATOM 2851 N N . ALA A 1 364 ? 14.734 -25.281 -63.575 1.00 30.95 364 ALA A N 1
ATOM 2852 C CA . ALA A 1 364 ? 15.990 -26.018 -63.435 1.00 30.95 364 ALA A CA 1
ATOM 2853 C C . ALA A 1 364 ? 16.418 -26.164 -61.964 1.00 30.95 364 ALA A C 1
ATOM 2855 O O . ALA A 1 364 ? 16.682 -25.183 -61.280 1.00 30.95 364 ALA A O 1
ATOM 2856 N N . GLY A 1 365 ? 16.581 -27.418 -61.531 1.00 29.81 365 GLY A N 1
ATOM 2857 C CA . GLY A 1 365 ? 17.638 -27.787 -60.583 1.00 29.81 365 GLY A CA 1
ATOM 2858 C C . GLY A 1 365 ? 17.265 -27.901 -59.106 1.00 29.81 365 GLY A C 1
ATOM 2859 O O . GLY A 1 365 ? 17.428 -26.969 -58.331 1.00 29.81 365 GLY A O 1
ATOM 2860 N N . ARG A 1 366 ? 16.880 -29.118 -58.702 1.00 31.75 366 ARG A N 1
ATOM 2861 C CA . ARG A 1 366 ? 16.892 -29.622 -57.318 1.00 31.75 366 ARG A CA 1
ATOM 2862 C C . ARG A 1 366 ? 18.243 -29.397 -56.620 1.00 31.75 366 ARG A C 1
ATOM 2864 O O . ARG A 1 366 ? 19.278 -29.764 -57.164 1.00 31.75 366 ARG A O 1
ATOM 2871 N N . GLY A 1 367 ? 18.191 -29.009 -55.347 1.00 29.30 367 GLY A N 1
ATOM 2872 C CA . GLY A 1 367 ? 19.283 -29.170 -54.382 1.00 29.30 367 GLY A CA 1
ATOM 2873 C C . GLY A 1 367 ? 18.823 -28.750 -52.988 1.00 29.30 367 GLY A C 1
ATOM 2874 O O . GLY A 1 367 ? 18.669 -27.564 -52.732 1.00 29.30 367 GLY A O 1
ATOM 2875 N N . GLY A 1 368 ? 18.513 -29.713 -52.117 1.00 30.80 368 GLY A N 1
ATOM 2876 C CA . GLY A 1 368 ? 18.003 -29.441 -50.770 1.00 30.80 368 GLY A CA 1
ATOM 2877 C C . GLY A 1 368 ? 19.102 -29.236 -49.734 1.00 30.80 368 GLY A C 1
ATOM 2878 O O . GLY A 1 368 ? 20.201 -29.734 -49.924 1.00 30.80 368 GLY A O 1
ATOM 2879 N N . PHE A 1 369 ? 18.764 -28.604 -48.606 1.00 28.78 369 PHE A N 1
ATOM 2880 C CA . PHE A 1 369 ? 19.472 -28.761 -47.332 1.00 28.78 369 PHE A CA 1
ATOM 2881 C C . PHE A 1 369 ? 18.513 -28.616 -46.138 1.00 28.78 369 PHE A C 1
ATOM 2883 O O . PHE A 1 369 ? 17.553 -27.850 -46.166 1.00 28.78 369 PHE A O 1
ATOM 2890 N N . ARG A 1 370 ? 18.774 -29.445 -45.120 1.00 30.92 370 ARG A N 1
ATOM 2891 C CA . ARG A 1 370 ? 18.065 -29.627 -43.841 1.00 30.92 370 ARG A CA 1
ATOM 2892 C C . ARG A 1 370 ? 18.615 -28.709 -42.738 1.00 30.92 370 ARG A C 1
ATOM 2894 O O . ARG A 1 370 ? 19.807 -28.431 -42.730 1.00 30.92 370 ARG A O 1
ATOM 2901 N N . GLY A 1 371 ? 17.783 -28.473 -41.717 1.00 26.03 371 GLY A N 1
ATOM 2902 C CA . GLY A 1 371 ? 18.147 -28.042 -40.349 1.00 26.03 371 GLY A CA 1
ATOM 2903 C C . GLY A 1 371 ? 17.446 -26.731 -39.970 1.00 26.03 371 GLY A C 1
ATOM 2904 O O . GLY A 1 371 ? 17.345 -25.859 -40.813 1.00 26.03 371 GLY A O 1
ATOM 2905 N N . GLY A 1 372 ? 16.882 -26.488 -38.786 1.00 26.23 372 GLY A N 1
ATOM 2906 C CA . GLY A 1 372 ? 16.809 -27.171 -37.493 1.00 26.23 372 GLY A CA 1
ATOM 2907 C C . GLY A 1 372 ? 15.834 -26.388 -36.578 1.00 26.23 372 GLY A C 1
ATOM 2908 O O . GLY A 1 372 ? 15.343 -25.329 -36.953 1.00 26.23 372 GLY A O 1
ATOM 2909 N N . ARG A 1 373 ? 15.503 -26.955 -35.413 1.00 28.12 373 ARG A N 1
ATOM 2910 C CA . ARG A 1 373 ? 14.506 -26.502 -34.409 1.00 28.12 373 ARG A CA 1
ATOM 2911 C C . ARG A 1 373 ? 14.924 -25.275 -33.564 1.00 28.12 373 ARG A C 1
ATOM 2913 O O . ARG A 1 373 ? 16.113 -25.048 -33.397 1.00 28.12 373 ARG A O 1
ATOM 2920 N N . SER A 1 374 ? 13.915 -24.721 -32.854 1.00 25.86 374 SER A N 1
ATOM 2921 C CA . SER A 1 374 ? 13.921 -24.032 -31.524 1.00 25.86 374 SER A CA 1
ATOM 2922 C C . SER A 1 374 ? 13.724 -22.496 -31.588 1.00 25.86 374 SER A C 1
ATOM 2924 O O . SER A 1 374 ? 14.501 -21.850 -32.270 1.00 25.86 374 SER A O 1
ATOM 2926 N N . VAL A 1 375 ? 12.630 -21.841 -31.134 1.00 26.80 375 VAL A N 1
ATOM 2927 C CA . VAL A 1 375 ? 11.933 -21.646 -29.818 1.00 26.80 375 VAL A CA 1
ATOM 2928 C C . VAL A 1 375 ? 12.232 -20.263 -29.182 1.00 26.80 375 VAL A C 1
ATOM 2930 O O . VAL A 1 375 ? 13.386 -19.921 -28.990 1.00 26.80 375 VAL A O 1
ATOM 2933 N N . ARG A 1 376 ? 11.138 -19.559 -28.812 1.00 25.14 376 ARG A N 1
ATOM 2934 C CA . ARG A 1 376 ? 10.904 -18.482 -27.802 1.00 25.14 376 ARG A CA 1
ATOM 2935 C C . ARG A 1 376 ? 11.811 -17.235 -27.720 1.00 25.14 376 ARG A C 1
ATOM 2937 O O . ARG A 1 376 ? 12.938 -17.324 -27.271 1.00 25.14 376 ARG A O 1
ATOM 2944 N N . GLY A 1 377 ? 11.160 -16.072 -27.888 1.00 25.03 377 GLY A N 1
ATOM 2945 C CA . GLY A 1 377 ? 10.765 -15.164 -26.790 1.00 25.03 377 GLY A CA 1
ATOM 2946 C C . GLY A 1 377 ? 11.816 -14.201 -26.220 1.00 25.03 377 GLY A C 1
ATOM 2947 O O . GLY A 1 377 ? 12.830 -14.638 -25.699 1.00 25.03 377 GLY A O 1
ATOM 2948 N N . GLY A 1 378 ? 11.493 -12.904 -26.204 1.00 23.31 378 GLY A N 1
ATOM 2949 C CA . GLY A 1 378 ? 12.208 -11.881 -25.435 1.00 23.31 378 GLY A CA 1
ATOM 2950 C C . GLY A 1 378 ? 11.565 -10.508 -25.620 1.00 23.31 378 GLY A C 1
ATOM 2951 O O . GLY A 1 378 ? 11.664 -9.926 -26.690 1.00 23.31 378 GLY A O 1
ATOM 2952 N N . LEU A 1 379 ? 10.844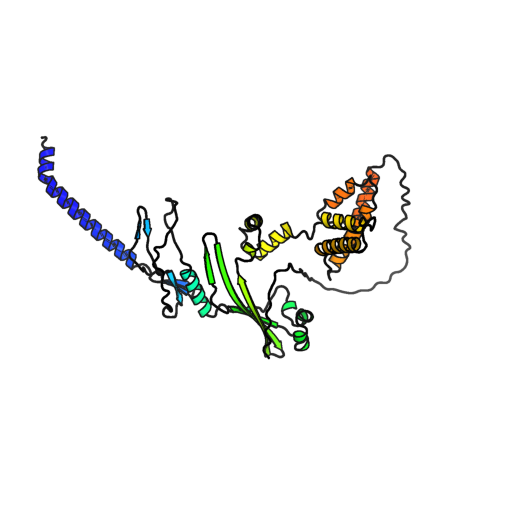 -10.057 -24.596 1.00 27.09 379 LEU A N 1
ATOM 2953 C CA . LEU A 1 379 ? 10.182 -8.760 -24.477 1.00 27.09 379 LEU A CA 1
ATOM 2954 C C . LEU A 1 379 ? 11.150 -7.838 -23.726 1.00 27.09 379 LEU A C 1
ATOM 2956 O O . LEU A 1 379 ? 11.551 -8.205 -22.627 1.00 27.09 379 LEU A O 1
ATOM 2960 N N . LEU A 1 380 ? 11.492 -6.674 -24.276 1.00 24.06 380 LEU A N 1
ATOM 2961 C CA . LEU A 1 380 ? 12.149 -5.604 -23.525 1.00 24.06 380 LEU A CA 1
ATOM 2962 C C . LEU A 1 380 ? 11.342 -4.320 -23.692 1.00 24.06 380 LEU A C 1
ATOM 2964 O O . LEU A 1 380 ? 11.085 -3.859 -24.802 1.00 24.06 380 LEU A O 1
ATOM 2968 N N . VAL A 1 381 ? 10.881 -3.823 -22.551 1.00 25.03 381 VAL A N 1
ATOM 2969 C CA . VAL A 1 381 ? 10.151 -2.573 -22.364 1.00 25.03 381 VAL A CA 1
ATOM 2970 C C . VAL A 1 381 ? 11.182 -1.570 -21.871 1.00 25.03 381 VAL A C 1
ATOM 2972 O O . VAL A 1 381 ? 11.830 -1.843 -20.864 1.00 25.03 381 VAL A O 1
ATOM 2975 N N . GLU A 1 382 ? 11.341 -0.444 -22.563 1.00 26.44 382 GLU A N 1
ATOM 2976 C CA . GLU A 1 382 ? 12.216 0.637 -22.109 1.00 26.44 382 GLU A CA 1
ATOM 2977 C C . GLU A 1 382 ? 11.406 1.794 -21.502 1.00 26.44 382 GLU A C 1
ATOM 2979 O O . GLU A 1 382 ? 10.330 2.172 -21.974 1.00 26.44 382 GLU A O 1
ATOM 2984 N N . GLU A 1 383 ? 11.977 2.252 -20.395 1.00 25.47 383 GLU A N 1
ATOM 2985 C CA . GLU A 1 383 ? 11.636 3.234 -19.370 1.00 25.47 383 GLU A CA 1
ATOM 2986 C C . GLU A 1 383 ? 10.919 4.533 -19.770 1.00 25.47 383 GLU A C 1
ATOM 2988 O O . GLU A 1 383 ? 11.264 5.237 -20.719 1.00 25.47 383 GLU A O 1
ATOM 2993 N N . VAL A 1 384 ? 9.993 4.914 -18.887 1.00 25.45 384 VAL A N 1
ATOM 2994 C CA . VAL A 1 384 ? 9.623 6.300 -18.601 1.00 25.45 384 VAL A CA 1
ATOM 2995 C C . VAL A 1 384 ? 10.470 6.741 -17.411 1.00 25.45 384 VAL A C 1
ATOM 2997 O O . VAL A 1 384 ? 10.552 6.037 -16.409 1.00 25.45 384 VAL A O 1
ATOM 3000 N N . THR A 1 385 ? 11.107 7.900 -17.527 1.00 25.48 385 THR A N 1
ATOM 3001 C CA . THR A 1 385 ? 11.960 8.488 -16.493 1.00 25.48 385 THR A CA 1
ATOM 3002 C C . THR A 1 385 ? 11.163 8.822 -15.229 1.00 25.48 385 THR A C 1
ATOM 3004 O O . THR A 1 385 ? 10.493 9.854 -15.178 1.00 25.48 385 THR A O 1
ATOM 3007 N N . GLU A 1 386 ? 11.291 7.996 -14.194 1.00 30.06 386 GLU A N 1
ATOM 3008 C CA . GLU A 1 386 ? 11.119 8.413 -12.803 1.00 30.06 386 GLU A CA 1
ATOM 3009 C C . GLU A 1 386 ? 12.507 8.497 -12.165 1.00 30.06 386 GLU A C 1
ATOM 3011 O O . GLU A 1 386 ? 13.324 7.583 -12.259 1.00 30.06 386 GLU A O 1
ATOM 3016 N N . SER A 1 387 ? 12.814 9.642 -11.567 1.00 24.48 387 SER A N 1
ATOM 3017 C CA . SER A 1 387 ? 14.116 9.930 -10.976 1.00 24.48 387 SER A CA 1
ATOM 3018 C C . SER A 1 387 ? 14.364 9.044 -9.748 1.00 24.48 387 SER A C 1
ATOM 3020 O O . SER A 1 387 ? 14.029 9.427 -8.628 1.00 24.48 387 SER A O 1
ATOM 3022 N N . VAL A 1 388 ? 14.975 7.872 -9.931 1.00 27.02 388 VAL A N 1
ATOM 3023 C CA . VAL A 1 388 ? 15.540 7.080 -8.831 1.00 27.02 388 VAL A CA 1
ATOM 3024 C C . VAL A 1 388 ? 16.911 7.660 -8.491 1.00 27.02 388 VAL A C 1
ATOM 3026 O O . VAL A 1 388 ? 17.858 7.561 -9.269 1.00 27.02 388 VAL A O 1
ATOM 3029 N N . ILE A 1 389 ? 17.034 8.285 -7.321 1.00 25.64 389 ILE A N 1
ATOM 3030 C CA . ILE A 1 389 ? 18.342 8.666 -6.782 1.00 25.64 389 ILE A CA 1
ATOM 3031 C C . ILE A 1 389 ? 18.958 7.405 -6.171 1.00 25.64 389 ILE A C 1
ATOM 3033 O O . ILE A 1 389 ? 18.648 7.041 -5.040 1.00 25.64 389 ILE A O 1
ATOM 3037 N N . ILE A 1 390 ? 19.814 6.722 -6.932 1.00 26.62 390 ILE A N 1
ATOM 3038 C CA . ILE A 1 390 ? 20.623 5.609 -6.426 1.00 26.62 390 ILE A CA 1
ATOM 3039 C C . ILE A 1 390 ? 21.878 6.206 -5.784 1.00 26.62 390 ILE A C 1
ATOM 3041 O O . ILE A 1 390 ? 22.791 6.654 -6.479 1.00 26.62 390 ILE A O 1
ATOM 3045 N N . VAL A 1 391 ? 21.927 6.223 -4.453 1.00 24.59 391 VAL A N 1
ATOM 3046 C CA . VAL A 1 391 ? 23.166 6.494 -3.716 1.00 24.59 391 VAL A CA 1
ATOM 3047 C C . VAL A 1 391 ? 23.884 5.160 -3.537 1.00 24.59 391 VAL A C 1
ATOM 3049 O O . VAL A 1 391 ? 23.440 4.315 -2.768 1.00 24.59 391 VAL A O 1
ATOM 3052 N N . VAL A 1 392 ? 24.964 4.945 -4.291 1.00 24.38 392 VAL A N 1
ATOM 3053 C CA . VAL A 1 392 ? 25.842 3.778 -4.128 1.00 24.38 392 VAL A CA 1
ATOM 3054 C C . VAL A 1 392 ? 26.974 4.174 -3.189 1.00 24.38 392 VAL A C 1
ATOM 3056 O O . VAL A 1 392 ? 27.875 4.911 -3.592 1.00 24.38 392 VAL A O 1
ATOM 3059 N N . GLU A 1 393 ? 26.943 3.692 -1.950 1.00 22.34 393 GLU A N 1
ATOM 3060 C CA . GLU A 1 393 ? 28.104 3.781 -1.064 1.00 22.34 393 GLU A CA 1
ATOM 3061 C C . GLU A 1 393 ? 29.008 2.554 -1.268 1.00 22.34 393 GLU A C 1
ATOM 3063 O O . GLU A 1 393 ? 28.540 1.416 -1.162 1.00 22.34 393 GLU A O 1
ATOM 3068 N N . PRO A 1 394 ? 30.301 2.740 -1.590 1.00 21.67 394 PRO A N 1
ATOM 3069 C CA . PRO A 1 394 ? 31.239 1.633 -1.655 1.00 21.67 394 PRO A CA 1
ATOM 3070 C C . PRO A 1 394 ? 31.574 1.156 -0.238 1.00 21.67 394 PRO A C 1
ATOM 3072 O O . PRO A 1 394 ? 32.135 1.908 0.560 1.00 21.67 394 PRO A O 1
ATOM 3075 N N . ILE A 1 395 ? 31.293 -0.114 0.055 1.00 27.64 395 ILE A N 1
ATOM 3076 C CA . ILE A 1 395 ? 31.954 -0.811 1.162 1.00 27.64 395 ILE A CA 1
ATOM 3077 C C . ILE A 1 395 ? 33.366 -1.140 0.660 1.00 27.64 395 ILE A C 1
ATOM 3079 O O . ILE A 1 395 ? 33.519 -1.919 -0.284 1.00 27.64 395 ILE A O 1
ATOM 3083 N N . ILE A 1 396 ? 34.366 -0.448 1.217 1.00 31.52 396 ILE A N 1
ATOM 3084 C CA . ILE A 1 396 ? 35.801 -0.630 0.922 1.00 31.52 396 ILE A CA 1
ATOM 3085 C C . ILE A 1 396 ? 36.269 -2.006 1.386 1.00 31.52 396 ILE A C 1
ATOM 3087 O O . ILE A 1 396 ? 35.933 -2.373 2.535 1.00 31.52 396 ILE A O 1
#

InterPro domains:
  IPR001124 Lipid-binding serum glycoprotein, C-terminal [PF02886] (94-196)
  IPR017943 Bactericidal permeability-increasing protein, alpha/beta domain superfamily [SSF55394] (5-63)
  IPR017943 Bactericidal permeability-increasing protein, alpha/beta domain superfamily [SSF55394] (68-212)
  IPR045897 Lipid binding protein BPI/LBP, plants [PTHR46801] (7-227)

Radius of gyration: 38.29 Å; chains: 1; bounding box: 103×62×118 Å

pLDDT: mean 72.15, std 19.55, range [21.67, 95.25]